Protein 3L9W (pdb70)

CATH classification: 3.40.50.720 (+1 more: 3.40.50.360)

Structure (mmCIF, N/CA/C/O backbone):
data_3L9W
#
_entry.id   3L9W
#
_cell.length_a   64.764
_cell.length_b   85.852
_cell.length_c   189.229
_cell.angle_alpha   90.00
_cell.angle_beta   90.00
_cell.angle_gamma   90.00
#
_symmetry.space_group_name_H-M   'P 21 21 21'
#
loop_
_entity.id
_entity.type
_entity.pdbx_description
1 polymer 'Glutathione-regulated potassium-efflux system protein kefC, linker, ancillary protein kefF'
2 non-polymer 'FLAVIN MONONUCLEOTIDE'
3 non-polymer 'ADENOSINE MONOPHOSPHATE'
4 non-polymer 'ZINC ION'
5 non-polymer GLUTATHIONE
6 non-polymer 'SULFATE ION'
7 water water
#
loop_
_atom_site.group_PDB
_atom_site.id
_atom_site.type_symbol
_atom_site.label_atom_id
_atom_site.label_alt_id
_atom_site.label_comp_id
_atom_site.label_asym_id
_atom_site.label_entity_id
_atom_site.label_seq_id
_atom_site.pdbx_PDB_ins_code
_atom_site.Cartn_x
_atom_site.Cartn_y
_atom_site.Cartn_z
_atom_site.occupancy
_atom_site.B_iso_or_equiv
_atom_site.auth_seq_id
_atom_site.auth_comp_id
_atom_site.auth_asym_id
_atom_site.auth_atom_id
_atom_site.pdbx_PDB_model_num
ATOM 1 N N . GLY A 1 4 ? -3.774 9.894 -10.373 1.00 46.47 399 GLY A N 1
ATOM 2 C CA . GLY A 1 4 ? -2.642 9.488 -9.525 1.00 47.92 399 GLY A CA 1
ATOM 3 C C . GLY A 1 4 ? -2.908 8.046 -9.155 1.00 47.27 399 GLY A C 1
ATOM 4 O O . GLY A 1 4 ? -3.459 7.759 -8.075 1.00 47.22 399 GLY A O 1
ATOM 5 N N . MET A 1 5 ? -2.472 7.121 -10.013 1.00 46.63 400 MET A N 1
ATOM 6 C CA . MET A 1 5 ? -1.425 7.362 -10.998 1.00 45.14 400 MET A CA 1
ATOM 7 C C . MET A 1 5 ? -1.816 8.037 -12.323 1.00 42.13 400 MET A C 1
ATOM 8 O O . MET A 1 5 ? -1.115 8.943 -12.779 1.00 42.58 400 MET A O 1
ATOM 13 N N . ARG A 1 6 ? -2.926 7.637 -12.936 1.00 37.41 401 ARG A N 1
ATOM 14 C CA . ARG A 1 6 ? -3.133 8.108 -14.284 1.00 33.82 401 ARG A CA 1
ATOM 15 C C . ARG A 1 6 ? -4.059 9.306 -14.373 1.00 29.01 401 ARG A C 1
ATOM 16 O O . ARG A 1 6 ? -3.867 10.121 -15.224 1.00 26.48 401 ARG A O 1
ATOM 24 N N . VAL A 1 7 ? -5.043 9.421 -13.473 1.00 26.08 402 VAL A N 1
ATOM 25 C CA . VAL A 1 7 ? -6.079 10.436 -13.618 1.00 23.78 402 VAL A CA 1
ATOM 26 C C . VAL A 1 7 ? -6.220 11.293 -12.373 1.00 22.04 402 VAL A C 1
ATOM 27 O O . VAL A 1 7 ? -6.110 10.775 -11.271 1.00 23.13 402 VAL A O 1
ATOM 31 N N . ILE A 1 8 ? -6.351 12.583 -12.583 1.00 20.93 403 ILE A N 1
ATOM 32 C CA . ILE A 1 8 ? -6.736 13.521 -11.488 1.00 19.81 403 ILE A CA 1
ATOM 33 C C . ILE A 1 8 ? -8.156 14.008 -11.838 1.00 19.35 403 ILE A C 1
ATOM 34 O O . ILE A 1 8 ? -8.437 14.405 -12.966 1.00 19.49 403 ILE A O 1
ATOM 39 N N . ILE A 1 9 ? -9.051 13.964 -10.860 1.00 17.51 404 ILE A N 1
ATOM 40 C CA . ILE A 1 9 ? -10.376 14.584 -11.059 1.00 19.49 404 ILE A CA 1
ATOM 41 C C . ILE A 1 9 ? -10.509 15.803 -10.149 1.00 19.71 404 ILE A C 1
ATOM 42 O O . ILE A 1 9 ? -10.378 15.660 -8.907 1.00 21.46 404 ILE A O 1
ATOM 47 N N . ALA A 1 10 ? -10.741 16.948 -10.762 1.00 18.41 405 ALA A N 1
ATOM 48 C CA . ALA A 1 10 ? -10.941 18.227 -10.071 1.00 20.29 405 ALA A CA 1
ATOM 49 C C . ALA A 1 10 ? -12.424 18.495 -9.972 1.00 20.87 405 ALA A C 1
ATOM 50 O O . ALA A 1 10 ? -13.067 18.752 -11.000 1.00 20.66 405 ALA A O 1
ATOM 52 N N . GLY A 1 11 ? -12.958 18.436 -8.741 1.00 21.71 406 GLY A N 1
ATOM 53 C CA . GLY A 1 11 ? -14.412 18.634 -8.529 1.00 21.80 406 GLY A CA 1
ATOM 54 C C . GLY A 1 11 ? -15.104 17.308 -8.429 1.00 22.21 406 GLY A C 1
ATOM 55 O O . GLY A 1 11 ? -14.956 16.465 -9.316 1.00 20.89 406 GLY A O 1
ATOM 56 N N . PHE A 1 12 ? -15.798 17.027 -7.301 1.00 20.80 407 PHE A N 1
ATOM 57 C CA . PHE A 1 12 ? -16.371 15.707 -7.174 1.00 20.53 407 PHE A CA 1
ATOM 58 C C . PHE A 1 12 ? -17.824 15.825 -6.690 1.00 20.48 407 PHE A C 1
ATOM 59 O O . PHE A 1 12 ? -18.234 15.127 -5.740 1.00 21.07 407 PHE A O 1
ATOM 67 N N . GLY A 1 13 ? -18.553 16.714 -7.365 1.00 20.58 408 GLY A N 1
ATOM 68 C CA . GLY A 1 13 ? -20.010 16.894 -7.176 1.00 19.62 408 GLY A CA 1
ATOM 69 C C . GLY A 1 13 ? -20.699 15.885 -8.086 1.00 19.24 408 GLY A C 1
ATOM 70 O O . GLY A 1 13 ? -20.176 14.822 -8.364 1.00 21.27 408 GLY A O 1
ATOM 71 N N . ARG A 1 14 ? -21.938 16.182 -8.456 1.00 19.68 409 ARG A N 1
ATOM 72 C CA . ARG A 1 14 ? -22.718 15.236 -9.191 1.00 18.97 409 ARG A CA 1
ATOM 73 C C . ARG A 1 14 ? -21.974 14.852 -10.482 1.00 18.79 409 ARG A C 1
ATOM 74 O O . ARG A 1 14 ? -21.950 13.681 -10.829 1.00 19.88 409 ARG A O 1
ATOM 82 N N . PHE A 1 15 ? -21.293 15.800 -11.087 1.00 19.26 410 PHE A N 1
ATOM 83 C CA . PHE A 1 15 ? -20.666 15.552 -12.425 1.00 18.63 410 PHE A CA 1
ATOM 84 C C . PHE A 1 15 ? -19.405 14.696 -12.278 1.00 19.42 410 PHE A C 1
ATOM 85 O O . PHE A 1 15 ? -19.303 13.596 -12.805 1.00 19.14 410 PHE A O 1
ATOM 93 N N . GLY A 1 16 ? -18.452 15.195 -11.511 1.00 18.77 411 GLY A N 1
ATOM 94 C CA . GLY A 1 16 ? -17.282 14.444 -11.181 1.00 18.02 411 GLY A CA 1
ATOM 95 C C . GLY A 1 16 ? -17.551 13.092 -10.607 1.00 18.03 411 GLY A C 1
ATOM 96 O O . GLY A 1 16 ? -16.800 12.187 -10.912 1.00 18.86 411 GLY A O 1
ATOM 97 N N . GLN A 1 17 ? -18.547 12.917 -9.721 1.00 17.28 412 GLN A N 1
ATOM 98 C CA 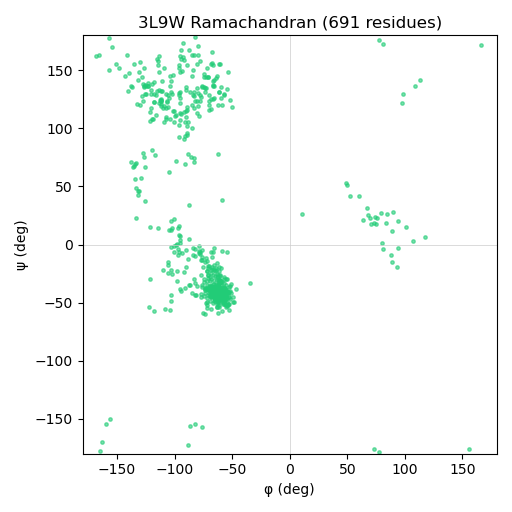. GLN A 1 17 ? -18.836 11.574 -9.201 1.00 18.16 412 GLN A CA 1
ATOM 99 C C . GLN A 1 17 ? -19.116 10.548 -10.256 1.00 19.73 412 GLN A C 1
ATOM 100 O O . GLN A 1 17 ? -18.677 9.440 -10.185 1.00 19.38 412 GLN A O 1
ATOM 106 N N . ILE A 1 18 ? -19.967 10.899 -11.209 1.00 19.34 413 ILE A N 1
ATOM 107 C CA . ILE A 1 18 ? -20.327 9.891 -12.218 1.00 19.40 413 ILE A CA 1
ATOM 108 C C . ILE A 1 18 ? -19.137 9.608 -13.143 1.00 19.40 413 ILE A C 1
ATOM 109 O O . ILE A 1 18 ? -18.848 8.431 -13.440 1.00 22.12 413 ILE A O 1
ATOM 114 N N . THR A 1 19 ? -18.425 10.655 -13.540 1.00 21.34 414 THR A N 1
ATOM 115 C CA . THR A 1 19 ? -17.196 10.423 -14.378 1.00 22.41 414 THR A CA 1
ATOM 116 C C . THR A 1 19 ? -16.234 9.489 -13.594 1.00 23.13 414 THR A C 1
ATOM 117 O O . THR A 1 19 ? -15.740 8.489 -14.099 1.00 22.40 414 THR A O 1
ATOM 121 N N . GLY A 1 20 ? -16.031 9.814 -12.318 1.00 22.60 415 GLY A N 1
ATOM 122 C CA . GLY A 1 20 ? -15.199 9.029 -11.443 1.00 22.71 415 GLY A CA 1
ATOM 123 C C . GLY A 1 20 ? -15.589 7.596 -11.274 1.00 22.82 415 GLY A C 1
ATOM 124 O O . GLY A 1 20 ? -14.752 6.718 -11.413 1.00 23.80 415 GLY A O 1
ATOM 125 N N . ARG A 1 21 ? -16.860 7.328 -10.946 1.00 22.89 416 ARG A N 1
ATOM 126 C CA . ARG A 1 21 ? -17.288 6.003 -10.728 1.00 24.00 416 ARG A CA 1
ATOM 127 C C . ARG A 1 21 ? -17.219 5.197 -12.002 1.00 23.99 416 ARG A C 1
ATOM 128 O O . ARG A 1 21 ? -16.941 4.029 -11.918 1.00 23.91 416 ARG A O 1
ATOM 136 N N . LEU A 1 22 ? -17.475 5.805 -13.159 1.00 23.24 417 LEU A N 1
ATOM 137 C CA . LEU A 1 22 ? -17.293 5.050 -14.412 1.00 23.47 417 LEU A CA 1
ATOM 138 C C . LEU A 1 22 ? -15.830 4.593 -14.536 1.00 24.10 417 LEU A C 1
ATOM 139 O O . LEU A 1 22 ? -15.575 3.443 -14.871 1.00 23.32 417 LEU A O 1
ATOM 144 N N . LEU A 1 23 ? -14.882 5.503 -14.280 1.00 23.47 418 LEU A N 1
ATOM 145 C CA . LEU A 1 23 ? -13.456 5.170 -14.399 1.00 25.06 418 LEU A CA 1
ATOM 146 C C . LEU A 1 23 ? -13.046 4.115 -13.356 1.00 26.68 418 LEU A C 1
ATOM 147 O O . LEU A 1 23 ? -12.300 3.175 -13.665 1.00 27.41 418 LEU A O 1
ATOM 152 N N . LEU A 1 24 ? -13.597 4.225 -12.147 1.00 27.40 419 LEU A N 1
ATOM 153 C CA . LEU A 1 24 ? -13.269 3.283 -11.046 1.00 29.50 419 LEU A CA 1
ATOM 154 C C . LEU A 1 24 ? -13.685 1.858 -11.408 1.00 31.19 419 LEU A C 1
ATOM 155 O O . LEU A 1 24 ? -12.923 0.895 -11.185 1.00 31.38 419 LEU A O 1
ATOM 160 N N . SER A 1 25 ? -14.841 1.743 -12.062 1.00 32.46 420 SER A N 1
ATOM 161 C CA . SER A 1 25 ? -15.368 0.467 -12.565 1.00 34.53 420 SER A CA 1
ATOM 162 C C . SER A 1 25 ? -14.403 -0.245 -13.513 1.00 34.42 420 SER A C 1
ATOM 163 O O . SER A 1 25 ? -14.441 -1.479 -13.606 1.00 35.07 420 SER A O 1
ATOM 166 N N . SER A 1 26 ? -13.563 0.533 -14.203 1.00 34.90 421 SER A N 1
ATOM 167 C CA . SER A 1 26 ? -12.580 0.049 -15.201 1.00 34.56 421 SER A CA 1
ATOM 168 C C . SER A 1 26 ? -11.194 -0.159 -14.606 1.00 35.01 421 SER A C 1
ATOM 169 O O . SER A 1 26 ? -10.234 -0.386 -15.332 1.00 35.10 421 SER A O 1
ATOM 172 N N . GLY A 1 27 ? -11.100 -0.024 -13.292 1.00 34.81 422 GLY A N 1
ATOM 173 C CA . GLY A 1 27 ? -9.817 -0.150 -12.562 1.00 34.48 422 GLY A CA 1
ATOM 174 C C . GLY A 1 27 ? -8.841 1.014 -12.676 1.00 34.50 422 GLY A C 1
ATOM 175 O O . GLY A 1 27 ? -7.646 0.876 -12.353 1.00 34.60 422 GLY A O 1
ATOM 176 N N . VAL A 1 28 ? -9.309 2.183 -13.098 1.00 32.17 423 VAL A N 1
ATOM 177 C CA . VAL A 1 28 ? -8.421 3.280 -13.295 1.00 31.60 423 VAL A CA 1
ATOM 178 C C . VAL A 1 28 ? -8.040 3.865 -11.933 1.00 31.47 423 VAL A C 1
ATOM 179 O O . VAL A 1 28 ? -8.890 4.067 -11.096 1.00 30.86 423 VAL A O 1
ATOM 183 N N . LYS A 1 29 ? -6.756 4.158 -11.742 1.00 31.86 424 LYS A N 1
ATOM 184 C CA . LYS A 1 29 ? -6.318 4.712 -10.448 1.00 32.92 424 LYS A CA 1
ATOM 185 C C . LYS A 1 29 ? -6.408 6.237 -10.516 1.00 31.46 424 LYS A C 1
ATOM 186 O O . LYS A 1 29 ? -5.968 6.840 -11.514 1.00 32.20 424 LYS A O 1
ATOM 192 N N . MET A 1 30 ? -6.998 6.889 -9.495 1.00 29.12 425 MET A N 1
ATOM 193 C CA . MET A 1 30 ? -7.180 8.319 -9.612 1.00 27.79 425 MET A CA 1
ATOM 194 C C . MET A 1 30 ? -6.942 9.027 -8.291 1.00 26.60 425 MET A C 1
ATOM 195 O O . MET A 1 30 ? -6.959 8.395 -7.254 1.00 28.27 425 MET A O 1
ATOM 200 N N . VAL A 1 31 ? -6.750 10.321 -8.369 1.00 25.14 426 VAL A N 1
ATOM 201 C CA . VAL A 1 31 ? -6.747 11.167 -7.171 1.00 25.65 426 VAL A CA 1
ATOM 202 C C . VAL A 1 31 ? -7.820 12.226 -7.403 1.00 26.02 426 VAL A C 1
ATOM 203 O O . VAL A 1 31 ? -7.923 12.805 -8.490 1.00 23.20 426 VAL A O 1
ATOM 207 N N . VAL A 1 32 ? -8.600 12.469 -6.371 1.00 24.61 427 VAL A N 1
ATOM 208 C CA . VAL A 1 32 ? -9.801 13.289 -6.497 1.00 27.54 427 VAL A CA 1
ATOM 209 C C . VAL A 1 32 ? -9.735 14.409 -5.492 1.00 29.36 427 VAL A C 1
ATOM 210 O O . VAL A 1 32 ? -9.445 14.134 -4.316 1.00 29.63 427 VAL A O 1
ATOM 214 N N . LEU A 1 33 ? -9.950 15.642 -5.967 1.00 29.25 428 LEU A N 1
ATOM 215 C CA . LEU A 1 33 ? -9.963 16.892 -5.147 1.00 30.07 428 LEU A CA 1
ATOM 216 C C . LEU A 1 33 ? -11.338 17.535 -5.135 1.00 30.17 428 LEU A C 1
ATOM 217 O O . LEU A 1 33 ? -11.928 17.706 -6.199 1.00 27.18 428 LEU A O 1
ATOM 222 N N . ASP A 1 34 ? -11.863 17.917 -3.963 1.00 26.81 429 ASP A N 1
ATOM 223 C CA . ASP A 1 34 ? -13.095 18.703 -3.924 1.00 28.00 429 ASP A CA 1
ATOM 224 C C . ASP A 1 34 ? -12.986 19.714 -2.775 1.00 27.91 429 ASP A C 1
ATOM 225 O O . ASP A 1 34 ? -12.299 19.420 -1.807 1.00 26.79 429 ASP A O 1
ATOM 230 N N . HIS A 1 35 ? -13.546 20.906 -2.925 1.00 27.35 430 HIS A N 1
ATOM 231 C CA . HIS A 1 35 ? -13.323 21.960 -1.921 1.00 29.17 430 HIS A CA 1
ATOM 232 C C . HIS A 1 35 ? -14.528 22.129 -1.026 1.00 29.77 430 HIS A C 1
ATOM 233 O O . HIS A 1 35 ? -14.601 23.121 -0.306 1.00 31.97 430 HIS A O 1
ATOM 240 N N . ASP A 1 36 ? -15.450 21.191 -1.081 1.00 28.83 431 ASP A N 1
ATOM 241 C CA . ASP A 1 36 ? -16.633 21.305 -0.245 1.00 31.04 431 ASP A CA 1
ATOM 242 C C . ASP A 1 36 ? -16.591 20.308 0.889 1.00 28.63 431 ASP A C 1
ATOM 243 O O . ASP A 1 36 ? -16.548 19.127 0.675 1.00 28.77 431 ASP A O 1
ATOM 248 N N . PRO A 1 37 ? -16.567 20.780 2.154 1.00 28.55 432 PRO A N 1
ATOM 249 C CA . PRO A 1 37 ? -16.385 19.822 3.234 1.00 30.04 432 PRO A CA 1
ATOM 250 C C . PRO A 1 37 ? -17.606 18.888 3.414 1.00 31.09 432 PRO A C 1
ATOM 251 O O . PRO A 1 37 ? -17.482 17.771 3.847 1.00 33.38 432 PRO A O 1
ATOM 255 N N . ASP A 1 38 ? -18.770 19.362 3.091 1.00 34.02 433 ASP A N 1
ATOM 256 C CA . ASP A 1 38 ? -19.955 18.530 3.265 1.00 38.33 433 ASP A CA 1
ATOM 257 C C . ASP A 1 38 ? -20.043 17.457 2.196 1.00 39.71 433 ASP A C 1
ATOM 258 O O . ASP A 1 38 ? -20.521 16.348 2.458 1.00 40.69 433 ASP A O 1
ATOM 263 N N . HIS A 1 39 ? -19.552 17.779 1.007 1.00 41.13 434 HIS A N 1
ATOM 264 C CA . HIS A 1 39 ? -19.496 16.779 -0.065 1.00 42.57 434 HIS A CA 1
ATOM 265 C C . HIS A 1 39 ? -18.509 15.660 0.274 1.00 43.00 434 HIS A C 1
ATOM 266 O O . HIS A 1 39 ? -18.821 14.491 0.050 1.00 43.74 434 HIS A O 1
ATOM 273 N N . ILE A 1 40 ? -17.359 16.004 0.857 1.00 43.46 435 ILE A N 1
ATOM 274 C CA . ILE A 1 40 ? -16.353 15.030 1.348 1.00 45.14 435 ILE A CA 1
ATOM 275 C C . ILE A 1 40 ? -16.902 13.992 2.321 1.00 46.44 435 ILE A C 1
ATOM 276 O O . ILE A 1 40 ? -16.520 12.806 2.283 1.00 46.28 435 ILE A O 1
ATOM 281 N N . GLU A 1 41 ? -17.762 14.483 3.209 1.00 47.98 436 GLU A N 1
ATOM 282 C CA . GLU A 1 41 ? -18.404 13.731 4.294 1.00 49.60 436 GLU A CA 1
ATOM 283 C C . GLU A 1 41 ? -19.273 12.610 3.711 1.00 49.52 436 GLU A C 1
ATOM 284 O O . GLU A 1 41 ? -19.085 11.418 3.982 1.00 49.67 436 GLU A O 1
ATOM 290 N N . THR A 1 42 ? -20.225 13.047 2.896 1.00 50.09 437 THR A N 1
ATOM 291 C CA . THR A 1 42 ? -21.197 12.179 2.240 1.00 50.48 437 THR A CA 1
ATOM 292 C C . THR A 1 42 ? -20.515 11.141 1.374 1.00 50.39 437 THR A C 1
ATOM 293 O O . THR A 1 42 ? -20.978 10.004 1.319 1.00 50.85 437 THR A O 1
ATOM 297 N N . LEU A 1 43 ? -19.409 11.517 0.721 1.00 49.98 438 LEU A N 1
ATOM 298 C CA . LEU A 1 43 ? -18.677 10.577 -0.128 1.00 49.93 438 LEU A CA 1
ATOM 299 C C . LEU A 1 43 ? -17.982 9.514 0.711 1.00 50.54 438 LEU A C 1
ATOM 300 O O . LEU A 1 43 ? -17.914 8.349 0.332 1.00 49.84 438 LEU A O 1
ATOM 305 N N . ARG A 1 44 ? -17.474 9.931 1.861 1.00 51.27 439 ARG A N 1
ATOM 306 C CA . ARG A 1 44 ? -16.906 8.981 2.806 1.00 52.95 439 ARG A CA 1
ATOM 307 C C . ARG A 1 44 ? -17.956 8.004 3.370 1.00 52.47 439 ARG A C 1
ATOM 308 O O . ARG A 1 44 ? -17.650 6.820 3.580 1.00 52.39 439 ARG A O 1
ATOM 316 N N . LYS A 1 45 ? -19.174 8.500 3.597 1.00 52.67 440 LYS A N 1
ATOM 317 C CA . LYS A 1 45 ? -20.314 7.644 3.965 1.00 53.41 440 LYS A CA 1
ATOM 318 C C . LYS A 1 45 ? -20.539 6.512 2.940 1.00 53.16 440 LYS A C 1
ATOM 319 O O . LYS A 1 45 ? -21.032 5.431 3.292 1.00 53.33 440 LYS A O 1
ATOM 325 N N . PHE A 1 46 ? -20.179 6.768 1.679 1.00 52.33 441 PHE A N 1
ATOM 326 C CA . PHE A 1 46 ? -20.306 5.771 0.616 1.00 51.53 441 PHE A CA 1
ATOM 327 C C . PHE A 1 46 ? -18.966 5.126 0.274 1.00 51.82 441 PHE A C 1
ATOM 328 O O . PHE A 1 46 ? -18.826 4.457 -0.758 1.00 51.38 441 PHE A O 1
ATOM 336 N N . GLY A 1 47 ? -17.984 5.328 1.159 1.00 51.74 442 GLY A N 1
ATOM 337 C CA . GLY A 1 47 ? -16.658 4.720 1.019 1.00 52.14 442 GLY A CA 1
ATOM 338 C C . GLY A 1 47 ? -15.839 5.227 -0.153 1.00 52.39 442 GLY A C 1
ATOM 339 O O . GLY A 1 47 ? -15.042 4.483 -0.720 1.00 52.68 442 GLY A O 1
ATOM 340 N N . MET A 1 48 ? -16.031 6.491 -0.527 1.00 52.54 443 MET A N 1
ATOM 341 C CA . MET A 1 48 ? -15.190 7.116 -1.551 1.00 52.43 443 MET A CA 1
ATOM 342 C C . MET A 1 48 ? -14.041 7.926 -0.933 1.00 51.45 443 MET A C 1
ATOM 343 O O . MET A 1 48 ? -14.257 8.745 -0.041 1.00 51.48 443 MET A O 1
ATOM 348 N N . LYS A 1 49 ? -12.831 7.676 -1.436 1.00 50.44 444 LYS A N 1
ATOM 349 C CA . LYS A 1 49 ? -11.630 8.461 -1.092 1.00 49.90 444 LYS A CA 1
ATOM 350 C C . LYS A 1 49 ? -11.540 9.773 -1.881 1.00 47.73 444 LYS A C 1
ATOM 351 O O . LYS A 1 49 ? -11.367 9.754 -3.101 1.00 48.27 444 LYS A O 1
ATOM 357 N N . VAL A 1 50 ? -11.664 10.892 -1.173 1.00 45.80 445 VAL A N 1
ATOM 358 C CA . VAL A 1 50 ? -11.637 12.235 -1.762 1.00 43.18 445 VAL A CA 1
ATOM 359 C C . VAL A 1 50 ? -10.851 13.199 -0.863 1.00 41.25 445 VAL A C 1
ATOM 360 O O . VAL A 1 50 ? -11.086 13.275 0.355 1.00 40.54 445 VAL A O 1
ATOM 364 N N . PHE A 1 51 ? -9.945 13.940 -1.484 1.00 37.93 446 PHE A N 1
ATOM 365 C CA . PHE A 1 51 ? -9.119 14.935 -0.824 1.00 34.99 446 PHE A CA 1
ATOM 366 C C . PHE A 1 51 ? -9.732 16.314 -0.811 1.00 33.45 446 PHE A C 1
ATOM 367 O O . PHE A 1 51 ? -10.264 16.809 -1.821 1.00 32.04 446 PHE A O 1
ATOM 375 N N . TYR A 1 52 ? -9.652 16.972 0.354 1.00 31.41 447 TYR A N 1
ATOM 376 C CA . TYR A 1 52 ? -10.139 18.319 0.475 1.00 29.29 447 TYR A CA 1
ATOM 377 C C . TYR A 1 52 ? -9.175 19.400 -0.006 1.00 29.43 447 TYR A C 1
ATOM 378 O O . TYR A 1 52 ? -8.078 19.500 0.502 1.00 28.22 447 TYR A O 1
ATOM 387 N N . GLY A 1 53 ? -9.606 20.237 -0.947 1.00 27.84 448 GLY A N 1
ATOM 388 C CA . GLY A 1 53 ? -8.875 21.461 -1.288 1.00 28.67 448 GLY A CA 1
ATOM 389 C C . GLY A 1 53 ? -9.353 22.078 -2.589 1.00 29.36 448 GLY A C 1
ATOM 390 O O . GLY A 1 53 ? -10.130 21.441 -3.326 1.00 29.72 448 GLY A O 1
ATOM 391 N N . ASP A 1 54 ? -8.849 23.280 -2.847 1.00 27.96 449 ASP A N 1
ATOM 392 C CA . ASP A 1 54 ? -9.049 24.072 -4.007 1.00 27.77 449 ASP A CA 1
ATOM 393 C C . ASP A 1 54 ? -8.135 23.511 -5.090 1.00 27.50 449 ASP A C 1
ATOM 394 O O . ASP A 1 54 ? -6.922 23.673 -5.041 1.00 26.44 449 ASP A O 1
ATOM 399 N N . ALA A 1 55 ? -8.734 22.890 -6.111 1.00 27.18 450 ALA A N 1
ATOM 400 C CA . ALA A 1 55 ? -7.905 22.335 -7.170 1.00 26.92 450 ALA A CA 1
ATOM 401 C C . ALA A 1 55 ? -7.163 23.389 -8.018 1.00 26.82 450 ALA A C 1
ATOM 402 O O . ALA A 1 55 ? -6.270 23.038 -8.826 1.00 28.81 450 ALA A O 1
ATOM 404 N N . THR A 1 56 ? -7.502 24.658 -7.865 1.00 26.70 451 THR A N 1
ATOM 405 C CA . THR A 1 56 ? -6.782 25.707 -8.587 1.00 28.15 451 THR A CA 1
ATOM 406 C C . THR A 1 56 ? -5.450 26.036 -7.932 1.00 29.03 451 THR A C 1
ATOM 407 O O . THR A 1 56 ? -4.652 26.785 -8.501 1.00 30.26 451 THR A O 1
ATOM 411 N N . ARG A 1 57 ? -5.198 25.465 -6.760 1.00 28.63 452 ARG A N 1
ATOM 412 C CA . ARG A 1 57 ? -3.876 25.648 -6.127 1.00 28.17 452 ARG A CA 1
ATOM 413 C C . ARG A 1 57 ? -2.802 24.730 -6.731 1.00 28.81 452 ARG A C 1
ATOM 414 O O . ARG A 1 57 ? -2.893 23.506 -6.652 1.00 27.13 452 ARG A O 1
ATOM 422 N N . MET A 1 58 ? -1.756 25.327 -7.300 1.00 29.14 453 MET A N 1
ATOM 423 C CA . MET A 1 58 ? -0.677 24.591 -7.908 1.00 30.16 453 MET A CA 1
ATOM 424 C C . MET A 1 58 ? -0.032 23.593 -6.959 1.00 29.31 453 MET A C 1
ATOM 425 O O . MET A 1 58 ? 0.343 22.502 -7.341 1.00 28.48 453 MET A O 1
ATOM 430 N N . ASP A 1 59 ? 0.120 23.961 -5.696 1.00 28.42 454 ASP A N 1
ATOM 431 C CA . ASP A 1 59 ? 0.720 23.017 -4.776 1.00 28.80 454 ASP A CA 1
ATOM 432 C C . ASP A 1 59 ? -0.096 21.751 -4.583 1.00 27.56 454 ASP A C 1
ATOM 433 O O . ASP A 1 59 ? 0.467 20.679 -4.483 1.00 27.14 454 ASP A O 1
ATOM 438 N N . LEU A 1 60 ? -1.426 21.857 -4.554 1.00 26.15 455 LEU A N 1
ATOM 439 C CA . LEU A 1 60 ? -2.257 20.682 -4.385 1.00 26.12 455 LEU A CA 1
ATOM 440 C C . LEU A 1 60 ? -2.221 19.829 -5.660 1.00 25.66 455 LEU A C 1
ATOM 441 O O . LEU A 1 60 ? -2.215 18.639 -5.563 1.00 26.16 455 LEU A O 1
ATOM 446 N N . LEU A 1 61 ? -2.201 20.470 -6.821 1.00 26.39 456 LEU A N 1
ATOM 447 C CA . LEU A 1 61 ? -2.124 19.720 -8.110 1.00 26.99 456 LEU A CA 1
ATOM 448 C C . LEU A 1 61 ? -0.801 18.979 -8.224 1.00 27.28 456 LEU A C 1
ATOM 449 O O . LEU A 1 61 ? -0.767 17.813 -8.620 1.00 26.76 456 LEU A O 1
ATOM 454 N N . GLU A 1 62 ? 0.289 19.628 -7.812 1.00 28.35 457 GLU A N 1
ATOM 455 C CA . GLU A 1 62 ? 1.597 18.955 -7.846 1.00 28.41 457 GLU A CA 1
ATOM 456 C C . GLU A 1 62 ? 1.587 17.807 -6.901 1.00 27.83 457 GLU A C 1
ATOM 457 O O . GLU A 1 62 ? 1.997 16.730 -7.260 1.00 28.29 457 GLU A O 1
ATOM 463 N N . SER A 1 63 ? 1.103 17.984 -5.675 1.00 27.49 458 SER A N 1
ATOM 464 C CA . SER A 1 63 ? 1.082 16.803 -4.816 1.00 29.18 458 SER A CA 1
ATOM 465 C C . SER A 1 63 ? 0.048 15.729 -5.230 1.00 28.52 458 SER A C 1
ATOM 466 O O . SER A 1 63 ? 0.155 14.575 -4.847 1.00 28.10 458 SER A O 1
ATOM 469 N N . ALA A 1 64 ? -0.954 16.085 -6.038 1.00 26.35 459 ALA A N 1
ATOM 470 C CA . ALA A 1 64 ? -1.848 15.071 -6.595 1.00 27.86 459 ALA A CA 1
ATOM 471 C C . ALA A 1 64 ? -1.200 14.333 -7.804 1.00 27.94 459 ALA A C 1
ATOM 472 O O . ALA A 1 64 ? -1.816 13.432 -8.382 1.00 28.91 459 ALA A O 1
ATOM 474 N N . GLY A 1 65 ? 0.015 14.720 -8.171 1.00 27.24 460 GLY A N 1
ATOM 475 C CA . GLY A 1 65 ? 0.769 14.063 -9.265 1.00 26.60 460 GLY A CA 1
ATOM 476 C C . GLY A 1 65 ? 0.573 14.609 -10.679 1.00 25.14 460 GLY A C 1
ATOM 477 O O . GLY A 1 65 ? 0.773 13.864 -11.656 1.00 25.63 460 GLY A O 1
ATOM 478 N N . ALA A 1 66 ? 0.256 15.898 -10.806 1.00 23.60 461 ALA A N 1
ATOM 479 C CA . ALA A 1 66 ? -0.029 16.530 -12.086 1.00 23.94 461 ALA A CA 1
ATOM 480 C C . ALA A 1 66 ? 1.139 16.385 -13.070 1.00 26.30 461 ALA A C 1
ATOM 481 O O . ALA A 1 66 ? 0.921 16.303 -14.280 1.00 25.04 461 ALA A O 1
ATOM 483 N N . ALA A 1 67 ? 2.374 16.384 -12.543 1.00 25.41 462 ALA A N 1
ATOM 484 C CA . ALA A 1 67 ? 3.528 16.326 -13.477 1.00 26.63 462 ALA A CA 1
ATOM 485 C C . ALA A 1 67 ? 3.634 15.013 -14.191 1.00 26.17 462 ALA A C 1
ATOM 486 O O . ALA A 1 67 ? 4.280 14.930 -15.265 1.00 28.92 462 ALA A O 1
ATOM 488 N N . LYS A 1 68 ? 3.045 13.978 -13.620 1.00 25.89 463 LYS A N 1
ATOM 489 C CA . LYS A 1 68 ? 3.074 12.653 -14.199 1.00 25.97 463 LYS A CA 1
ATOM 490 C C . LYS A 1 68 ? 1.732 12.151 -14.761 1.00 25.81 463 LYS A C 1
ATOM 491 O O . LYS A 1 68 ? 1.734 11.176 -15.526 1.00 26.32 463 LYS A O 1
ATOM 497 N N . ALA A 1 69 ? 0.619 12.723 -14.301 1.00 23.72 464 ALA A N 1
ATOM 498 C CA . ALA A 1 69 ? -0.724 12.222 -14.703 1.00 25.10 464 ALA A CA 1
ATOM 499 C C . ALA A 1 69 ? -0.932 12.309 -16.215 1.00 25.06 464 ALA A C 1
ATOM 500 O O . ALA A 1 69 ? -0.362 13.177 -16.894 1.00 26.29 464 ALA A O 1
ATOM 502 N N . GLU A 1 70 ? -1.831 11.450 -16.703 1.00 24.41 465 GLU A N 1
ATOM 503 C CA . GLU A 1 70 ? -2.151 11.382 -18.128 1.00 26.14 465 GLU A CA 1
ATOM 504 C C . GLU A 1 70 ? -3.386 12.223 -18.438 1.00 24.07 465 GLU A C 1
ATOM 505 O O . GLU A 1 70 ? -3.427 12.873 -19.490 1.00 22.67 465 GLU A O 1
ATOM 511 N N . VAL A 1 71 ? -4.379 12.221 -17.533 1.00 22.60 466 VAL A N 1
ATOM 512 C CA . VAL A 1 71 ? -5.646 12.911 -17.825 1.00 22.21 466 VAL A CA 1
ATOM 513 C C . VAL A 1 71 ? -6.085 13.676 -16.595 1.00 20.86 466 VAL A C 1
ATOM 514 O O . VAL A 1 71 ? -5.965 13.155 -15.497 1.00 21.24 466 VAL A O 1
ATOM 518 N N . LEU A 1 72 ? -6.516 14.902 -16.813 1.00 18.35 467 LEU A N 1
ATOM 519 C CA . LEU A 1 72 ? -7.195 15.685 -15.758 1.00 19.90 467 LEU A CA 1
ATOM 520 C C . LEU A 1 72 ? -8.648 15.902 -16.191 1.00 19.57 467 LEU A C 1
ATOM 521 O O . LEU A 1 72 ? -8.917 16.469 -17.280 1.00 20.00 467 LEU A O 1
ATOM 526 N N . ILE A 1 73 ? -9.541 15.431 -15.352 1.00 19.28 468 ILE A N 1
ATOM 527 C CA . ILE A 1 73 ? -10.962 15.692 -15.603 1.00 19.26 468 ILE A CA 1
ATOM 528 C C . ILE A 1 73 ? -11.327 16.973 -14.857 1.00 19.77 468 ILE A C 1
ATOM 529 O O . ILE A 1 73 ? -11.300 16.996 -13.607 1.00 19.57 468 ILE A O 1
ATOM 534 N N . ASN A 1 74 ? -11.664 18.025 -15.595 1.00 18.15 469 ASN A N 1
ATOM 535 C CA . ASN A 1 74 ? -12.011 19.309 -14.984 1.00 18.53 469 ASN A CA 1
ATOM 536 C C . ASN A 1 74 ? -13.539 19.335 -14.776 1.00 19.31 469 ASN A C 1
ATOM 537 O O . ASN A 1 74 ? -14.281 19.666 -15.705 1.00 18.51 469 ASN A O 1
ATOM 542 N N . ALA A 1 75 ? -13.978 18.885 -13.610 1.00 18.70 470 ALA A N 1
ATOM 543 C CA . ALA A 1 75 ? -15.422 18.772 -13.301 1.00 19.15 470 ALA A CA 1
ATOM 544 C C . ALA A 1 75 ? -15.901 19.901 -12.398 1.00 20.77 470 ALA A C 1
ATOM 545 O O . ALA A 1 75 ? -17.001 19.808 -11.840 1.00 20.34 470 ALA A O 1
ATOM 547 N N . ILE A 1 76 ? -15.139 20.988 -12.367 1.00 20.47 471 ILE A N 1
ATOM 548 C CA . ILE A 1 76 ? -15.518 22.193 -11.617 1.00 22.15 471 ILE A CA 1
ATOM 549 C C . ILE A 1 76 ? -16.714 22.937 -12.266 1.00 23.46 471 ILE A C 1
ATOM 550 O O . ILE A 1 76 ? -16.731 23.213 -13.474 1.00 22.14 471 ILE A O 1
ATOM 555 N N . ASP A 1 77 ? -17.733 23.227 -11.440 1.00 24.09 472 ASP A N 1
ATOM 556 C CA . ASP A 1 77 ? -18.953 23.853 -11.928 1.00 26.31 472 ASP A CA 1
ATOM 557 C C . ASP A 1 77 ? -18.840 25.309 -12.350 1.00 27.56 472 ASP A C 1
ATOM 558 O O . ASP A 1 77 ? -19.366 25.701 -13.391 1.00 29.33 472 ASP A O 1
ATOM 563 N N . ASP A 1 78 ? -18.140 26.114 -11.560 1.00 27.99 473 ASP A N 1
ATOM 564 C CA . ASP A 1 78 ? -18.010 27.539 -11.789 1.00 29.08 473 ASP A CA 1
ATOM 565 C C . ASP A 1 78 ? -17.146 27.869 -12.998 1.00 28.64 473 ASP A C 1
ATOM 566 O O . ASP A 1 78 ? -15.976 27.473 -13.000 1.00 26.46 473 ASP A O 1
ATOM 571 N N . PRO A 1 79 ? -17.698 28.562 -14.016 1.00 28.05 474 PRO A N 1
ATOM 572 C CA . PRO A 1 79 ? -16.881 28.845 -15.206 1.00 28.35 474 PRO A CA 1
ATOM 573 C C . PRO A 1 79 ? -15.524 29.517 -14.971 1.00 27.64 474 PRO A C 1
ATOM 574 O O . PRO A 1 79 ? -14.532 29.125 -15.594 1.00 26.48 474 PRO A O 1
ATOM 578 N N . GLN A 1 80 ? -15.484 30.543 -14.127 1.00 26.26 475 GLN A N 1
ATOM 579 C CA . GLN A 1 80 ? -14.245 31.256 -13.930 1.00 27.02 475 GLN A CA 1
ATOM 580 C C . GLN A 1 80 ? -13.183 30.355 -13.326 1.00 25.47 475 GLN A C 1
ATOM 581 O O . GLN A 1 80 ? -12.024 30.379 -13.781 1.00 24.79 475 GLN A O 1
ATOM 587 N N . THR A 1 81 ? -13.554 29.583 -12.303 1.00 24.20 476 THR A N 1
ATOM 588 C CA . THR A 1 81 ? -12.581 28.657 -11.668 1.00 25.30 476 THR A CA 1
ATOM 589 C C . THR A 1 81 ? -12.182 27.539 -12.604 1.00 24.39 476 THR A C 1
ATOM 590 O O . THR A 1 81 ? -11.005 27.124 -12.705 1.00 23.83 476 THR A O 1
ATOM 594 N N . ASN A 1 82 ? -13.186 27.033 -13.317 1.00 20.96 477 ASN A N 1
ATOM 595 C CA . ASN A 1 82 ? -12.944 25.962 -14.254 1.00 20.91 477 ASN A CA 1
ATOM 596 C C . ASN A 1 82 ? -11.939 26.415 -15.294 1.00 20.69 477 ASN A C 1
ATOM 597 O O . ASN A 1 82 ? -10.989 25.697 -15.598 1.00 23.04 477 ASN A O 1
ATOM 602 N N . LEU A 1 83 ? -12.129 27.600 -15.847 1.00 21.15 478 LEU A N 1
ATOM 603 C CA . LEU A 1 83 ? -11.200 28.165 -16.809 1.00 23.28 478 LEU A CA 1
ATOM 604 C C . LEU A 1 83 ? -9.815 28.468 -16.226 1.00 23.49 478 LEU A C 1
ATOM 605 O O . LEU A 1 83 ? -8.795 28.297 -16.907 1.00 23.91 478 LEU A O 1
ATOM 610 N N . GLN A 1 84 ? -9.808 28.936 -15.002 1.00 23.53 479 GLN A N 1
ATOM 611 C CA . GLN A 1 84 ? -8.537 29.154 -14.305 1.00 25.38 479 GLN A CA 1
ATOM 612 C C . GLN A 1 84 ? -7.699 27.882 -14.229 1.00 24.72 479 GLN A C 1
ATOM 613 O O . GLN A 1 84 ? -6.465 27.915 -14.557 1.00 25.90 479 GLN A O 1
ATOM 619 N N . LEU A 1 85 ? -8.309 26.789 -13.769 1.00 22.94 480 LEU A N 1
ATOM 620 C CA . LEU A 1 85 ? -7.652 25.505 -13.710 1.00 21.18 480 LEU A CA 1
ATOM 621 C C . LEU A 1 85 ? -7.133 25.080 -15.085 1.00 21.69 480 LEU A C 1
ATOM 622 O O . LEU A 1 85 ? -5.976 24.686 -15.255 1.00 21.23 480 LEU A O 1
ATOM 627 N N . THR A 1 86 ? -8.010 25.149 -16.082 1.00 20.16 481 THR A N 1
ATOM 628 C CA . THR A 1 86 ? -7.587 24.761 -17.419 1.00 20.53 481 THR A CA 1
ATOM 629 C C . THR A 1 86 ? -6.341 25.576 -17.883 1.00 22.73 481 THR A C 1
ATOM 630 O O . THR A 1 86 ? -5.373 24.993 -18.406 1.00 24.34 481 THR A O 1
ATOM 634 N N . GLU A 1 87 ? -6.324 26.884 -17.665 1.00 24.26 482 GLU A N 1
ATOM 635 C CA . GLU A 1 87 ? -5.197 27.697 -18.152 1.00 26.59 482 GLU A CA 1
ATOM 636 C C . GLU A 1 87 ? -3.893 27.397 -17.394 1.00 27.44 482 GLU A C 1
ATOM 637 O O . GLU A 1 87 ? -2.821 27.382 -17.994 1.00 26.65 482 GLU A O 1
ATOM 643 N N . MET A 1 88 ? -4.005 27.151 -16.089 1.00 28.13 483 MET A N 1
ATOM 644 C CA . MET A 1 88 ? -2.848 26.718 -15.264 1.00 29.72 483 MET A CA 1
ATOM 645 C C . MET A 1 88 ? -2.251 25.399 -15.733 1.00 28.62 483 MET A C 1
ATOM 646 O O . MET A 1 88 ? -1.016 25.248 -15.841 1.00 28.65 483 MET A O 1
ATOM 651 N N . VAL A 1 89 ? -3.107 24.425 -16.011 1.00 26.64 484 VAL A N 1
ATOM 652 C CA . VAL A 1 89 ? -2.654 23.117 -16.362 1.00 26.06 484 VAL A CA 1
ATOM 653 C C . VAL A 1 89 ? -1.982 23.174 -17.744 1.00 26.76 484 VAL A C 1
ATOM 654 O O . VAL A 1 89 ? -0.910 22.579 -17.955 1.00 26.13 484 VAL A O 1
ATOM 658 N N . LYS A 1 90 ? -2.616 23.883 -18.671 1.00 26.26 485 LYS A N 1
ATOM 659 C CA . LYS A 1 90 ? -2.065 24.065 -20.026 1.00 29.70 485 LYS A CA 1
ATOM 660 C C . LYS A 1 90 ? -0.659 24.646 -19.963 1.00 31.55 485 LYS A C 1
ATOM 661 O O . LYS A 1 90 ? 0.242 24.204 -20.717 1.00 32.75 485 LYS A O 1
ATOM 667 N N . GLU A 1 91 ? -0.493 25.651 -19.100 1.00 31.36 486 GLU A N 1
ATOM 668 C CA . GLU A 1 91 ? 0.800 26.303 -18.914 1.00 33.16 486 GLU A CA 1
ATOM 669 C C . GLU A 1 91 ? 1.895 25.432 -18.271 1.00 32.70 486 GLU A C 1
ATOM 670 O O . GLU A 1 91 ? 3.052 25.416 -18.768 1.00 34.01 486 GLU A O 1
ATOM 676 N N . HIS A 1 92 ? 1.553 24.684 -17.217 1.00 29.83 487 HIS A N 1
ATOM 677 C CA . HIS A 1 92 ? 2.546 24.000 -16.406 1.00 30.49 487 HIS A CA 1
ATOM 678 C C . HIS A 1 92 ? 2.709 22.529 -16.645 1.00 29.16 487 HIS A C 1
ATOM 679 O O . HIS A 1 92 ? 3.770 21.974 -16.378 1.00 28.67 487 HIS A O 1
ATOM 686 N N . PHE A 1 93 ? 1.661 21.876 -17.139 1.00 27.75 488 PHE A N 1
ATOM 687 C CA . PHE A 1 93 ? 1.651 20.437 -17.284 1.00 26.62 488 PHE A CA 1
ATOM 688 C C . PHE A 1 93 ? 1.285 20.098 -18.698 1.00 28.30 488 PHE A C 1
ATOM 689 O O . PHE A 1 93 ? 0.168 19.631 -18.956 1.00 28.16 488 PHE A O 1
ATOM 697 N N . PRO A 1 94 ? 2.237 20.279 -19.618 1.00 27.98 489 PRO A N 1
ATOM 698 C CA . PRO A 1 94 ? 1.921 20.201 -21.069 1.00 28.75 489 PRO A CA 1
ATOM 699 C C . PRO A 1 94 ? 1.476 18.844 -21.600 1.00 28.46 489 PRO A C 1
ATOM 700 O O . PRO A 1 94 ? 0.857 18.791 -22.693 1.00 30.21 489 PRO A O 1
ATOM 704 N N . HIS A 1 95 ? 1.723 17.773 -20.866 1.00 26.23 490 HIS A N 1
ATOM 705 C CA . HIS A 1 95 ? 1.338 16.427 -21.292 1.00 28.06 490 HIS A CA 1
ATOM 706 C C . HIS A 1 95 ? 0.029 15.995 -20.621 1.00 26.88 490 HIS A C 1
ATOM 707 O O . HIS A 1 95 ? -0.430 14.882 -20.825 1.00 27.76 490 HIS A O 1
ATOM 714 N N . LEU A 1 96 ? -0.543 16.855 -19.792 1.00 26.02 491 LEU A N 1
ATOM 715 C CA . LEU A 1 96 ? -1.729 16.452 -19.038 1.00 24.81 491 LEU A CA 1
ATOM 716 C C . LEU A 1 96 ? -2.968 16.802 -19.878 1.00 23.80 491 LEU A C 1
ATOM 717 O O . LEU A 1 96 ? -3.256 18.002 -20.084 1.00 25.42 491 LEU A O 1
ATOM 722 N N . GLN A 1 97 ? -3.629 15.775 -20.391 1.00 24.73 492 GLN A N 1
ATOM 723 C CA . GLN A 1 97 ? -4.781 15.980 -21.296 1.00 24.55 492 GLN A CA 1
ATOM 724 C C . GLN A 1 97 ? -5.944 16.448 -20.458 1.00 23.67 492 GLN A C 1
ATOM 725 O O . GLN A 1 97 ? -6.239 15.838 -19.445 1.00 25.14 492 GLN A O 1
ATOM 731 N N . ILE A 1 98 ? -6.609 17.521 -20.879 1.00 23.65 493 ILE A N 1
ATOM 732 C CA . ILE A 1 98 ? -7.704 18.057 -20.065 1.00 21.50 493 ILE A CA 1
ATOM 733 C C . ILE A 1 98 ? -9.016 17.694 -20.725 1.00 21.90 493 ILE A C 1
ATOM 734 O O . ILE A 1 98 ? -9.194 17.986 -21.891 1.00 22.20 493 ILE A O 1
ATOM 739 N N . ILE A 1 99 ? -9.918 17.118 -19.953 1.00 21.00 494 ILE A N 1
ATOM 740 C CA . ILE A 1 99 ? -11.253 16.801 -20.458 1.00 20.29 494 ILE A CA 1
ATOM 741 C C . ILE A 1 99 ? -12.111 17.676 -19.546 1.00 20.96 494 ILE A C 1
ATOM 742 O O . ILE A 1 99 ? -11.961 17.584 -18.291 1.00 23.20 494 ILE A O 1
ATOM 747 N N . ALA A 1 100 ? -12.934 18.578 -20.099 1.00 20.40 495 ALA A N 1
ATOM 748 C CA . ALA A 1 100 ? -13.558 19.610 -19.254 1.00 19.08 495 ALA A CA 1
ATOM 749 C C . ALA A 1 100 ? -15.085 19.663 -19.429 1.00 20.95 495 ALA A C 1
ATOM 750 O O . ALA A 1 100 ? -15.625 19.457 -20.530 1.00 20.50 495 ALA A O 1
ATOM 752 N N . ARG A 1 101 ? -15.741 19.809 -18.301 1.00 19.63 496 ARG A N 1
ATOM 753 C CA . ARG A 1 101 ? -17.123 20.255 -18.251 1.00 19.76 496 ARG A CA 1
ATOM 754 C C . ARG A 1 101 ? -17.251 21.740 -18.581 1.00 21.14 496 ARG A C 1
ATOM 755 O O . ARG A 1 101 ? -16.380 22.566 -18.231 1.00 21.36 496 ARG A O 1
ATOM 763 N N . ALA A 1 102 ? -18.353 22.110 -19.282 1.00 17.75 497 ALA A N 1
ATOM 764 C CA . ALA A 1 102 ? -18.690 23.460 -19.614 1.00 20.13 497 ALA A CA 1
ATOM 765 C C . ALA A 1 102 ? -20.094 23.730 -19.090 1.00 19.78 497 ALA A C 1
ATOM 766 O O . ALA A 1 102 ? -20.979 22.903 -19.245 1.00 19.27 497 ALA A O 1
ATOM 768 N N . ARG A 1 103 ? -20.284 24.871 -18.490 1.00 21.71 498 ARG A N 1
ATOM 769 C CA . ARG A 1 103 ? -21.601 25.195 -17.922 1.00 22.22 498 ARG A CA 1
ATOM 770 C C . ARG A 1 103 ? -22.634 25.440 -19.056 1.00 23.73 498 ARG A C 1
ATOM 771 O O . ARG A 1 103 ? -23.826 25.032 -18.937 1.00 22.59 498 ARG A O 1
ATOM 779 N N . ASP A 1 104 ? -22.164 26.084 -20.130 1.00 24.03 499 ASP A N 1
ATOM 780 C CA . ASP A 1 104 ? -23.047 26.645 -21.172 1.00 25.11 499 ASP A CA 1
ATOM 781 C C . ASP A 1 104 ? -22.230 26.957 -22.411 1.00 23.70 499 ASP A C 1
ATOM 782 O O . ASP A 1 104 ? -21.024 26.672 -22.484 1.00 22.54 499 ASP A O 1
ATOM 787 N N . VAL A 1 105 ? -22.889 27.508 -23.424 1.00 24.19 500 VAL A N 1
ATOM 788 C CA . VAL A 1 105 ? -22.163 27.704 -24.697 1.00 23.59 500 VAL A CA 1
ATOM 789 C C . VAL A 1 105 ? -20.999 28.720 -24.539 1.00 24.56 500 VAL A C 1
ATOM 790 O O . VAL A 1 105 ? -19.905 28.518 -25.106 1.00 25.46 500 VAL A O 1
ATOM 794 N N . ASP A 1 106 ? -21.198 29.777 -23.756 1.00 24.81 501 ASP A N 1
ATOM 795 C CA . ASP A 1 106 ? -20.139 30.799 -23.570 1.00 26.98 501 ASP A CA 1
ATOM 796 C C . ASP A 1 106 ? -18.887 30.168 -22.978 1.00 25.26 501 ASP A C 1
ATOM 797 O O . ASP A 1 106 ? -17.774 30.435 -23.458 1.00 24.28 501 ASP A O 1
ATOM 802 N N . HIS A 1 107 ? -19.094 29.338 -21.958 1.00 24.03 502 HIS A N 1
ATOM 803 C CA . HIS A 1 107 ? -18.011 28.575 -21.304 1.00 24.00 502 HIS A CA 1
ATOM 804 C C . HIS A 1 107 ? -17.375 27.552 -22.255 1.00 23.27 502 HIS A C 1
ATOM 805 O O . HIS A 1 107 ? -16.178 27.475 -22.329 1.00 23.58 502 HIS A O 1
ATOM 812 N N . TYR A 1 108 ? -18.181 26.816 -23.028 1.00 21.18 503 TYR A N 1
ATOM 813 C CA . TYR A 1 108 ? -17.666 25.950 -24.088 1.00 21.60 503 TYR A CA 1
ATOM 814 C C . TYR A 1 108 ? -16.728 26.691 -25.037 1.00 23.02 503 TYR A C 1
ATOM 815 O O . TYR A 1 108 ? -15.664 26.179 -25.383 1.00 22.86 503 TYR A O 1
ATOM 824 N N . ILE A 1 109 ? -17.136 27.874 -25.480 1.00 23.73 504 ILE A N 1
ATOM 825 C CA . ILE A 1 109 ? -16.317 28.610 -26.447 1.00 25.37 504 ILE A CA 1
ATOM 826 C C . ILE A 1 109 ? -14.986 28.978 -25.800 1.00 25.77 504 ILE A C 1
ATOM 827 O O . ILE A 1 109 ? -13.922 28.769 -26.380 1.00 24.11 504 ILE A O 1
ATOM 832 N N . ARG A 1 110 ? -15.054 29.476 -24.584 1.00 25.80 505 ARG A N 1
ATOM 833 C CA . ARG A 1 110 ? -13.828 29.812 -23.853 1.00 26.82 505 ARG A CA 1
ATOM 834 C C . ARG A 1 110 ? -12.869 28.638 -23.680 1.00 26.62 505 ARG A C 1
ATOM 835 O O . ARG A 1 110 ? -11.631 28.791 -23.811 1.00 26.81 505 ARG A O 1
ATOM 843 N N . LEU A 1 111 ? -13.408 27.471 -23.345 1.00 25.15 506 LEU A N 1
ATOM 844 C CA . LEU A 1 111 ? -12.605 26.270 -23.224 1.00 24.03 506 LEU A CA 1
ATOM 845 C C . LEU A 1 111 ? -11.990 25.825 -24.549 1.00 25.23 506 LEU A C 1
ATOM 846 O O . LEU A 1 111 ? -10.838 25.390 -24.586 1.00 24.78 506 LEU A O 1
ATOM 851 N N . ARG A 1 112 ? -12.766 25.908 -25.623 1.00 25.09 507 ARG A N 1
ATOM 852 C CA . ARG A 1 112 ? -12.238 25.589 -26.964 1.00 26.97 507 ARG A CA 1
ATOM 853 C C . ARG A 1 112 ? -11.047 26.488 -27.246 1.00 28.77 507 ARG A C 1
ATOM 854 O O . ARG A 1 112 ? -10.022 26.008 -27.733 1.00 29.76 507 ARG A O 1
ATOM 862 N N . GLN A 1 113 ? -11.173 27.753 -26.885 1.00 30.12 508 GLN A N 1
ATOM 863 C CA . GLN A 1 113 ? -10.131 28.760 -27.154 1.00 32.97 508 GLN A CA 1
ATOM 864 C C . GLN A 1 113 ? -8.870 28.574 -26.295 1.00 33.66 508 GLN A C 1
ATOM 865 O O . GLN A 1 113 ? -7.761 28.912 -26.738 1.00 33.46 508 GLN A O 1
ATOM 871 N N . ALA A 1 114 ? -9.048 27.967 -25.120 1.00 32.50 509 ALA A N 1
ATOM 872 C CA . ALA A 1 114 ? -7.975 27.534 -24.224 1.00 31.91 509 ALA A CA 1
ATOM 873 C C . ALA A 1 114 ? -7.306 26.229 -24.648 1.00 31.80 509 ALA A C 1
ATOM 874 O O . ALA A 1 114 ? -6.338 25.773 -24.002 1.00 33.75 509 ALA A O 1
ATOM 876 N N . GLY A 1 115 ? -7.848 25.608 -25.690 1.00 31.46 510 GLY A N 1
ATOM 877 C CA . GLY A 1 115 ? -7.334 24.388 -26.306 1.00 30.75 510 GLY A CA 1
ATOM 878 C C . GLY A 1 115 ? -7.912 23.076 -25.821 1.00 30.23 510 GLY A C 1
ATOM 879 O O . GLY A 1 115 ? -7.282 22.024 -25.990 1.00 31.51 510 GLY A O 1
ATOM 880 N N . VAL A 1 116 ? -9.104 23.091 -25.203 1.00 27.10 511 VAL A N 1
ATOM 881 C CA . VAL A 1 116 ? -9.724 21.839 -24.833 1.00 24.54 511 VAL A CA 1
ATOM 882 C C . VAL A 1 116 ? -10.521 21.370 -26.047 1.00 25.75 511 VAL A C 1
ATOM 883 O O . VAL A 1 116 ? -11.273 22.160 -26.622 1.00 24.84 511 VAL A O 1
ATOM 887 N N . GLU A 1 117 ? -10.341 20.113 -26.421 1.00 26.31 512 GLU A N 1
ATOM 888 C CA . GLU A 1 117 ? -10.841 19.643 -27.719 1.00 30.01 512 GLU A CA 1
ATOM 889 C C . GLU A 1 117 ? -12.373 19.485 -27.772 1.00 28.70 512 GLU A C 1
ATOM 890 O O . GLU A 1 117 ? -13.018 19.997 -28.701 1.00 29.08 512 GLU A O 1
ATOM 896 N N . LYS A 1 118 ? -12.942 18.791 -26.788 1.00 25.05 513 LYS A N 1
ATOM 897 C CA . LYS A 1 118 ? -14.388 18.487 -26.815 1.00 23.07 513 LYS A CA 1
ATOM 898 C C . LYS A 1 118 ? -15.057 18.786 -25.441 1.00 21.14 513 LYS A C 1
ATOM 899 O O . LYS A 1 118 ? -15.451 17.835 -24.784 1.00 23.14 513 LYS A O 1
ATOM 905 N N . PRO A 1 119 ? -15.194 20.062 -25.054 1.00 21.66 514 PRO A N 1
ATOM 906 C CA . PRO A 1 119 ? -15.820 20.354 -23.717 1.00 21.69 514 PRO A CA 1
ATOM 907 C C . PRO A 1 119 ? -17.251 19.867 -23.698 1.00 22.83 514 PRO A C 1
ATOM 908 O O . PRO A 1 119 ? -17.981 19.966 -24.729 1.00 21.58 514 PRO A O 1
ATOM 912 N N . GLU A 1 120 ? -17.688 19.380 -22.541 1.00 21.00 515 GLU A N 1
ATOM 913 C CA . GLU A 1 120 ? -18.975 18.753 -22.451 1.00 21.50 515 GLU A CA 1
ATOM 914 C C . GLU A 1 120 ? -19.938 19.667 -21.701 1.00 22.67 515 GLU A C 1
ATOM 915 O O . GLU A 1 120 ? -19.791 19.851 -20.492 1.00 19.08 515 GLU A O 1
ATOM 921 N N . ARG A 1 121 ? -20.914 20.234 -22.423 1.00 19.68 516 ARG A N 1
ATOM 922 C CA . ARG A 1 121 ? -21.900 21.185 -21.830 1.00 18.95 516 ARG A CA 1
ATOM 923 C C . ARG A 1 121 ? -22.742 20.307 -20.891 1.00 20.44 516 ARG A C 1
ATOM 924 O O . ARG A 1 121 ? -23.223 19.253 -21.257 1.00 20.51 516 ARG A O 1
ATOM 932 N N . GLU A 1 122 ? -22.808 20.715 -19.618 1.00 19.81 517 GLU A N 1
ATOM 933 C CA . GLU A 1 122 ? -23.166 19.776 -18.592 1.00 20.83 517 GLU A CA 1
ATOM 934 C C . GLU A 1 122 ? -24.604 19.241 -18.671 1.00 19.43 517 GLU A C 1
ATOM 935 O O . GLU A 1 122 ? -24.829 18.110 -18.248 1.00 22.54 517 GLU A O 1
ATOM 941 N N . THR A 1 123 ? -25.515 20.047 -19.180 1.00 19.78 518 THR A N 1
ATOM 942 C CA . THR A 1 123 ? -26.934 19.629 -19.274 1.00 19.01 518 THR A CA 1
ATOM 943 C C . THR A 1 123 ? -27.375 19.226 -20.655 1.00 19.12 518 THR A C 1
ATOM 944 O O . THR A 1 123 ? -28.495 18.772 -20.823 1.00 17.53 518 THR A O 1
ATOM 948 N N . PHE A 1 124 ? -26.465 19.340 -21.596 1.00 17.31 519 PHE A N 1
ATOM 949 C CA . PHE A 1 124 ? -26.870 19.135 -23.015 1.00 17.44 519 PHE A CA 1
ATOM 950 C C . PHE A 1 124 ? -27.384 17.734 -23.313 1.00 17.90 519 PHE A C 1
ATOM 951 O O . PHE A 1 124 ? -28.541 17.586 -23.826 1.00 18.30 519 PHE A O 1
ATOM 959 N N . GLU A 1 125 ? -26.667 16.671 -22.920 1.00 18.14 520 GLU A N 1
ATOM 960 C CA . GLU A 1 125 ? -27.112 15.326 -23.211 1.00 19.33 520 GLU A CA 1
ATOM 961 C C . GLU A 1 125 ? -28.378 14.950 -22.390 1.00 19.13 520 GLU A C 1
ATOM 962 O O . GLU A 1 125 ? -29.270 14.255 -22.894 1.00 19.53 520 GLU A O 1
ATOM 968 N N . GLY A 1 126 ? -28.476 15.433 -21.151 1.00 20.00 521 GLY A N 1
ATOM 969 C CA . GLY A 1 126 ? -29.737 15.258 -20.386 1.00 18.64 521 GLY A CA 1
ATOM 970 C C . GLY A 1 126 ? -30.949 15.944 -21.019 1.00 19.40 521 GLY A C 1
ATOM 971 O O . GLY A 1 126 ? -32.073 15.368 -21.062 1.00 18.73 521 GLY A O 1
ATOM 972 N N . ALA A 1 127 ? -30.735 17.123 -21.611 1.00 16.87 522 ALA A N 1
ATOM 973 C CA . ALA A 1 127 ? -31.852 17.842 -22.221 1.00 17.59 522 ALA A CA 1
ATOM 974 C C . ALA A 1 127 ? -32.269 17.133 -23.510 1.00 18.53 522 ALA A C 1
ATOM 975 O O . ALA A 1 127 ? -33.467 17.093 -23.833 1.00 17.38 522 ALA A O 1
ATOM 977 N N . LEU A 1 128 ? -31.302 16.615 -24.263 1.00 18.40 523 LEU A N 1
ATOM 978 C CA . LEU A 1 128 ? -31.655 15.728 -25.433 1.00 19.01 523 LEU A CA 1
ATOM 979 C C . LEU A 1 128 ? -32.454 14.470 -25.085 1.00 20.12 523 LEU A C 1
ATOM 980 O O . LEU A 1 128 ? -33.418 14.087 -25.776 1.00 19.50 523 LEU A O 1
ATOM 985 N N . LYS A 1 129 ? -32.096 13.828 -23.988 1.00 17.44 524 LYS A N 1
ATOM 986 C CA . LYS A 1 129 ? -32.792 12.667 -23.525 1.00 20.72 524 LYS A CA 1
ATOM 987 C C . LYS A 1 129 ? -34.218 13.031 -23.130 1.00 20.17 524 LYS A C 1
ATOM 988 O O . LYS A 1 129 ? -35.160 12.285 -23.428 1.00 19.65 524 LYS A O 1
ATOM 994 N N . THR A 1 130 ? -34.370 14.188 -22.472 1.00 20.80 525 THR A N 1
ATOM 995 C CA . THR A 1 130 ? -35.678 14.624 -22.027 1.00 19.64 525 THR A CA 1
ATOM 996 C C . THR A 1 130 ? -36.521 14.880 -23.290 1.00 19.42 525 THR A C 1
ATOM 997 O O . THR A 1 130 ? -37.718 14.593 -23.337 1.00 20.06 525 THR A O 1
ATOM 1001 N N . GLY A 1 131 ? -35.886 15.424 -24.310 1.00 18.54 526 GLY A N 1
ATOM 1002 C CA . GLY A 1 131 ? -36.620 15.682 -25.587 1.00 18.55 526 GLY A CA 1
ATOM 1003 C C . GLY A 1 131 ? -37.113 14.407 -26.206 1.00 19.14 526 GLY A C 1
ATOM 1004 O O . GLY A 1 131 ? -38.228 14.387 -26.750 1.00 18.48 526 GLY A O 1
ATOM 1005 N N . ARG A 1 132 ? -36.274 13.366 -26.215 1.00 17.87 527 ARG A N 1
ATOM 1006 C CA . ARG A 1 132 ? -36.621 11.993 -26.641 1.00 18.21 527 ARG A CA 1
ATOM 1007 C C . ARG A 1 132 ? -37.777 11.414 -25.844 1.00 19.96 527 ARG A C 1
ATOM 1008 O O . ARG A 1 132 ? -38.734 10.911 -26.382 1.00 19.26 527 ARG A O 1
ATOM 1016 N N . LEU A 1 133 ? -37.714 11.551 -24.515 1.00 19.30 528 LEU A N 1
ATOM 1017 C CA . LEU A 1 133 ? -38.835 11.131 -23.730 1.00 19.59 528 LEU A CA 1
ATOM 1018 C C . LEU A 1 133 ? -40.159 11.861 -24.101 1.00 19.66 528 LEU A C 1
ATOM 1019 O O . LEU A 1 133 ? -41.208 11.212 -24.087 1.00 20.67 528 LEU A O 1
ATOM 1024 N N . ALA A 1 134 ? -40.131 13.169 -24.346 1.00 19.69 529 ALA A N 1
ATOM 1025 C CA . ALA A 1 134 ? -41.306 13.934 -24.760 1.00 19.22 529 ALA A CA 1
ATOM 1026 C C . ALA A 1 134 ? -41.816 13.402 -26.125 1.00 19.83 529 ALA A C 1
ATOM 1027 O O . ALA A 1 134 ? -42.989 13.128 -26.283 1.00 20.27 529 ALA A O 1
ATOM 1029 N N . LEU A 1 135 ? -40.923 13.238 -27.082 1.00 19.38 530 LEU A N 1
ATOM 1030 C CA . LEU A 1 135 ? -41.327 12.578 -28.385 1.00 19.82 530 LEU A CA 1
ATOM 1031 C C . LEU A 1 135 ? -41.993 11.243 -28.226 1.00 19.80 530 LEU A C 1
ATOM 1032 O O . LEU A 1 135 ? -43.054 11.009 -28.861 1.00 22.06 530 LEU A O 1
ATOM 1037 N N . GLU A 1 136 ? -41.439 10.382 -27.372 1.00 19.16 531 GLU A N 1
ATOM 1038 C CA . GLU A 1 136 ? -41.978 9.055 -27.089 1.00 21.18 531 GLU A CA 1
ATOM 1039 C C . GLU A 1 136 ? -43.360 9.122 -26.463 1.00 22.46 531 GLU A C 1
ATOM 1040 O O . GLU A 1 136 ? -44.251 8.366 -26.821 1.00 22.80 531 GLU A O 1
ATOM 1046 N N . SER A 1 137 ? -43.509 10.058 -25.546 1.00 22.77 532 SER A N 1
ATOM 1047 C CA . SER A 1 137 ? -44.838 10.243 -24.916 1.00 24.06 532 SER A CA 1
ATOM 1048 C C . SER A 1 137 ? -45.892 10.748 -25.910 1.00 24.54 532 SER A C 1
ATOM 1049 O O . SER A 1 137 ? -47.102 10.505 -25.702 1.00 27.79 532 SER A O 1
ATOM 1052 N N . LEU A 1 138 ? -45.467 11.447 -26.958 1.00 23.81 533 LEU A N 1
ATOM 1053 C CA . LEU A 1 138 ? -46.350 11.948 -27.997 1.00 25.44 533 LEU A CA 1
ATOM 1054 C C . LEU A 1 138 ? -46.609 10.866 -29.032 1.00 26.71 533 LEU A C 1
ATOM 10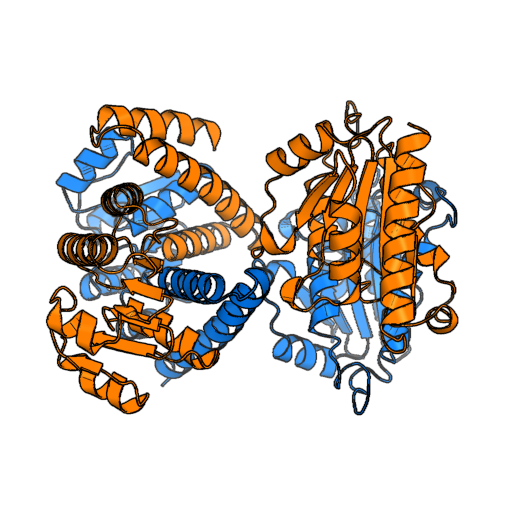55 O O . LEU A 1 138 ? -47.415 11.078 -29.975 1.00 28.40 533 LEU A O 1
ATOM 1060 N N . GLY A 1 139 ? -45.970 9.708 -28.860 1.00 25.34 534 GLY A N 1
ATOM 1061 C CA . GLY A 1 139 ? -46.232 8.543 -29.738 1.00 25.60 534 GLY A CA 1
ATOM 1062 C C . GLY A 1 139 ? -45.142 8.191 -30.743 1.00 25.45 534 GLY A C 1
ATOM 1063 O O . GLY A 1 139 ? -45.319 7.239 -31.536 1.00 25.67 534 GLY A O 1
ATOM 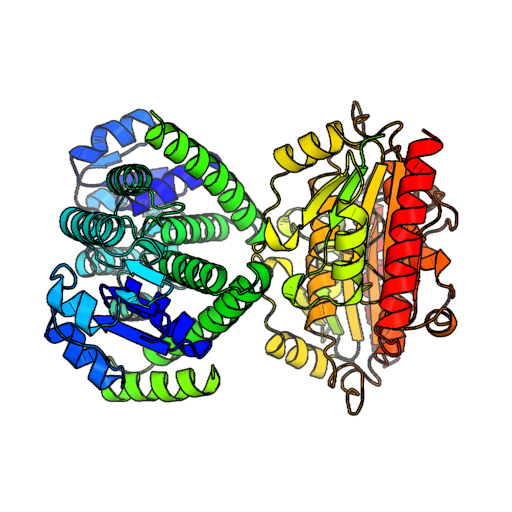1064 N N . LEU A 1 140 ? -44.025 8.913 -30.718 1.00 23.36 535 LEU A N 1
ATOM 1065 C CA . LEU A 1 140 ? -42.885 8.519 -31.627 1.00 22.68 535 LEU A CA 1
ATOM 1066 C C . LEU A 1 140 ? -42.189 7.271 -31.108 1.00 22.68 535 LEU A C 1
ATOM 1067 O O . LEU A 1 140 ? -42.081 7.070 -29.902 1.00 21.53 535 LEU A O 1
ATOM 1072 N N . GLY A 1 141 ? -41.685 6.421 -32.019 1.00 21.15 536 GLY A N 1
ATOM 1073 C CA . GLY A 1 141 ? -41.002 5.209 -31.607 1.00 20.78 536 GLY A CA 1
ATOM 1074 C C . GLY A 1 141 ? -39.655 5.674 -31.006 1.00 20.57 536 GLY A C 1
ATOM 1075 O O . GLY A 1 141 ? -39.129 6.694 -31.434 1.00 21.91 536 GLY A O 1
ATOM 1076 N N . PRO A 1 142 ? -39.184 4.997 -29.969 1.00 19.79 537 PRO A N 1
ATOM 1077 C CA . PRO A 1 142 ? -37.915 5.378 -29.292 1.00 19.80 537 PRO A CA 1
ATOM 1078 C C . PRO A 1 142 ? -36.767 5.404 -30.249 1.00 18.97 537 PRO A C 1
ATOM 1079 O O . PRO A 1 142 ? -35.924 6.256 -30.099 1.00 18.55 537 PRO A O 1
ATOM 1083 N N . TYR A 1 143 ? -36.701 4.483 -31.217 1.00 18.22 538 TYR A N 1
ATOM 1084 C CA . TYR A 1 143 ? -35.544 4.514 -32.121 1.00 18.54 538 TYR A CA 1
ATOM 1085 C C . TYR A 1 143 ? -35.605 5.751 -33.032 1.00 18.93 538 TYR A C 1
ATOM 1086 O O . TYR A 1 143 ? -34.641 6.496 -33.134 1.00 18.43 538 TYR A O 1
ATOM 1095 N N . GLU A 1 144 ? -36.755 6.010 -33.674 1.00 17.12 539 GLU A N 1
ATOM 1096 C CA . GLU A 1 144 ? -36.876 7.208 -34.466 1.00 18.25 539 GLU A CA 1
ATOM 1097 C C . GLU A 1 144 ? -36.595 8.458 -33.636 1.00 19.58 539 GLU A C 1
ATOM 1098 O O . GLU A 1 144 ? -35.897 9.372 -34.104 1.00 18.42 539 GLU A O 1
ATOM 1104 N N . ALA A 1 145 ? -37.044 8.472 -32.373 1.00 19.04 540 ALA A N 1
ATOM 1105 C CA . ALA A 1 145 ? -36.763 9.665 -31.527 1.00 19.02 540 ALA A CA 1
ATOM 1106 C C . ALA A 1 145 ? -35.245 9.834 -31.270 1.00 18.86 540 ALA A C 1
ATOM 1107 O O . ALA A 1 145 ? -34.733 10.954 -31.323 1.00 18.97 540 ALA A O 1
ATOM 1109 N N . ARG A 1 146 ? -34.562 8.714 -31.044 1.00 18.06 541 ARG A N 1
ATOM 1110 C CA . ARG A 1 146 ? -33.095 8.754 -30.818 1.00 17.92 541 ARG A CA 1
ATOM 1111 C C . ARG A 1 146 ? -32.420 9.273 -32.074 1.00 18.17 541 ARG A C 1
ATOM 1112 O O . ARG A 1 146 ? -31.510 10.111 -32.045 1.00 17.59 541 ARG A O 1
ATOM 1120 N N . GLU A 1 147 ? -32.870 8.801 -33.244 1.00 18.05 542 GLU A N 1
ATOM 1121 C CA . GLU A 1 147 ? -32.305 9.302 -34.488 1.00 18.45 542 GLU A CA 1
ATOM 1122 C C . GLU A 1 147 ? -32.483 10.835 -34.685 1.00 18.06 542 GLU A C 1
ATOM 1123 O O . GLU A 1 147 ? -31.596 11.542 -35.168 1.00 19.73 542 GLU A O 1
ATOM 1129 N N . ARG A 1 148 ? -33.660 11.364 -34.351 1.00 18.15 543 ARG A N 1
ATOM 1130 C CA . ARG A 1 148 ? -33.877 12.783 -34.410 1.00 17.95 543 ARG A CA 1
ATOM 1131 C C . ARG A 1 148 ? -32.950 13.527 -33.452 1.00 17.62 543 ARG A C 1
ATOM 1132 O O . ARG A 1 148 ? -32.483 14.611 -33.785 1.00 17.82 543 ARG A O 1
ATOM 1140 N N . ALA A 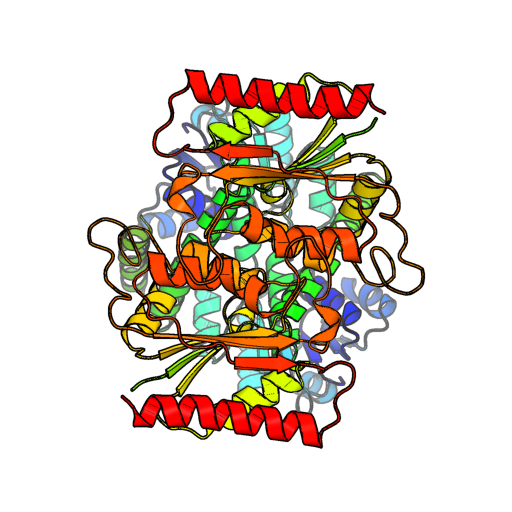1 149 ? -32.759 12.977 -32.260 1.00 17.87 544 ALA A N 1
ATOM 1141 C CA . ALA A 1 149 ? -31.845 13.623 -31.313 1.00 17.09 544 ALA A CA 1
ATOM 1142 C C . ALA A 1 149 ? -30.408 13.623 -31.899 1.00 18.97 544 ALA A C 1
ATOM 1143 O O . ALA A 1 149 ? -29.712 14.610 -31.726 1.00 18.81 544 ALA A O 1
ATOM 1145 N N . ASP A 1 150 ? -30.021 12.521 -32.558 1.00 18.38 545 ASP A N 1
ATOM 1146 C CA . ASP A 1 150 ? -28.667 12.435 -33.259 1.00 20.60 545 ASP A CA 1
ATOM 1147 C C . ASP A 1 150 ? -28.477 13.511 -34.328 1.00 19.87 545 ASP A C 1
ATOM 1148 O O . ASP A 1 150 ? -27.407 14.135 -34.417 1.00 20.17 545 ASP A O 1
ATOM 1153 N N . VAL A 1 151 ? -29.490 13.737 -35.163 1.00 20.10 546 VAL A N 1
ATOM 1154 C CA . VAL A 1 151 ? -29.444 14.808 -36.175 1.00 19.97 546 VAL A CA 1
ATOM 1155 C C . VAL A 1 151 ? -29.296 16.186 -35.554 1.00 19.51 546 VAL A C 1
ATOM 1156 O O . VAL A 1 151 ? -28.442 16.978 -35.953 1.00 19.64 546 VAL A O 1
ATOM 1160 N N . PHE A 1 152 ? -30.051 16.418 -34.481 1.00 18.29 547 PHE A N 1
ATOM 1161 C CA . PHE A 1 152 ? -30.003 17.713 -33.837 1.00 18.26 547 PHE A CA 1
ATOM 1162 C C . PHE A 1 152 ? -28.637 17.891 -33.177 1.00 18.40 547 PHE A C 1
ATOM 1163 O O . PHE A 1 152 ? -28.065 18.960 -33.262 1.00 19.41 547 PHE A O 1
ATOM 1171 N N . ARG A 1 153 ? -28.142 16.849 -32.520 1.00 17.61 548 ARG A N 1
ATOM 1172 C CA . ARG A 1 153 ? -26.816 16.995 -31.821 1.00 18.77 548 ARG A CA 1
ATOM 1173 C C . ARG A 1 153 ? -25.748 17.359 -32.843 1.00 20.32 548 ARG A C 1
ATOM 1174 O O . ARG A 1 153 ? -24.953 18.245 -32.625 1.00 20.27 548 ARG A O 1
ATOM 1182 N N . ARG A 1 154 ? -25.747 16.675 -33.984 1.00 20.70 549 ARG A N 1
ATOM 1183 C CA . ARG A 1 154 ? -24.711 16.949 -34.992 1.00 21.54 549 ARG A CA 1
ATOM 1184 C C . ARG A 1 154 ? -24.806 18.370 -35.477 1.00 20.09 549 ARG A C 1
ATOM 1185 O O . ARG A 1 154 ? -23.786 19.090 -35.583 1.00 21.05 549 ARG A O 1
ATOM 1193 N N . PHE A 1 155 ? -26.028 18.831 -35.774 1.00 20.82 550 PHE A N 1
ATOM 1194 C CA . PHE A 1 155 ? -26.282 20.218 -36.171 1.00 20.83 550 PHE A CA 1
ATOM 1195 C C . PHE A 1 155 ? -25.819 21.247 -35.119 1.00 21.24 550 PHE A C 1
ATOM 1196 O O . PHE A 1 155 ? -25.163 22.245 -35.426 1.00 19.85 550 PHE A O 1
ATOM 1204 N N . ASN A 1 156 ? -26.181 20.976 -33.879 1.00 19.12 551 ASN A N 1
ATOM 1205 C CA . ASN A 1 156 ? -25.904 21.928 -32.800 1.00 19.61 551 ASN A CA 1
ATOM 1206 C C . ASN A 1 156 ? -24.377 22.004 -32.502 1.00 19.53 551 ASN A C 1
ATOM 1207 O O . ASN A 1 156 ? -23.841 23.076 -32.293 1.00 21.60 551 ASN A O 1
ATOM 1212 N N . ILE A 1 157 ? -23.693 20.885 -32.561 1.00 20.96 552 ILE A N 1
ATOM 1213 C CA . ILE A 1 157 ? -22.219 20.891 -32.331 1.00 22.98 552 ILE A CA 1
ATOM 1214 C C . ILE A 1 157 ? -21.504 21.672 -33.461 1.00 24.28 552 ILE A C 1
ATOM 1215 O O . ILE A 1 157 ? -20.646 22.529 -33.231 1.00 24.78 552 ILE A O 1
ATOM 1220 N N . GLN A 1 158 ? -21.943 21.443 -34.697 1.00 25.38 553 GLN A N 1
ATOM 1221 C CA . GLN A 1 158 ? -21.420 22.215 -35.802 1.00 26.27 553 GLN A CA 1
ATOM 1222 C C . GLN A 1 158 ? -21.629 23.706 -35.583 1.00 24.91 553 GLN A C 1
ATOM 1223 O O . GLN A 1 158 ? -20.717 24.487 -35.810 1.00 26.05 553 GLN A O 1
ATOM 1229 N N . MET A 1 159 ? -22.829 24.126 -35.175 1.00 24.72 554 MET A N 1
ATOM 1230 C CA . MET A 1 159 ? -23.109 25.518 -34.920 1.00 25.08 554 MET A CA 1
ATOM 1231 C C . MET A 1 159 ? -22.256 26.128 -33.798 1.00 26.14 554 MET A C 1
ATOM 1232 O O . MET A 1 159 ? -21.765 27.253 -33.904 1.00 25.13 554 MET A O 1
ATOM 1237 N N . VAL A 1 160 ? -22.098 25.374 -32.714 1.00 25.50 555 VAL A N 1
ATOM 1238 C CA . VAL A 1 160 ? -21.360 25.904 -31.569 1.00 26.98 555 VAL A CA 1
ATOM 1239 C C . VAL A 1 160 ? -19.867 25.976 -31.919 1.00 26.17 555 VAL A C 1
ATOM 1240 O O . VAL A 1 160 ? -19.163 26.909 -31.523 1.00 27.58 555 VAL A O 1
ATOM 1244 N N . GLU A 1 161 ? -19.398 25.015 -32.697 1.00 27.14 556 GLU A N 1
ATOM 1245 C CA . GLU A 1 161 ? -18.022 25.001 -33.175 1.00 29.59 556 GLU A CA 1
ATOM 1246 C C . GLU A 1 161 ? -17.717 26.203 -34.073 1.00 30.66 556 GLU A C 1
ATOM 1247 O O . GLU A 1 161 ? -16.629 26.779 -33.987 1.00 30.62 556 GLU A O 1
ATOM 1253 N N . GLU A 1 162 ? -18.655 26.546 -34.950 1.00 31.21 557 GLU A N 1
ATOM 1254 C CA . GLU A 1 162 ? -18.516 27.721 -35.813 1.00 32.60 557 GLU A CA 1
ATOM 1255 C C . GLU A 1 162 ? -18.518 28.969 -34.929 1.00 33.03 557 GLU A C 1
ATOM 1256 O O . GLU A 1 162 ? -17.728 29.904 -35.151 1.00 34.01 557 GLU A O 1
ATOM 1262 N N . MET A 1 163 ? -19.330 28.962 -33.875 1.00 32.13 558 MET A N 1
ATOM 1263 C CA . MET A 1 163 ? -19.381 30.108 -32.953 1.00 33.24 558 MET A CA 1
ATOM 1264 C C . MET A 1 163 ? -18.052 30.329 -32.250 1.00 33.84 558 MET A C 1
ATOM 1265 O O . MET A 1 163 ? -17.698 31.481 -31.984 1.00 33.84 558 MET A O 1
ATOM 1270 N N . ALA A 1 164 ? -17.360 29.227 -31.925 1.00 34.54 559 ALA A N 1
ATOM 1271 C CA . ALA A 1 164 ? -16.086 29.259 -31.217 1.00 37.80 559 ALA A CA 1
ATOM 1272 C C . ALA A 1 164 ? -14.965 29.727 -32.132 1.00 40.60 559 ALA A C 1
ATOM 1273 O O . ALA A 1 164 ? -14.047 30.396 -31.672 1.00 40.86 559 ALA A O 1
ATOM 1275 N N . MET A 1 165 ? -15.016 29.323 -33.403 1.00 43.82 560 MET A N 1
ATOM 1276 C CA . MET A 1 165 ? -14.040 29.755 -34.408 1.00 47.82 560 MET A CA 1
ATOM 1277 C C . MET A 1 165 ? -14.203 31.248 -34.614 1.00 49.13 560 MET A C 1
ATOM 1278 O O . MET A 1 165 ? -13.226 31.990 -34.601 1.00 50.18 560 MET A O 1
ATOM 1283 N N . VAL A 1 166 ? -15.451 31.679 -34.802 1.00 50.53 561 VAL A N 1
ATOM 1284 C CA . VAL A 1 166 ? -15.793 33.100 -34.932 1.00 51.79 561 VAL A CA 1
ATOM 1285 C C . VAL A 1 166 ? -15.365 33.877 -33.697 1.00 51.65 561 VAL A C 1
ATOM 1286 O O . VAL A 1 166 ? -14.852 34.986 -33.830 1.00 52.52 561 VAL A O 1
ATOM 1290 N N . GLY A 1 237 ? -7.157 5.599 -59.136 1.00 44.37 1000 GLY A N 1
ATOM 1291 C CA . GLY A 1 237 ? -6.634 4.493 -58.335 1.00 44.09 1000 GLY A CA 1
ATOM 1292 C C . GLY A 1 237 ? -6.826 4.684 -56.836 1.00 43.57 1000 GLY A C 1
ATOM 1293 O O . GLY A 1 237 ? -6.049 4.140 -56.031 1.00 44.73 1000 GLY A O 1
ATOM 1294 N N . MET A 1 238 ? -7.849 5.457 -56.465 1.00 42.61 1001 MET A N 1
ATOM 1295 C CA . MET A 1 238 ? -8.112 5.806 -55.042 1.00 41.80 1001 MET A CA 1
ATOM 1296 C C . MET A 1 238 ? -8.900 4.700 -54.354 1.00 39.31 1001 MET A C 1
ATOM 1297 O O . MET A 1 238 ? -9.939 4.293 -54.872 1.00 38.87 1001 MET A O 1
ATOM 1302 N N . ILE A 1 239 ? -8.403 4.232 -53.213 1.00 36.87 1002 ILE A N 1
ATOM 1303 C CA . ILE A 1 239 ? -8.987 3.120 -52.475 1.00 34.69 1002 ILE A CA 1
ATOM 1304 C C . ILE A 1 239 ? -9.572 3.639 -51.147 1.00 34.41 1002 ILE A C 1
ATOM 1305 O O . ILE A 1 239 ? -8.845 4.239 -50.367 1.00 34.06 1002 ILE A O 1
ATOM 1310 N N . LEU A 1 240 ? -10.856 3.400 -50.906 1.00 32.45 1003 LEU A N 1
ATOM 1311 C CA . LEU A 1 240 ? -11.452 3.699 -49.575 1.00 31.77 1003 LEU A CA 1
ATOM 1312 C C . LEU A 1 240 ? -11.764 2.399 -48.834 1.00 30.61 1003 LEU A C 1
ATOM 1313 O O . LEU A 1 240 ? -12.565 1.575 -49.318 1.00 30.00 1003 LEU A O 1
ATOM 1318 N N . ILE A 1 241 ? -11.145 2.201 -47.678 1.00 28.86 1004 ILE A N 1
ATOM 1319 C CA . ILE A 1 241 ? -11.376 1.013 -46.870 1.00 27.64 1004 ILE A CA 1
ATOM 1320 C C . ILE A 1 241 ? -12.374 1.419 -45.753 1.00 28.25 1004 ILE A C 1
ATOM 1321 O O . ILE A 1 241 ? -12.031 2.176 -44.835 1.00 27.34 1004 ILE A O 1
ATOM 1326 N N . ILE A 1 242 ? -13.582 0.887 -45.848 1.00 25.33 1005 ILE A N 1
ATOM 1327 C CA . ILE A 1 242 ? -14.580 0.940 -44.750 1.00 25.33 1005 ILE A CA 1
ATOM 1328 C C . ILE A 1 242 ? -14.267 -0.228 -43.830 1.00 24.81 1005 ILE A C 1
ATOM 1329 O O . ILE A 1 242 ? -14.590 -1.396 -44.105 1.00 24.80 1005 ILE A O 1
ATOM 1334 N N . TYR A 1 243 ? -13.586 0.054 -42.706 1.00 23.53 1006 TYR A N 1
ATOM 1335 C CA . TYR A 1 243 ? -13.196 -0.958 -41.780 1.00 23.05 1006 TYR A CA 1
ATOM 1336 C C . TYR A 1 243 ? -14.232 -1.049 -40.693 1.00 23.67 1006 TYR A C 1
ATOM 1337 O O . TYR A 1 243 ? -14.587 -0.041 -40.123 1.00 24.65 1006 TYR A O 1
ATOM 1346 N N . ALA A 1 244 ? -14.678 -2.245 -40.390 1.00 23.76 1007 ALA A N 1
ATOM 1347 C CA . ALA A 1 244 ? -15.759 -2.387 -39.411 1.00 24.01 1007 ALA A CA 1
ATOM 1348 C C . ALA A 1 244 ? -15.441 -3.410 -38.358 1.00 23.89 1007 ALA A C 1
ATOM 1349 O O . ALA A 1 244 ? -16.265 -4.258 -38.019 1.00 27.26 1007 ALA A O 1
ATOM 1351 N N . HIS A 1 245 ? -14.230 -3.380 -37.803 1.00 24.51 1008 HIS A N 1
ATOM 1352 C CA . HIS A 1 245 ? -13.924 -4.319 -36.722 1.00 23.37 1008 HIS A CA 1
ATOM 1353 C C . HIS A 1 245 ? -14.475 -3.650 -35.436 1.00 23.24 1008 HIS A C 1
ATOM 1354 O O . HIS A 1 245 ? -14.153 -2.488 -35.191 1.00 23.75 1008 HIS A O 1
ATOM 1361 N N . PRO A 1 246 ? -15.282 -4.349 -34.637 1.00 23.78 1009 PRO A N 1
ATOM 1362 C CA . PRO A 1 246 ? -15.845 -3.707 -33.410 1.00 23.68 1009 PRO A CA 1
ATOM 1363 C C . PRO A 1 246 ? -14.743 -3.298 -32.393 1.00 25.16 1009 PRO A C 1
ATOM 1364 O O . PRO A 1 246 ? -14.956 -2.368 -31.571 1.00 25.45 1009 PRO A O 1
ATOM 1368 N N . TYR A 1 247 ? -13.605 -3.981 -32.450 1.00 24.66 1010 TYR A N 1
ATOM 1369 C CA . TYR A 1 247 ? -12.545 -3.756 -31.424 1.00 25.06 1010 TYR A CA 1
ATOM 1370 C C . TYR A 1 247 ? -11.186 -3.644 -32.093 1.00 26.05 1010 TYR A C 1
ATOM 1371 O O . TYR A 1 247 ? -10.381 -4.587 -31.961 1.00 27.05 1010 TYR A O 1
ATOM 1380 N N . PRO A 1 248 ? -10.966 -2.564 -32.861 1.00 25.83 1011 PRO A N 1
ATOM 1381 C CA . PRO A 1 248 ? -9.734 -2.419 -33.634 1.00 26.99 1011 PRO A CA 1
ATOM 1382 C C . PRO A 1 248 ? -8.441 -2.614 -32.816 1.00 28.72 1011 PRO A C 1
ATOM 1383 O O . PRO A 1 248 ? -7.479 -3.186 -33.345 1.00 28.81 1011 PRO A O 1
ATOM 1387 N N . HIS A 1 249 ? -8.425 -2.180 -31.547 1.00 30.62 1012 HIS A N 1
ATOM 1388 C CA . HIS A 1 249 ? -7.189 -2.278 -30.726 1.00 30.97 1012 HIS A CA 1
ATOM 1389 C C . HIS A 1 249 ? -6.896 -3.714 -30.346 1.00 32.58 1012 HIS A C 1
ATOM 1390 O O . HIS A 1 249 ? -5.744 -4.050 -30.055 1.00 35.28 1012 HIS A O 1
ATOM 1397 N N . HIS A 1 250 ? -7.907 -4.572 -30.347 1.00 31.91 1013 HIS A N 1
ATOM 1398 C CA . HIS A 1 250 ? -7.779 -5.958 -29.996 1.00 32.75 1013 HIS A CA 1
ATOM 1399 C C . HIS A 1 250 ? -7.536 -6.878 -31.223 1.00 32.59 1013 HIS A C 1
ATOM 1400 O O . HIS A 1 250 ? -7.299 -8.081 -31.058 1.00 33.23 1013 HIS A O 1
ATOM 1407 N N . SER A 1 251 ? -7.627 -6.316 -32.411 1.00 32.19 1014 SER A N 1
ATOM 1408 C CA . SER A 1 251 ? -7.455 -7.083 -33.658 1.00 32.56 1014 SER A CA 1
ATOM 1409 C C . SER A 1 251 ? -6.008 -7.593 -33.823 1.00 34.45 1014 SER A C 1
ATOM 1410 O O . SER A 1 251 ? -5.083 -6.885 -33.503 1.00 34.30 1014 SER A O 1
ATOM 1413 N N . HIS A 1 252 ? -5.844 -8.816 -34.326 1.00 35.08 1015 HIS A N 1
ATOM 1414 C CA . HIS A 1 252 ? -4.544 -9.314 -34.788 1.00 36.81 1015 HIS A CA 1
ATOM 1415 C C . HIS A 1 252 ? -4.477 -9.321 -36.311 1.00 35.79 1015 HIS A C 1
ATOM 1416 O O . HIS A 1 252 ? -3.624 -8.653 -36.885 1.00 36.82 1015 HIS A O 1
ATOM 1423 N N . ALA A 1 253 ? -5.419 -10.014 -36.958 1.00 34.99 1016 ALA A N 1
ATOM 1424 C CA . ALA A 1 253 ? -5.438 -10.180 -38.432 1.00 32.97 1016 ALA A CA 1
ATOM 1425 C C . ALA A 1 253 ? -5.719 -8.910 -39.199 1.00 32.97 1016 ALA A C 1
ATOM 1426 O O . ALA A 1 253 ? -4.926 -8.479 -40.035 1.00 32.94 1016 ALA A O 1
ATOM 1428 N N . ASN A 1 254 ? -6.839 -8.235 -38.894 1.00 31.88 1017 ASN A N 1
ATOM 1429 C CA . ASN A 1 254 ? -7.172 -6.992 -39.615 1.00 29.65 1017 ASN A CA 1
ATOM 1430 C C . ASN A 1 254 ? -6.207 -5.840 -39.365 1.00 29.76 1017 ASN A C 1
ATOM 1431 O O . ASN A 1 254 ? -5.932 -5.049 -40.260 1.00 29.06 1017 ASN A O 1
ATOM 1436 N N . LYS A 1 255 ? -5.719 -5.737 -38.128 1.00 31.20 1018 LYS A N 1
ATOM 1437 C CA . LYS A 1 255 ? -4.817 -4.650 -37.753 1.00 33.17 1018 LYS A CA 1
ATOM 1438 C C . LYS A 1 255 ? -3.576 -4.742 -38.671 1.00 33.66 1018 LYS A C 1
ATOM 1439 O O . LYS A 1 255 ? -3.144 -3.746 -39.233 1.00 34.45 1018 LYS A O 1
ATOM 1445 N N . ARG A 1 256 ? -3.088 -5.962 -38.859 1.00 35.70 1019 ARG A N 1
ATOM 1446 C CA . ARG A 1 256 ? -1.921 -6.241 -39.748 1.00 37.67 1019 ARG A CA 1
ATOM 1447 C C . ARG A 1 256 ? -2.230 -5.964 -41.212 1.00 37.61 1019 ARG A C 1
ATOM 1448 O O . ARG A 1 256 ? -1.453 -5.333 -41.910 1.00 37.79 1019 ARG A O 1
ATOM 1456 N N . MET A 1 257 ? -3.414 -6.372 -41.650 1.00 37.55 1020 MET A N 1
ATOM 1457 C CA . MET A 1 257 ? -3.889 -6.028 -42.972 1.00 37.57 1020 MET A CA 1
ATOM 1458 C C . MET A 1 257 ? -3.903 -4.538 -43.197 1.00 37.69 1020 MET A C 1
ATOM 1459 O O . MET A 1 257 ? -3.536 -4.099 -44.258 1.00 38.88 1020 MET A O 1
ATOM 1464 N N . LEU A 1 258 ? -4.398 -3.750 -42.235 1.00 38.09 1021 LEU A N 1
ATOM 1465 C CA . LEU A 1 258 ? -4.455 -2.307 -42.426 1.00 38.66 1021 LEU A CA 1
ATOM 1466 C C . LEU A 1 258 ? -3.045 -1.695 -42.416 1.00 39.97 1021 LEU A C 1
ATOM 1467 O O . LEU A 1 258 ? -2.776 -0.727 -43.143 1.00 39.94 1021 LEU A O 1
ATOM 1472 N N . GLU A 1 259 ? -2.166 -2.234 -41.580 1.00 41.98 1022 GLU A N 1
ATOM 1473 C CA . GLU A 1 259 ? -0.761 -1.750 -41.565 1.00 44.53 1022 GLU A CA 1
ATOM 1474 C C . GLU A 1 259 ? -0.155 -1.858 -42.964 1.00 45.27 1022 GLU A C 1
ATOM 1475 O O . GLU A 1 259 ? 0.436 -0.901 -43.484 1.00 46.26 1022 GLU A O 1
ATOM 1481 N N . GLN A 1 260 ? -0.338 -3.020 -43.577 1.00 45.84 1023 GLN A N 1
ATOM 1482 C CA . GLN A 1 260 ? 0.145 -3.258 -44.944 1.00 46.94 1023 GLN A CA 1
ATOM 1483 C C . GLN A 1 260 ? -0.533 -2.398 -46.007 1.00 46.88 1023 GLN A C 1
ATOM 1484 O O . GLN A 1 260 ? 0.128 -1.948 -46.944 1.00 46.37 1023 GLN A O 1
ATOM 1490 N N . ALA A 1 261 ? -1.845 -2.163 -45.862 1.00 46.83 1024 ALA A N 1
ATOM 1491 C CA . ALA A 1 261 ? -2.597 -1.319 -46.802 1.00 47.06 1024 ALA A CA 1
ATOM 1492 C C . ALA A 1 261 ? -2.210 0.161 -46.747 1.00 47.50 1024 ALA A C 1
ATOM 1493 O O . ALA A 1 261 ? -2.244 0.861 -47.766 1.00 46.98 1024 ALA A O 1
ATOM 1495 N N . ARG A 1 262 ? -1.899 0.647 -45.546 1.00 48.79 1025 ARG A N 1
ATOM 1496 C CA . ARG A 1 262 ? -1.425 2.033 -45.357 1.00 50.81 1025 ARG A CA 1
ATOM 1497 C C . ARG A 1 262 ? -0.122 2.340 -46.136 1.00 51.61 1025 ARG A C 1
ATOM 1498 O O . ARG A 1 262 ? 0.091 3.461 -46.590 1.00 52.64 1025 ARG A O 1
ATOM 1506 N N . THR A 1 263 ? 0.738 1.344 -46.308 1.00 52.10 1026 THR A N 1
ATOM 1507 C CA . THR A 1 263 ? 1.994 1.567 -47.037 1.00 52.37 1026 THR A CA 1
ATOM 1508 C C . THR A 1 263 ? 1.792 1.909 -48.530 1.00 52.57 1026 THR A C 1
ATOM 1509 O O . THR A 1 263 ? 2.764 2.183 -49.250 1.00 53.00 1026 THR A O 1
ATOM 1513 N N . LEU A 1 264 ? 0.539 1.893 -48.987 1.00 52.27 1027 LEU A N 1
ATOM 1514 C CA . LEU A 1 264 ? 0.206 2.214 -50.369 1.00 52.01 1027 LEU A CA 1
ATOM 1515 C C . LEU A 1 264 ? -0.185 3.668 -50.473 1.00 51.82 1027 LEU A C 1
ATOM 1516 O O . LEU A 1 264 ? -0.499 4.298 -49.465 1.00 51.95 1027 LEU A O 1
ATOM 1521 N N . GLU A 1 265 ? -0.163 4.196 -51.691 1.00 51.24 1028 GLU A N 1
ATOM 1522 C CA . GLU A 1 265 ? -0.601 5.556 -51.924 1.00 51.68 1028 GLU A CA 1
ATOM 1523 C C . GLU A 1 265 ? -2.054 5.541 -52.362 1.00 50.08 1028 GLU A C 1
ATOM 1524 O O . GLU A 1 265 ? -2.513 4.584 -52.992 1.00 50.17 1028 GLU A O 1
ATOM 1530 N N . GLY A 1 266 ? -2.775 6.598 -52.012 1.00 48.56 1029 GLY A N 1
ATOM 1531 C CA . GLY A 1 266 ? -4.174 6.731 -52.387 1.00 46.28 1029 GLY A CA 1
ATOM 1532 C C . GLY A 1 266 ? -5.154 5.849 -51.616 1.00 44.66 1029 GLY A C 1
ATOM 1533 O O . GLY A 1 266 ? -6.230 5.565 -52.133 1.00 44.70 1029 GLY A O 1
ATOM 1534 N N . VAL A 1 267 ? -4.787 5.418 -50.407 1.00 43.36 1030 VAL A N 1
ATOM 1535 C CA . VAL A 1 267 ? -5.649 4.606 -49.526 1.00 41.41 1030 VAL A CA 1
ATOM 1536 C C . VAL A 1 267 ? -6.166 5.514 -48.375 1.00 40.95 1030 VAL A C 1
ATOM 1537 O O . VAL A 1 267 ? -5.339 6.071 -47.640 1.00 40.59 1030 VAL A O 1
ATOM 1541 N N . GLU A 1 268 ? -7.497 5.699 -48.264 1.00 38.61 1031 GLU A N 1
ATOM 1542 C CA . GLU A 1 268 ? -8.167 6.306 -47.081 1.00 37.32 1031 GLU A CA 1
ATOM 1543 C C . GLU A 1 268 ? -8.794 5.129 -46.273 1.00 35.80 1031 GLU A C 1
ATOM 1544 O O . GLU A 1 268 ? -9.289 4.144 -46.853 1.00 34.01 1031 GLU A O 1
ATOM 1550 N N . ILE A 1 269 ? -8.738 5.186 -44.939 1.00 33.90 1032 ILE A N 1
ATOM 1551 C CA . ILE A 1 269 ? -9.396 4.161 -44.106 1.00 32.52 1032 ILE A CA 1
ATOM 1552 C C . ILE A 1 269 ? -10.425 4.890 -43.219 1.00 32.68 1032 ILE A C 1
ATOM 1553 O O . ILE A 1 269 ? -10.127 5.955 -42.661 1.00 31.27 1032 ILE A O 1
ATOM 1558 N N . ARG A 1 270 ? -11.647 4.364 -43.143 1.00 29.72 1033 ARG A N 1
ATOM 1559 C CA . ARG A 1 270 ? -12.637 4.925 -42.214 1.00 29.31 1033 ARG A CA 1
ATOM 1560 C C . ARG A 1 270 ? -13.027 3.785 -41.294 1.00 28.07 1033 ARG A C 1
ATOM 1561 O O . ARG A 1 270 ? -13.598 2.794 -41.741 1.00 26.97 1033 ARG A O 1
ATOM 1569 N N . SER A 1 271 ? -12.690 3.900 -40.011 1.00 24.78 1034 SER A N 1
ATOM 1570 C CA . SER A 1 271 ? -12.881 2.823 -39.071 1.00 23.60 1034 SER A CA 1
ATOM 1571 C C . SER A 1 271 ? -14.230 3.141 -38.421 1.00 24.27 1034 SER A C 1
ATOM 1572 O O . SER A 1 271 ? -14.314 4.051 -37.566 1.00 23.79 1034 SER A O 1
ATOM 1575 N N . LEU A 1 272 ? -15.264 2.368 -38.770 1.00 22.38 1035 LEU A N 1
ATOM 1576 C CA . LEU A 1 272 ? -16.625 2.769 -38.366 1.00 21.97 1035 LEU A CA 1
ATOM 1577 C C . LEU A 1 272 ? -16.788 2.785 -36.829 1.00 21.54 1035 LEU A C 1
ATOM 1578 O O . LEU A 1 272 ? -17.486 3.692 -36.307 1.00 20.74 1035 LEU A O 1
ATOM 1583 N N . TYR A 1 273 ? -16.185 1.810 -36.153 1.00 22.46 1036 TYR A N 1
ATOM 1584 C CA . TYR A 1 273 ? -16.355 1.704 -34.679 1.00 23.85 1036 TYR A CA 1
ATOM 1585 C C . TYR A 1 273 ? -15.554 2.729 -33.878 1.00 25.88 1036 TYR A C 1
ATOM 1586 O O . TYR A 1 273 ? -15.889 3.049 -32.715 1.00 26.14 1036 TYR A O 1
ATOM 1595 N N . GLN A 1 274 ? -14.532 3.287 -34.519 1.00 25.95 1037 GLN A N 1
ATOM 1596 C CA . GLN A 1 274 ? -13.860 4.493 -33.990 1.00 27.14 1037 GLN A CA 1
ATOM 1597 C C . GLN A 1 274 ? -14.689 5.763 -34.249 1.00 25.97 1037 GLN A C 1
ATOM 1598 O O . GLN A 1 274 ? -14.823 6.620 -33.358 1.00 24.37 1037 GLN A O 1
ATOM 1604 N N . LEU A 1 275 ? -15.272 5.907 -35.451 1.00 23.76 1038 LEU A N 1
ATOM 1605 C CA . LEU A 1 275 ? -16.027 7.087 -35.834 1.00 23.01 1038 LEU A CA 1
ATOM 1606 C C . LEU A 1 275 ? -17.413 7.207 -35.175 1.00 22.61 1038 LEU A C 1
ATOM 1607 O O . LEU A 1 275 ? -17.860 8.308 -34.888 1.00 22.19 1038 LEU A O 1
ATOM 1612 N N . TYR A 1 276 ? -18.092 6.071 -35.021 1.00 22.45 1039 TYR A N 1
ATOM 1613 C CA . TYR A 1 276 ? -19.517 6.027 -34.671 1.00 21.79 1039 TYR A CA 1
ATOM 1614 C C . TYR A 1 276 ? -19.798 5.016 -33.571 1.00 22.29 1039 TYR A C 1
ATOM 1615 O O . TYR A 1 276 ? -20.605 4.099 -33.724 1.00 22.89 1039 TYR A O 1
ATOM 1624 N N . PRO A 1 277 ? -19.125 5.156 -32.424 1.00 21.01 1040 PRO A N 1
ATOM 1625 C CA . PRO A 1 277 ? -19.336 4.212 -31.369 1.00 22.19 1040 PRO A CA 1
ATOM 1626 C C . PRO A 1 277 ? -20.800 4.187 -30.856 1.00 21.58 1040 PRO A C 1
ATOM 1627 O O . PRO A 1 277 ? -21.228 3.149 -30.350 1.00 22.04 1040 PRO A O 1
ATOM 1631 N N . ASP A 1 278 ? -21.520 5.273 -31.075 1.00 21.34 1041 ASP A N 1
ATOM 1632 C CA . ASP A 1 278 ? -22.955 5.421 -30.658 1.00 23.02 1041 ASP A CA 1
ATOM 1633 C C . ASP A 1 278 ? -23.905 5.077 -31.825 1.00 23.81 1041 ASP A C 1
ATOM 1634 O O . ASP A 1 278 ? -25.111 5.320 -31.733 1.00 23.73 1041 ASP A O 1
ATOM 1639 N N . PHE A 1 279 ? -23.351 4.561 -32.927 1.00 23.39 1042 PHE A N 1
ATOM 1640 C CA . PHE A 1 279 ? -24.218 4.087 -34.060 1.00 23.71 1042 PHE A CA 1
ATOM 1641 C C . PHE A 1 279 ? -25.089 5.188 -34.639 1.00 22.79 1042 PHE A C 1
ATOM 1642 O O . PHE A 1 279 ? -26.305 4.976 -34.944 1.00 24.04 1042 PHE A O 1
ATOM 1650 N N . ASN A 1 280 ? -24.479 6.361 -34.777 1.00 21.87 1043 ASN A N 1
ATOM 1651 C CA . ASN A 1 280 ? -25.115 7.523 -35.322 1.00 22.40 1043 ASN A CA 1
ATOM 1652 C C . ASN A 1 280 ? -24.318 7.901 -36.539 1.00 23.94 1043 ASN A C 1
ATOM 1653 O O . ASN A 1 280 ? -23.518 8.806 -36.475 1.00 25.83 1043 ASN A O 1
ATOM 1658 N N . ILE A 1 281 ? -24.571 7.229 -37.662 1.00 23.61 1044 ILE A N 1
ATOM 1659 C CA . ILE A 1 281 ? -23.781 7.534 -38.896 1.00 24.64 1044 ILE A CA 1
ATOM 1660 C C . ILE A 1 281 ? -24.005 8.912 -39.479 1.00 25.35 1044 ILE A C 1
ATOM 1661 O O . ILE A 1 281 ? -25.144 9.361 -39.565 1.00 24.58 1044 ILE A O 1
ATOM 1666 N N . ASP A 1 282 ? -22.927 9.600 -39.893 1.00 26.38 1045 ASP A N 1
ATOM 1667 C CA . ASP A 1 282 ? -23.042 10.867 -40.617 1.00 26.42 1045 ASP A CA 1
ATOM 1668 C C . ASP A 1 282 ? -23.129 10.565 -42.112 1.00 27.76 1045 ASP A C 1
ATOM 1669 O O . ASP A 1 282 ? -22.092 10.409 -42.763 1.00 28.71 1045 ASP A O 1
ATOM 1674 N N . ILE A 1 283 ? -24.340 10.472 -42.643 1.00 27.65 1046 ILE A N 1
ATOM 1675 C CA . ILE A 1 283 ? -24.523 9.973 -44.038 1.00 29.61 1046 ILE A CA 1
ATOM 1676 C C . ILE A 1 283 ? -23.804 10.882 -45.036 1.00 29.94 1046 ILE A C 1
ATOM 1677 O O . ILE A 1 283 ? -23.075 10.406 -45.913 1.00 30.49 1046 ILE A O 1
ATOM 1682 N N . ALA A 1 284 ? -23.969 12.195 -44.866 1.00 30.49 1047 ALA A N 1
ATOM 1683 C CA . ALA A 1 284 ? -23.316 13.171 -45.771 1.00 30.72 1047 ALA A CA 1
ATOM 1684 C C . ALA A 1 284 ? -21.791 13.033 -45.814 1.00 29.88 1047 ALA A C 1
ATOM 1685 O O . ALA A 1 284 ? -21.204 13.043 -46.902 1.00 30.56 1047 ALA A O 1
ATOM 1687 N N . ALA A 1 285 ? -21.162 12.837 -44.660 1.00 29.15 1048 ALA A N 1
ATOM 1688 C CA . ALA A 1 285 ? -19.721 12.590 -44.561 1.00 29.35 1048 ALA A CA 1
ATOM 1689 C C . ALA A 1 285 ? -19.312 11.294 -45.300 1.00 29.32 1048 ALA A C 1
ATOM 1690 O O . ALA A 1 285 ? -18.317 11.254 -46.044 1.00 29.33 1048 ALA A O 1
ATOM 1692 N N . GLU A 1 286 ? -20.091 10.230 -45.097 1.00 27.69 1049 GLU A N 1
ATOM 1693 C CA . GLU A 1 286 ? -19.707 8.941 -45.691 1.00 27.01 1049 GLU A CA 1
ATOM 1694 C C . GLU A 1 286 ? -19.853 8.999 -47.233 1.00 27.24 1049 GLU A C 1
ATOM 1695 O O . GLU A 1 286 ? -19.001 8.455 -47.957 1.00 29.54 1049 GLU A O 1
ATOM 1701 N N . GLN A 1 287 ? -20.912 9.639 -47.697 1.00 27.96 1050 GLN A N 1
ATOM 1702 C CA . GLN A 1 287 ? -21.220 9.744 -49.142 1.00 30.09 1050 GLN A CA 1
ATOM 1703 C C . GLN A 1 287 ? -20.163 10.610 -49.837 1.00 31.72 1050 GLN A C 1
ATOM 1704 O O . GLN A 1 287 ? -19.714 10.307 -50.952 1.00 30.45 1050 GLN A O 1
ATOM 1710 N N . GLU A 1 288 ? -19.713 11.655 -49.149 1.00 32.27 1051 GLU A N 1
ATOM 1711 C CA . GLU A 1 288 ? -18.589 12.420 -49.676 1.00 34.32 1051 GLU A CA 1
ATOM 1712 C C . GLU A 1 288 ? -17.316 11.554 -49.830 1.00 33.98 1051 GLU A C 1
ATOM 1713 O O . GLU A 1 288 ? -16.675 11.610 -50.884 1.00 35.18 1051 GLU A O 1
ATOM 1719 N N . ALA A 1 289 ? -16.967 10.722 -48.843 1.00 32.28 1052 ALA A N 1
ATOM 1720 C CA . ALA A 1 289 ? -15.781 9.877 -48.917 1.00 31.95 1052 ALA A CA 1
ATOM 1721 C C . ALA A 1 289 ? -15.923 8.828 -50.041 1.00 32.35 1052 ALA A C 1
ATOM 1722 O O . ALA A 1 289 ? -14.954 8.553 -50.753 1.00 33.83 1052 ALA A O 1
ATOM 1724 N N . LEU A 1 290 ? -17.134 8.271 -50.204 1.00 31.40 1053 LEU A N 1
ATOM 1725 C CA . LEU A 1 290 ? -17.417 7.320 -51.284 1.00 32.91 1053 LEU A CA 1
ATOM 1726 C C . LEU A 1 290 ? -17.251 7.993 -52.666 1.00 34.38 1053 LEU A C 1
ATOM 1727 O O . LEU A 1 290 ? -16.727 7.364 -53.603 1.00 35.35 1053 LEU A O 1
ATOM 1732 N N . SER A 1 291 ? -17.685 9.244 -52.773 1.00 35.41 1054 SER A N 1
ATOM 1733 C CA . SER A 1 291 ? -17.466 10.059 -53.995 1.00 38.52 1054 SER A CA 1
ATOM 1734 C C . SER A 1 291 ? -16.021 10.112 -54.486 1.00 38.85 1054 SER A C 1
ATOM 1735 O O . SER A 1 291 ? -15.773 10.142 -55.686 1.00 40.73 1054 SER A O 1
ATOM 1738 N N . ARG A 1 292 ? -15.071 10.095 -53.572 1.00 39.56 1055 ARG A N 1
ATOM 1739 C CA . ARG A 1 292 ? -13.659 10.269 -53.899 1.00 40.00 1055 ARG A CA 1
ATOM 1740 C C . ARG A 1 292 ? -12.938 8.932 -54.193 1.00 39.75 1055 ARG A C 1
ATOM 1741 O O . ARG A 1 292 ? -11.762 8.905 -54.596 1.00 40.77 1055 ARG A O 1
ATOM 1749 N N . ALA A 1 293 ? -13.656 7.826 -54.014 1.00 38.07 1056 ALA A N 1
ATOM 1750 C CA . ALA A 1 293 ? -13.068 6.513 -54.065 1.00 37.77 1056 ALA A CA 1
ATOM 1751 C C . ALA A 1 293 ? -13.350 5.833 -55.399 1.00 36.91 1056 ALA A C 1
ATOM 1752 O O . ALA A 1 293 ? -14.425 6.010 -55.957 1.00 36.73 1056 ALA A O 1
ATOM 1754 N N . ASP A 1 294 ? -12.388 5.038 -55.875 1.00 36.86 1057 ASP A N 1
ATOM 1755 C CA . ASP A 1 294 ? -12.618 4.198 -57.032 1.00 36.70 1057 ASP A CA 1
ATOM 1756 C C . ASP A 1 294 ? -12.829 2.749 -56.651 1.00 34.70 1057 ASP A C 1
ATOM 1757 O O . ASP A 1 294 ? -13.693 2.115 -57.246 1.00 35.35 1057 ASP A O 1
ATOM 1762 N N . LEU A 1 295 ? -12.017 2.224 -55.725 1.00 32.49 1058 LEU A N 1
ATOM 1763 C CA . LEU A 1 295 ? -12.223 0.922 -55.139 1.00 30.48 1058 LEU A CA 1
ATOM 1764 C C . LEU A 1 295 ? -12.756 1.200 -53.731 1.00 31.19 1058 LEU A C 1
ATOM 1765 O O . LEU A 1 295 ? -12.157 1.995 -52.994 1.00 30.14 1058 LEU A O 1
ATOM 1770 N N . ILE A 1 296 ? -13.904 0.598 -53.409 1.00 30.08 1059 ILE A N 1
ATOM 1771 C CA . ILE A 1 296 ? -14.413 0.610 -52.005 1.00 27.99 1059 ILE A CA 1
ATOM 1772 C C . ILE A 1 296 ? -14.137 -0.766 -51.433 1.00 27.71 1059 ILE A C 1
ATOM 1773 O O . ILE A 1 296 ? -14.359 -1.787 -52.114 1.00 28.40 1059 ILE A O 1
ATOM 1778 N N . VAL A 1 297 ? -13.641 -0.840 -50.197 1.00 24.70 1060 VAL A N 1
ATOM 1779 C CA . VAL A 1 297 ? -13.371 -2.116 -49.575 1.00 22.61 1060 VAL A CA 1
ATOM 1780 C C . VAL A 1 297 ? -14.226 -2.181 -48.289 1.00 24.46 1060 VAL A C 1
ATOM 1781 O O . VAL A 1 297 ? -14.208 -1.222 -47.505 1.00 25.04 1060 VAL A O 1
ATOM 1785 N N . TRP A 1 298 ? -14.951 -3.273 -48.133 1.00 24.38 1061 TRP A N 1
ATOM 1786 C CA . TRP A 1 298 ? -15.571 -3.653 -46.850 1.00 25.55 1061 TRP A CA 1
ATOM 1787 C C . TRP A 1 298 ? -14.659 -4.628 -46.139 1.00 25.92 1061 TRP A C 1
ATOM 1788 O O . TRP A 1 298 ? -14.590 -5.821 -46.474 1.00 26.89 1061 TRP A O 1
ATOM 1799 N N . GLN A 1 299 ? -13.942 -4.129 -45.129 1.00 25.51 1062 GLN A N 1
ATOM 1800 C CA . GLN A 1 299 ? -13.005 -4.981 -44.422 1.00 25.76 1062 GLN A CA 1
ATOM 1801 C C . GLN A 1 299 ? -13.447 -5.266 -43.001 1.00 25.56 1062 GLN A C 1
ATOM 1802 O O . GLN A 1 299 ? -13.614 -4.336 -42.244 1.00 27.33 1062 GLN A O 1
ATOM 1808 N N . HIS A 1 300 ? -13.579 -6.515 -42.612 1.00 25.28 1063 HIS A N 1
ATOM 1809 C CA . HIS A 1 300 ? -14.038 -6.794 -41.242 1.00 25.66 1063 HIS A CA 1
ATOM 1810 C C . HIS A 1 300 ? -13.785 -8.220 -40.907 1.00 25.57 1063 HIS A C 1
ATOM 1811 O O . HIS A 1 300 ? -13.587 -9.028 -41.829 1.00 27.43 1063 HIS A O 1
ATOM 1818 N N . PRO A 1 301 ? -13.811 -8.570 -39.608 1.00 25.70 1064 PRO A N 1
ATOM 1819 C CA . PRO A 1 301 ? -13.887 -9.937 -39.220 1.00 27.30 1064 PRO A CA 1
ATOM 1820 C C . PRO A 1 301 ? -15.286 -10.524 -39.434 1.00 27.50 1064 PRO A C 1
ATOM 1821 O O . PRO A 1 301 ? -16.304 -9.871 -39.094 1.00 26.56 1064 PRO A O 1
ATOM 1825 N N . MET A 1 302 ? -15.356 -11.745 -39.993 1.00 27.29 1065 MET A N 1
ATOM 1826 C CA . MET A 1 302 ? -16.657 -12.421 -40.116 1.00 28.34 1065 MET A CA 1
ATOM 1827 C C . MET A 1 302 ? -17.282 -12.660 -38.747 1.00 28.46 1065 MET A C 1
ATOM 1828 O O . MET A 1 302 ? -16.607 -13.130 -37.821 1.00 28.19 1065 MET A O 1
ATOM 1833 N N . GLN A 1 303 ? -18.560 -12.303 -38.593 1.00 27.31 1066 GLN A N 1
ATOM 1834 C CA . GLN A 1 303 ? -19.290 -12.623 -37.385 1.00 28.09 1066 GLN A CA 1
ATOM 1835 C C . GLN A 1 303 ? -20.610 -13.274 -37.758 1.00 26.69 1066 GLN A C 1
ATOM 1836 O O . GLN A 1 303 ? -21.392 -12.664 -38.458 1.00 25.99 1066 GLN A O 1
ATOM 1842 N N . TRP A 1 304 ? -20.806 -14.508 -37.293 1.00 25.72 1067 TRP A N 1
ATOM 1843 C CA . TRP A 1 304 ? -22.000 -15.318 -37.516 1.00 25.27 1067 TRP A CA 1
ATOM 1844 C C . TRP A 1 304 ? -22.342 -15.332 -39.010 1.00 25.33 1067 TRP A C 1
ATOM 1845 O O . TRP A 1 304 ? -23.477 -15.011 -39.441 1.00 23.92 1067 TRP A O 1
ATOM 1856 N N . TYR A 1 305 ? -21.317 -15.664 -39.789 1.00 24.58 1068 TYR A N 1
ATOM 1857 C CA . TYR A 1 305 ? -21.518 -16.008 -41.244 1.00 26.03 1068 TYR A CA 1
ATOM 1858 C C . TYR A 1 305 ? -21.886 -14.764 -42.031 1.00 25.46 1068 TYR A C 1
ATOM 1859 O O . TYR A 1 305 ? -22.387 -14.838 -43.161 1.00 25.33 1068 TYR A O 1
ATOM 1868 N N . SER A 1 306 ? -21.600 -13.608 -41.423 1.00 24.75 1069 SER A N 1
ATOM 1869 C CA . SER A 1 306 ? -22.009 -12.329 -41.979 1.00 23.93 1069 SER A CA 1
ATOM 1870 C C . SER A 1 306 ? -21.115 -11.171 -41.487 1.00 24.39 1069 SER A C 1
ATOM 1871 O O . SER A 1 306 ? -19.904 -11.351 -41.178 1.00 24.30 1069 SER A O 1
ATOM 1874 N N . ILE A 1 307 ? -21.706 -9.977 -41.408 1.00 23.51 1070 ILE A N 1
ATOM 1875 C CA . ILE A 1 307 ? -20.962 -8.754 -41.240 1.00 22.06 1070 ILE A CA 1
ATOM 1876 C C . ILE A 1 307 ? -21.296 -8.123 -39.887 1.00 22.40 1070 ILE A C 1
ATOM 1877 O O . ILE A 1 307 ? -22.288 -8.482 -39.271 1.00 22.27 1070 ILE A O 1
ATOM 1882 N N . PRO A 1 308 ? -20.423 -7.241 -39.391 1.00 21.78 1071 PRO A N 1
ATOM 1883 C CA . PRO A 1 308 ? -20.767 -6.634 -38.072 1.00 21.69 1071 PRO A CA 1
ATOM 1884 C C . PRO A 1 308 ? -21.995 -5.690 -38.146 1.00 20.62 1071 PRO A C 1
ATOM 1885 O O . PRO A 1 308 ? -22.273 -5.056 -39.178 1.00 19.69 1071 PRO A O 1
ATOM 1889 N N . PRO A 1 309 ? -22.695 -5.507 -37.018 1.00 20.92 1072 PRO A N 1
ATOM 1890 C CA . PRO A 1 309 ? -23.869 -4.612 -36.967 1.00 19.21 1072 PRO A CA 1
ATOM 1891 C C . PRO A 1 309 ? -23.646 -3.224 -37.508 1.00 19.32 1072 PRO A C 1
ATOM 1892 O O . PRO A 1 309 ? -24.533 -2.705 -38.199 1.00 19.28 1072 PRO A O 1
ATOM 1896 N N . LEU A 1 310 ? -22.500 -2.574 -37.209 1.00 17.91 1073 LEU A N 1
ATOM 1897 C CA . LEU A 1 310 ? -22.297 -1.218 -37.686 1.00 17.58 1073 LEU A CA 1
ATOM 1898 C C . LEU A 1 310 ? -22.102 -1.096 -39.186 1.00 18.26 1073 LEU A C 1
ATOM 1899 O O . LEU A 1 310 ? -22.448 -0.077 -39.792 1.00 18.49 1073 LEU A O 1
ATOM 1904 N N . LEU A 1 311 ? -21.510 -2.127 -39.779 1.00 20.16 1074 LEU A N 1
ATOM 1905 C CA . LEU A 1 311 ? -21.404 -2.135 -41.253 1.00 19.05 1074 LEU A CA 1
ATOM 1906 C C . LEU A 1 311 ? -22.804 -2.280 -41.882 1.00 19.68 1074 LEU A C 1
ATOM 1907 O O . LEU A 1 311 ? -23.120 -1.598 -42.877 1.00 18.85 1074 LEU A O 1
ATOM 1912 N N . LYS A 1 312 ? -23.638 -3.127 -41.310 1.00 19.86 1075 LYS A N 1
ATOM 1913 C CA . LYS A 1 312 ? -25.030 -3.241 -41.833 1.00 19.73 1075 LYS A CA 1
ATOM 1914 C C . LYS A 1 312 ? -25.780 -1.920 -41.682 1.00 19.38 1075 LYS A C 1
ATOM 1915 O O . LYS A 1 312 ? -26.518 -1.495 -42.576 1.00 17.80 1075 LYS A O 1
ATOM 1921 N N . LEU A 1 313 ? -25.571 -1.238 -40.540 1.00 19.06 1076 LEU A N 1
ATOM 1922 C CA . LEU A 1 313 ? -26.163 0.049 -40.386 1.00 18.24 1076 LEU A CA 1
ATOM 1923 C C . LEU A 1 313 ? -25.656 1.064 -41.431 1.00 19.66 1076 LEU A C 1
ATOM 1924 O O . LEU A 1 313 ? -26.431 1.849 -41.937 1.00 18.11 1076 LEU A O 1
ATOM 1929 N N . TRP A 1 314 ? -24.330 1.067 -41.697 1.00 18.28 1077 TRP A N 1
ATOM 1930 C CA . TRP A 1 314 ? -23.697 1.940 -42.652 1.00 19.05 1077 TRP A CA 1
ATOM 1931 C C . TRP A 1 314 ? -24.302 1.641 -44.026 1.00 20.22 1077 TRP A C 1
ATOM 1932 O O . TRP A 1 314 ? -24.657 2.571 -44.741 1.00 20.39 1077 TRP A O 1
ATOM 1943 N N . ILE A 1 315 ? -24.545 0.382 -44.346 1.00 19.36 1078 ILE A N 1
ATOM 1944 C CA . ILE A 1 315 ? -25.171 0.136 -45.693 1.00 20.76 1078 ILE A CA 1
ATOM 1945 C C . ILE A 1 315 ? -26.600 0.706 -45.727 1.00 20.28 1078 ILE A C 1
ATOM 1946 O O . ILE A 1 315 ? -26.974 1.439 -46.655 1.00 21.48 1078 ILE A O 1
ATOM 1951 N N . ASP A 1 316 ? -27.390 0.341 -44.713 1.00 20.64 1079 ASP A N 1
ATOM 1952 C CA . ASP A 1 316 ? -28.802 0.803 -44.639 1.00 21.78 1079 ASP A CA 1
ATOM 1953 C C . ASP A 1 316 ? -28.949 2.343 -44.746 1.00 21.91 1079 ASP A C 1
ATOM 1954 O O . ASP A 1 316 ? -29.867 2.870 -45.403 1.00 22.63 1079 ASP A O 1
ATOM 1959 N N . LYS A 1 317 ? -28.049 3.080 -44.093 1.00 20.95 1080 LYS A N 1
ATOM 1960 C CA . LYS A 1 317 ? -28.105 4.550 -44.088 1.00 21.52 1080 LYS A CA 1
ATOM 1961 C C . LYS A 1 317 ? -27.447 5.246 -45.274 1.00 21.85 1080 LYS A C 1
ATOM 1962 O O . LYS A 1 317 ? -27.971 6.238 -45.752 1.00 24.24 1080 LYS A O 1
ATOM 1968 N N . VAL A 1 318 ? -26.288 4.764 -45.682 1.00 21.68 1081 VAL A N 1
ATOM 1969 C CA . VAL A 1 318 ? -25.434 5.500 -46.605 1.00 23.28 1081 VAL A CA 1
ATOM 1970 C C . VAL A 1 318 ? -25.881 5.136 -48.051 1.00 24.45 1081 VAL A C 1
ATOM 1971 O O . VAL A 1 318 ? -25.849 5.975 -48.956 1.00 26.22 1081 VAL A O 1
ATOM 1975 N N . PHE A 1 319 ? -26.301 3.900 -48.277 1.00 24.51 1082 PHE A N 1
ATOM 1976 C CA . PHE A 1 319 ? -26.747 3.534 -49.643 1.00 25.81 1082 PHE A CA 1
ATOM 1977 C C . PHE A 1 319 ? -28.205 3.978 -49.772 1.00 25.77 1082 PHE A C 1
ATOM 1978 O O . PHE A 1 319 ? -29.140 3.188 -49.721 1.00 27.49 1082 PHE A O 1
ATOM 1986 N N . SER A 1 320 ? -28.391 5.284 -49.912 1.00 28.02 1083 SER A N 1
ATOM 1987 C CA . SER A 1 320 ? -29.714 5.876 -49.714 1.00 28.23 1083 SER A CA 1
ATOM 1988 C C . SER A 1 320 ? -30.488 6.063 -51.019 1.00 29.90 1083 SER A C 1
ATOM 1989 O O . SER A 1 320 ? -29.900 6.174 -52.119 1.00 29.45 1083 SER A O 1
ATOM 1992 N N . HIS A 1 321 ? -31.805 6.079 -50.885 1.00 31.57 1084 HIS A N 1
ATOM 1993 C CA . HIS A 1 321 ? -32.679 6.342 -52.016 1.00 33.89 1084 HIS A CA 1
ATOM 1994 C C . HIS A 1 321 ? -32.378 7.678 -52.667 1.00 34.09 1084 HIS A C 1
ATOM 1995 O O . HIS A 1 321 ? -32.277 8.710 -51.970 1.00 34.72 1084 HIS A O 1
ATOM 2002 N N . GLY A 1 322 ? -32.208 7.658 -53.993 1.00 33.87 1085 GLY A N 1
ATOM 2003 C CA . GLY A 1 322 ? -31.892 8.870 -54.734 1.00 34.34 1085 GLY A CA 1
ATOM 2004 C C . GLY A 1 322 ? -30.414 9.155 -54.828 1.00 34.31 1085 GLY A C 1
ATOM 2005 O O . GLY A 1 322 ? -29.997 10.055 -55.572 1.00 36.75 1085 GLY A O 1
ATOM 2006 N N . TRP A 1 323 ? -29.599 8.400 -54.084 1.00 33.17 1086 TRP A N 1
ATOM 2007 C CA . TRP A 1 323 ? -28.131 8.542 -54.136 1.00 32.19 1086 TRP A CA 1
ATOM 2008 C C . TRP A 1 323 ? -27.470 7.246 -54.627 1.00 32.46 1086 TRP A C 1
ATOM 2009 O O . TRP A 1 323 ? -26.737 7.261 -55.635 1.00 33.85 1086 TRP A O 1
ATOM 2020 N N . ALA A 1 324 ? -27.714 6.122 -53.937 1.00 31.17 1087 ALA A N 1
ATOM 2021 C CA . ALA A 1 324 ? -27.102 4.842 -54.336 1.00 31.32 1087 ALA A CA 1
ATOM 2022 C C . ALA A 1 324 ? -27.995 4.055 -55.300 1.00 30.60 1087 ALA A C 1
ATOM 2023 O O . ALA A 1 324 ? -27.499 3.214 -56.055 1.00 29.73 1087 ALA A O 1
ATOM 2025 N N . TYR A 1 325 ? -29.289 4.325 -55.256 1.00 31.37 1088 TYR A N 1
ATOM 2026 C CA . TYR A 1 325 ? -30.261 3.594 -56.059 1.00 32.33 1088 TYR A CA 1
ATOM 2027 C C . TYR A 1 325 ? -31.492 4.454 -56.316 1.00 34.07 1088 TYR A C 1
ATOM 2028 O O . TYR A 1 325 ? -31.675 5.532 -55.734 1.00 34.53 1088 TYR A O 1
ATOM 2037 N N . GLY A 1 326 ? -32.354 3.966 -57.201 1.00 35.61 1089 GLY A N 1
ATOM 2038 C CA . GLY A 1 326 ? -33.572 4.675 -57.531 1.00 38.07 1089 GLY A CA 1
ATOM 2039 C C . GLY A 1 326 ? -33.287 5.826 -58.481 1.00 39.13 1089 GLY A C 1
ATOM 2040 O O . GLY A 1 326 ? -32.166 6.053 -58.894 1.00 38.25 1089 GLY A O 1
ATOM 2041 N N . HIS A 1 327 ? -34.342 6.554 -58.821 1.00 42.31 1090 HIS A N 1
ATOM 2042 C CA . HIS A 1 327 ? -34.259 7.727 -59.698 1.00 43.64 1090 HIS A CA 1
ATOM 2043 C C . HIS A 1 327 ? -33.174 8.717 -59.275 1.00 43.08 1090 HIS A C 1
ATOM 2044 O O . HIS A 1 327 ? -33.192 9.237 -58.150 1.00 43.23 1090 HIS A O 1
ATOM 2051 N N . GLY A 1 328 ? -32.201 8.919 -60.158 1.00 42.14 1091 GLY A N 1
ATOM 2052 C CA . GLY A 1 328 ? -31.099 9.851 -59.915 1.00 41.39 1091 GLY A CA 1
ATOM 2053 C C . GLY A 1 328 ? -29.966 9.306 -59.054 1.00 40.76 1091 GLY A C 1
ATOM 2054 O O . GLY A 1 328 ? -28.954 9.976 -58.846 1.00 41.00 1091 GLY A O 1
ATOM 2055 N N . GLY A 1 329 ? -30.123 8.086 -58.557 1.00 40.31 1092 GLY A N 1
ATOM 2056 C CA . GLY A 1 329 ? -29.136 7.493 -57.657 1.00 38.73 1092 GLY A CA 1
ATOM 2057 C C . GLY A 1 329 ? -28.011 6.733 -58.328 1.00 37.99 1092 GLY A C 1
ATOM 2058 O O . GLY A 1 329 ? -27.971 5.510 -58.274 1.00 38.01 1092 GLY A O 1
ATOM 2059 N N . THR A 1 330 ? -27.044 7.464 -58.866 1.00 37.23 1093 THR A N 1
ATOM 2060 C CA . THR A 1 330 ? -26.028 6.889 -59.713 1.00 37.17 1093 THR A CA 1
ATOM 2061 C C . THR A 1 330 ? -24.644 7.147 -59.125 1.00 36.13 1093 THR A C 1
ATOM 2062 O O . THR A 1 330 ? -23.626 6.925 -59.781 1.00 35.88 1093 THR A O 1
ATOM 2066 N N . ALA A 1 331 ? -24.597 7.549 -57.848 1.00 35.28 1094 ALA A N 1
ATOM 2067 C CA . ALA A 1 331 ? -23.326 7.933 -57.219 1.00 33.98 1094 ALA A CA 1
ATOM 2068 C C . ALA A 1 331 ? -22.251 6.868 -57.235 1.00 33.17 1094 ALA A C 1
ATOM 2069 O O . ALA A 1 331 ? -21.056 7.166 -57.243 1.00 32.98 1094 ALA A O 1
ATOM 2071 N N . LEU A 1 332 ? -22.663 5.609 -57.222 1.00 32.16 1095 LEU A N 1
ATOM 2072 C CA . LEU A 1 332 ? -21.718 4.541 -57.097 1.00 32.54 1095 LEU A CA 1
ATOM 2073 C C . LEU A 1 332 ? -21.404 3.875 -58.444 1.00 33.44 1095 LEU A C 1
ATOM 2074 O O . LEU A 1 332 ? -20.534 3.028 -58.515 1.00 33.06 1095 LEU A O 1
ATOM 2079 N N . HIS A 1 333 ? -22.118 4.263 -59.486 1.00 34.64 1096 HIS A N 1
ATOM 2080 C CA . HIS A 1 333 ? -21.926 3.638 -60.801 1.00 36.06 1096 HIS A CA 1
ATOM 2081 C C . HIS A 1 333 ? -20.477 3.700 -61.227 1.00 36.87 1096 HIS A C 1
ATOM 2082 O O . HIS A 1 333 ? -19.812 4.723 -61.069 1.00 37.84 1096 HIS A O 1
ATOM 2089 N N . GLY A 1 334 ? -19.968 2.572 -61.705 1.00 37.15 1097 GLY A N 1
ATOM 2090 C CA . GLY A 1 334 ? -18.606 2.506 -62.181 1.00 36.45 1097 GLY A CA 1
ATOM 2091 C C . GLY A 1 334 ? -17.564 2.168 -61.157 1.00 36.59 1097 GLY A C 1
ATOM 2092 O O . GLY A 1 334 ? -16.439 1.821 -61.532 1.00 36.81 1097 GLY A O 1
ATOM 2093 N N . LYS A 1 335 ? -17.904 2.258 -59.854 1.00 34.77 1098 LYS A N 1
ATOM 2094 C CA . LYS A 1 335 ? -16.917 2.001 -58.817 1.00 33.96 1098 LYS A CA 1
ATOM 2095 C C . LYS A 1 335 ? -16.865 0.509 -58.567 1.00 33.15 1098 LYS A C 1
ATOM 2096 O O . LYS A 1 335 ? -17.758 -0.227 -58.983 1.00 34.21 1098 LYS A O 1
ATOM 2102 N N . HIS A 1 336 ? -15.810 0.062 -57.921 1.00 32.56 1099 HIS A N 1
ATOM 2103 C CA . HIS A 1 336 ? -15.605 -1.333 -57.660 1.00 32.93 1099 HIS A CA 1
ATOM 2104 C C . HIS A 1 336 ? -15.694 -1.596 -56.172 1.00 32.19 1099 HIS A C 1
ATOM 2105 O O . HIS A 1 336 ? -15.332 -0.713 -55.379 1.00 32.74 1099 HIS A O 1
ATOM 2112 N N . LEU A 1 337 ? -16.163 -2.788 -55.800 1.00 31.17 1100 LEU A N 1
ATOM 2113 C CA . LEU A 1 337 ? -16.249 -3.203 -54.381 1.00 30.46 1100 LEU A CA 1
ATOM 2114 C C . LEU A 1 337 ? -15.552 -4.514 -54.085 1.00 29.51 1100 LEU A C 1
ATOM 2115 O O . LEU A 1 337 ? -15.760 -5.514 -54.786 1.00 30.62 1100 LEU A O 1
ATOM 2120 N N . LEU A 1 338 ? -14.707 -4.514 -53.058 1.00 29.34 1101 LEU A N 1
ATOM 2121 C CA . LEU A 1 338 ? -14.027 -5.698 -52.631 1.00 28.33 1101 LEU A CA 1
ATOM 2122 C C . LEU A 1 338 ? -14.457 -6.015 -51.210 1.00 28.85 1101 LEU A C 1
ATOM 2123 O O . LEU A 1 338 ? -14.353 -5.165 -50.301 1.00 29.74 1101 LEU A O 1
ATOM 2128 N N . TRP A 1 339 ? -14.860 -7.252 -51.019 1.00 28.55 1102 TRP A N 1
ATOM 2129 C CA . TRP A 1 339 ? -15.107 -7.784 -49.689 1.00 28.77 1102 TRP A CA 1
ATOM 2130 C C . TRP A 1 339 ? -13.815 -8.384 -49.160 1.00 29.22 1102 TRP A C 1
ATOM 2131 O O . TRP A 1 339 ? -13.212 -9.292 -49.783 1.00 29.30 1102 TRP A O 1
ATOM 2142 N N . ALA A 1 340 ? -13.325 -7.830 -48.050 1.00 28.12 1103 ALA A N 1
ATOM 2143 C CA . ALA A 1 340 ? -12.125 -8.362 -47.446 1.00 28.60 1103 ALA A CA 1
ATOM 2144 C C . ALA A 1 340 ? -12.430 -8.846 -46.038 1.00 29.39 1103 ALA A C 1
ATOM 2145 O O . ALA A 1 340 ? -12.649 -8.064 -45.117 1.00 30.00 1103 ALA A O 1
ATOM 2147 N N . VAL A 1 341 ? -12.444 -10.139 -45.839 1.00 28.58 1104 VAL A N 1
ATOM 2148 C CA . VAL A 1 341 ? -12.978 -10.650 -44.609 1.00 30.26 1104 VAL A CA 1
ATOM 2149 C C . VAL A 1 341 ? -12.018 -11.655 -44.014 1.00 31.14 1104 VAL A C 1
ATOM 2150 O O . VAL A 1 341 ? -11.412 -12.482 -44.750 1.00 31.49 1104 VAL A O 1
ATOM 2154 N N . THR A 1 342 ? -11.899 -11.617 -42.695 1.00 30.20 1105 THR A N 1
ATOM 2155 C CA . THR A 1 342 ? -11.144 -12.610 -41.964 1.00 31.92 1105 THR A CA 1
ATOM 2156 C C . THR A 1 342 ? -12.072 -13.609 -41.266 1.00 33.34 1105 THR A C 1
ATOM 2157 O O . THR A 1 342 ? -13.174 -13.274 -40.820 1.00 31.84 1105 THR A O 1
ATOM 2161 N N . THR A 1 343 ? -11.654 -14.867 -41.191 1.00 36.21 1106 THR A N 1
ATOM 2162 C CA . THR A 1 343 ? -12.495 -15.896 -40.581 1.00 39.03 1106 THR A CA 1
ATOM 2163 C C . THR A 1 343 ? -11.684 -16.688 -39.556 1.00 41.70 1106 THR A C 1
ATOM 2164 O O . THR A 1 343 ? -10.465 -16.681 -39.598 1.00 41.88 1106 THR A O 1
ATOM 2168 N N . GLY A 1 344 ? -12.370 -17.318 -38.609 1.00 45.40 1107 GLY A N 1
ATOM 2169 C CA . GLY A 1 344 ? -11.731 -18.105 -37.560 1.00 49.45 1107 GLY A CA 1
ATOM 2170 C C . GLY A 1 344 ? -11.578 -19.553 -37.994 1.00 52.82 1107 GLY A C 1
ATOM 2171 O O . GLY A 1 344 ? -10.774 -20.292 -37.429 1.00 53.71 1107 GLY A O 1
ATOM 2172 N N . GLY A 1 345 ? -12.352 -19.962 -38.997 1.00 55.45 1108 GLY A N 1
ATOM 2173 C CA . GLY A 1 345 ? -12.207 -21.292 -39.598 1.00 58.59 1108 GLY A CA 1
ATOM 2174 C C . GLY A 1 345 ? -11.747 -21.260 -41.050 1.00 60.70 1108 GLY A C 1
ATOM 2175 O O . GLY A 1 345 ? -11.899 -20.246 -41.753 1.00 61.06 1108 GLY A O 1
ATOM 2176 N N . GLY A 1 346 ? -11.172 -22.373 -41.501 1.00 62.25 1109 GLY A N 1
ATOM 2177 C CA . GLY A 1 346 ? -10.864 -22.548 -42.917 1.00 64.33 1109 GLY A CA 1
ATOM 2178 C C . GLY A 1 346 ? -12.102 -22.960 -43.702 1.00 65.68 1109 GLY A C 1
ATOM 2179 O O . GLY A 1 346 ? -13.151 -23.283 -43.110 1.00 65.87 1109 GLY A O 1
ATOM 2180 N N . GLU A 1 347 ? -11.962 -22.952 -45.032 1.00 66.53 1110 GLU A N 1
ATOM 2181 C CA . GLU A 1 347 ? -13.018 -23.325 -45.994 1.00 67.35 1110 GLU A CA 1
ATOM 2182 C C . GLU A 1 347 ? -13.956 -24.451 -45.518 1.00 67.06 1110 GLU A C 1
ATOM 2183 O O . GLU A 1 347 ? -15.152 -24.465 -45.853 1.00 67.10 1110 GLU A O 1
ATOM 2189 N N . SER A 1 348 ? -13.394 -25.376 -44.734 1.00 66.49 1111 SER A N 1
ATOM 2190 C CA . SER A 1 348 ? -14.104 -26.533 -44.154 1.00 65.78 1111 SER A CA 1
ATOM 2191 C C . SER A 1 348 ? -15.279 -26.189 -43.223 1.00 64.86 1111 SER A C 1
ATOM 2192 O O . SER A 1 348 ? -16.226 -26.973 -43.086 1.00 64.94 1111 SER A O 1
ATOM 2195 N N . HIS A 1 349 ? -15.208 -25.016 -42.594 1.00 63.45 1112 HIS A N 1
ATOM 2196 C CA . HIS A 1 349 ? -16.180 -24.583 -41.587 1.00 61.86 1112 HIS A CA 1
ATOM 2197 C C . HIS A 1 349 ? -17.533 -24.116 -42.181 1.00 59.95 1112 HIS A C 1
ATOM 2198 O O . HIS A 1 349 ? -18.534 -23.907 -41.465 1.00 59.23 1112 HIS A O 1
ATOM 2205 N N . PHE A 1 350 ? -17.551 -23.968 -43.499 1.00 57.27 1113 PHE A N 1
ATOM 2206 C CA . PHE A 1 350 ? -18.687 -23.399 -44.184 1.00 54.67 1113 PHE A CA 1
ATOM 2207 C C . PHE A 1 350 ? -19.513 -24.441 -44.909 1.00 53.44 1113 PHE A C 1
ATOM 2208 O O . PHE A 1 350 ? -20.391 -24.106 -45.703 1.00 52.62 1113 PHE A O 1
ATOM 2216 N N . GLU A 1 351 ? -19.247 -25.707 -44.599 1.00 52.21 1114 GLU A N 1
ATOM 2217 C CA . GLU A 1 351 ? -19.934 -26.819 -45.251 1.00 51.20 1114 GLU A CA 1
ATOM 2218 C C . GLU A 1 351 ? -21.068 -27.307 -44.328 1.00 50.00 1114 GLU A C 1
ATOM 2219 O O . GLU A 1 351 ? -21.005 -28.378 -43.725 1.00 50.67 1114 GLU A O 1
ATOM 2225 N N . ILE A 1 352 ? -22.106 -26.479 -44.233 1.00 47.62 1115 ILE A N 1
ATOM 2226 C CA . ILE A 1 352 ? -23.165 -26.583 -43.232 1.00 45.59 1115 ILE A CA 1
ATOM 2227 C C . ILE A 1 352 ? -24.421 -26.052 -43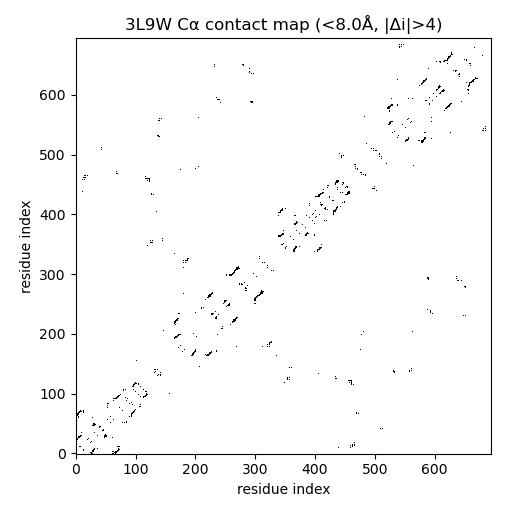.956 1.00 43.90 1115 ILE A C 1
ATOM 2228 O O . ILE A 1 352 ? -24.281 -25.255 -44.885 1.00 42.92 1115 ILE A O 1
ATOM 2233 N N . GLY A 1 353 ? -25.618 -26.516 -43.583 1.00 42.19 1116 GLY A N 1
ATOM 2234 C CA . GLY A 1 353 ? -26.867 -25.948 -44.104 1.00 40.25 1116 GLY A CA 1
ATOM 2235 C C . GLY A 1 353 ? -27.241 -26.255 -45.551 1.00 39.65 1116 GLY A C 1
ATOM 2236 O O . GLY A 1 353 ? -26.549 -27.003 -46.248 1.00 40.36 1116 GLY A O 1
ATOM 2237 N N . ALA A 1 354 ? -28.336 -25.658 -46.010 1.00 38.17 1117 ALA A N 1
ATOM 2238 C CA . ALA A 1 354 ? -28.875 -25.948 -47.350 1.00 37.55 1117 ALA A CA 1
ATOM 2239 C C . ALA A 1 354 ? -28.019 -25.471 -48.533 1.00 37.20 1117 ALA A C 1
ATOM 2240 O O . ALA A 1 354 ? -28.107 -26.047 -49.629 1.00 37.37 1117 ALA A O 1
ATOM 2242 N N . HIS A 1 355 ? -27.185 -24.456 -48.324 1.00 35.29 1118 HIS A N 1
ATOM 2243 C CA . HIS A 1 355 ? -26.370 -23.858 -49.396 1.00 35.66 1118 HIS A CA 1
ATOM 2244 C C . HIS A 1 355 ? -24.945 -23.669 -48.924 1.00 35.98 1118 HIS A C 1
ATOM 2245 O O . HIS A 1 355 ? -24.488 -22.521 -48.716 1.00 35.55 1118 HIS A O 1
ATOM 2252 N N . PRO A 1 356 ? -24.224 -24.792 -48.728 1.00 36.68 1119 PRO A N 1
ATOM 2253 C CA . PRO A 1 356 ? -22.915 -24.749 -48.076 1.00 36.82 1119 PRO A CA 1
ATOM 2254 C C . PRO A 1 356 ? -21.845 -24.026 -48.909 1.00 36.68 1119 PRO A C 1
ATOM 2255 O O . PRO A 1 356 ? -22.051 -23.758 -50.094 1.00 36.46 1119 PRO A O 1
ATOM 2259 N N . GLY A 1 357 ? -20.731 -23.683 -48.278 1.00 35.72 1120 GLY A N 1
ATOM 2260 C CA . GLY A 1 357 ? -19.607 -23.135 -49.016 1.00 36.34 1120 GLY A CA 1
ATOM 2261 C C . GLY A 1 357 ? -19.425 -21.660 -48.741 1.00 36.53 1120 GLY A C 1
ATOM 2262 O O . GLY A 1 357 ? -20.408 -20.892 -48.720 1.00 36.63 1120 GLY A O 1
ATOM 2263 N N . PHE A 1 358 ? -18.180 -21.256 -48.542 1.00 35.60 1121 PHE A N 1
ATOM 2264 C CA . PHE A 1 358 ? -17.869 -19.835 -48.339 1.00 36.10 1121 PHE A CA 1
ATOM 2265 C C . PHE A 1 358 ? -18.490 -18.882 -49.378 1.00 35.59 1121 PHE A C 1
ATOM 2266 O O . PHE A 1 358 ? -19.049 -17.836 -48.997 1.00 34.21 1121 PHE A O 1
ATOM 2274 N N . ASP A 1 359 ? -18.427 -19.204 -50.676 1.00 34.63 1122 ASP A N 1
ATOM 2275 C CA . ASP A 1 359 ? -18.837 -18.173 -51.653 1.00 34.77 1122 ASP A CA 1
ATOM 2276 C C . ASP A 1 359 ? -20.317 -17.810 -51.565 1.00 32.23 1122 ASP A C 1
ATOM 2277 O O . ASP A 1 359 ? -20.699 -16.704 -51.893 1.00 31.96 1122 ASP A O 1
ATOM 2282 N N . VAL A 1 360 ? -21.145 -18.736 -51.100 1.00 30.81 1123 VAL A N 1
ATOM 2283 C CA . VAL A 1 360 ? -22.578 -18.430 -50.933 1.00 29.58 1123 VAL A CA 1
ATOM 2284 C C . VAL A 1 360 ? -22.797 -17.285 -49.930 1.00 28.13 1123 VAL A C 1
ATOM 2285 O O . VAL A 1 360 ? -23.764 -16.558 -50.034 1.00 25.86 1123 VAL A O 1
ATOM 2289 N N . LEU A 1 361 ? -21.904 -17.166 -48.947 1.00 26.66 1124 LEU A N 1
ATOM 2290 C CA . LEU A 1 361 ? -22.076 -16.131 -47.913 1.00 26.62 1124 LEU A CA 1
ATOM 2291 C C . LEU A 1 361 ? -21.914 -14.717 -48.464 1.00 25.75 1124 LEU A C 1
ATOM 2292 O O . LEU A 1 361 ? -22.371 -13.751 -47.841 1.00 26.25 1124 LEU A O 1
ATOM 2297 N N . SER A 1 362 ? -21.269 -14.575 -49.636 1.00 25.55 1125 SER A N 1
ATOM 2298 C CA . SER A 1 362 ? -21.108 -13.268 -50.246 1.00 24.74 1125 SER A CA 1
ATOM 2299 C C . SER A 1 362 ? -2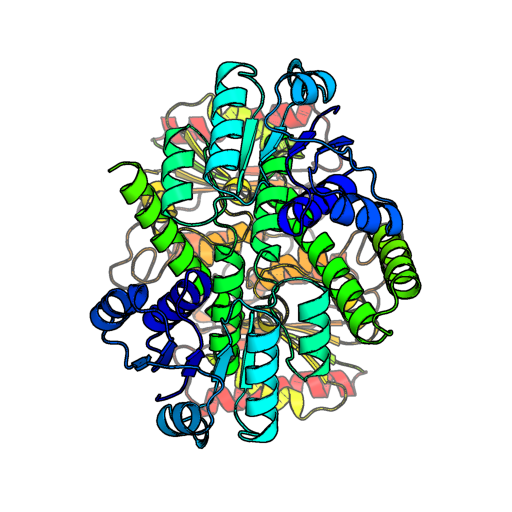2.392 -12.748 -50.854 1.00 23.44 1125 SER A C 1
ATOM 2300 O O . SER A 1 362 ? -22.442 -11.594 -51.193 1.00 23.24 1125 SER A O 1
ATOM 2303 N N . GLN A 1 363 ? -23.380 -13.614 -51.045 1.00 24.17 1126 GLN A N 1
ATOM 2304 C CA . GLN A 1 363 ? -24.557 -13.261 -51.874 1.00 23.16 1126 GLN A CA 1
ATOM 2305 C C . GLN A 1 363 ? -25.233 -11.948 -51.415 1.00 22.61 1126 GLN A C 1
ATOM 2306 O O . GLN A 1 363 ? -25.474 -11.018 -52.206 1.00 21.41 1126 GLN A O 1
ATOM 2312 N N . PRO A 1 364 ? -25.565 -11.843 -50.114 1.00 23.50 1127 PRO A N 1
ATOM 2313 C CA . PRO A 1 364 ? -26.266 -10.615 -49.774 1.00 23.50 1127 PRO A CA 1
ATOM 2314 C C . PRO A 1 364 ? -25.447 -9.359 -50.060 1.00 22.55 1127 PRO A C 1
ATOM 2315 O O . PRO A 1 364 ? -26.010 -8.366 -50.434 1.00 23.19 1127 PRO A O 1
ATOM 2319 N N . LEU A 1 365 ? -24.112 -9.443 -49.924 1.00 23.05 1128 LEU A N 1
ATOM 2320 C CA . LEU A 1 365 ? -23.224 -8.309 -50.195 1.00 22.57 1128 LEU A CA 1
ATOM 2321 C C . LEU A 1 365 ? -23.094 -8.052 -51.679 1.00 22.66 1128 LEU A C 1
ATOM 2322 O O . LEU A 1 365 ? -23.150 -6.917 -52.106 1.00 21.70 1128 LEU A O 1
ATOM 2327 N N . GLN A 1 366 ? -22.966 -9.115 -52.478 1.00 23.61 1129 GLN A N 1
ATOM 2328 C CA . GLN A 1 366 ? -22.938 -8.951 -53.918 1.00 24.44 1129 GLN A CA 1
ATOM 2329 C C . GLN A 1 366 ? -24.236 -8.367 -54.443 1.00 22.56 1129 GLN A C 1
ATOM 2330 O O . GLN A 1 366 ? -24.236 -7.499 -55.300 1.00 24.42 1129 GLN A O 1
ATOM 2336 N N . ALA A 1 367 ? -25.356 -8.869 -53.967 1.00 22.95 1130 ALA A N 1
ATOM 2337 C CA . ALA A 1 367 ? -26.643 -8.359 -54.395 1.00 22.24 1130 ALA A CA 1
ATOM 2338 C C . ALA A 1 367 ? -26.781 -6.868 -54.052 1.00 22.78 1130 ALA A C 1
ATOM 2339 O O . ALA A 1 367 ? -27.214 -6.078 -54.869 1.00 22.65 1130 ALA A O 1
ATOM 2341 N N . THR A 1 368 ? -26.388 -6.493 -52.820 1.00 22.91 1131 THR A N 1
ATOM 2342 C CA . THR A 1 368 ? -26.384 -5.078 -52.431 1.00 22.44 1131 THR A CA 1
ATOM 2343 C C . THR A 1 368 ? -25.556 -4.261 -53.415 1.00 22.50 1131 THR A C 1
ATOM 2344 O O . THR A 1 368 ? -26.006 -3.256 -53.930 1.00 24.79 1131 THR A O 1
ATOM 2348 N N . ALA A 1 369 ? -24.304 -4.681 -53.620 1.00 24.00 1132 ALA A N 1
ATOM 2349 C CA . ALA A 1 369 ? -23.346 -4.004 -54.511 1.00 25.02 1132 ALA A CA 1
ATOM 2350 C C . ALA A 1 369 ? -23.923 -3.843 -55.909 1.00 25.33 1132 ALA A C 1
ATOM 2351 O O . ALA A 1 369 ? -23.954 -2.745 -56.458 1.00 25.55 1132 ALA A O 1
ATOM 2353 N N . ILE A 1 370 ? -24.395 -4.949 -56.496 1.00 26.35 1133 ILE A N 1
ATOM 2354 C CA . ILE A 1 370 ? -24.913 -4.919 -57.868 1.00 26.00 1133 ILE A CA 1
ATOM 2355 C C . ILE A 1 370 ? -26.172 -4.041 -57.983 1.00 26.15 1133 ILE A C 1
ATOM 2356 O O . ILE A 1 370 ? -26.325 -3.272 -58.931 1.00 26.73 1133 ILE A O 1
ATOM 2361 N N . TYR A 1 371 ? -27.075 -4.130 -57.004 1.00 25.42 1134 TYR A N 1
ATOM 2362 C CA . TYR A 1 371 ? -28.248 -3.320 -57.023 1.00 26.42 1134 TYR A CA 1
ATOM 2363 C C . TYR A 1 371 ? -27.897 -1.843 -57.113 1.00 26.58 1134 TYR A C 1
ATOM 2364 O O . TYR A 1 371 ? -28.556 -1.106 -57.833 1.00 27.24 1134 TYR A O 1
ATOM 2373 N N . CYS A 1 372 ? -26.854 -1.418 -56.400 1.00 27.43 1135 CYS A N 1
ATOM 2374 C CA . CYS A 1 372 ? -26.427 -0.032 -56.341 1.00 27.50 1135 CYS A CA 1
ATOM 2375 C C . CYS A 1 372 ? -25.467 0.345 -57.458 1.00 29.10 1135 CYS A C 1
ATOM 2376 O O . CYS A 1 372 ? -24.988 1.465 -57.512 1.00 29.78 1135 CYS A O 1
ATOM 2379 N N . GLY A 1 373 ? -25.222 -0.581 -58.390 1.00 29.64 1136 GLY A N 1
ATOM 2380 C CA . GLY A 1 373 ? -24.469 -0.227 -59.590 1.00 29.33 1136 GLY A CA 1
ATOM 2381 C C . GLY A 1 373 ? -22.995 -0.385 -59.440 1.00 30.04 1136 GLY A C 1
ATOM 2382 O O . GLY A 1 373 ? -22.254 0.041 -60.330 1.00 31.21 1136 GLY A O 1
ATOM 2383 N N . LEU A 1 374 ? -22.556 -1.039 -58.351 1.00 29.98 1137 LEU A N 1
ATOM 2384 C CA . LEU A 1 374 ? -21.149 -1.359 -58.142 1.00 29.21 1137 LEU A CA 1
ATOM 2385 C C . LEU A 1 374 ? -20.694 -2.607 -58.925 1.00 30.35 1137 LEU A C 1
ATOM 2386 O O . LEU A 1 374 ? -21.500 -3.485 -59.211 1.00 29.54 1137 LEU A O 1
ATOM 2391 N N . ASN A 1 375 ? -19.395 -2.678 -59.214 1.00 31.55 1138 ASN A N 1
ATOM 2392 C CA . ASN A 1 375 ? -18.736 -3.895 -59.734 1.00 33.46 1138 ASN A CA 1
ATOM 2393 C C . ASN A 1 375 ? -18.107 -4.715 -58.606 1.00 32.88 1138 ASN A C 1
ATOM 2394 O O . ASN A 1 375 ? -17.131 -4.294 -57.978 1.00 33.02 1138 ASN A O 1
ATOM 2399 N N . TRP A 1 376 ? -18.643 -5.901 -58.371 1.00 32.43 1139 TRP A N 1
ATOM 2400 C CA . TRP A 1 376 ? -18.183 -6.786 -57.305 1.00 32.25 1139 TRP A CA 1
ATOM 2401 C C . TRP A 1 376 ? -16.894 -7.499 -57.723 1.00 33.16 1139 TRP A C 1
ATOM 2402 O O . TRP A 1 376 ? -16.873 -8.168 -58.766 1.00 33.92 1139 TRP A O 1
ATOM 2413 N N . LEU A 1 377 ? -15.819 -7.365 -56.944 1.00 32.18 1140 LEU A N 1
ATOM 2414 C CA . LEU A 1 377 ? -14.569 -8.074 -57.235 1.00 32.28 1140 LEU A CA 1
ATOM 2415 C C . LEU A 1 377 ? -14.544 -9.406 -56.508 1.00 33.43 1140 LEU A C 1
ATOM 2416 O O . LEU A 1 377 ? -15.268 -9.573 -55.530 1.00 33.38 1140 LEU A O 1
ATOM 2421 N N . PRO A 1 378 ? -13.721 -10.379 -56.961 1.00 33.45 1141 PRO A N 1
ATOM 2422 C CA . PRO A 1 378 ? -13.656 -11.609 -56.163 1.00 33.31 1141 PRO A CA 1
ATOM 2423 C C . PRO A 1 378 ? -13.169 -11.236 -54.764 1.00 33.61 1141 PRO A C 1
ATOM 2424 O O . PRO A 1 378 ? -12.258 -10.407 -54.655 1.00 33.00 1141 PRO A O 1
ATOM 2428 N N . PRO A 1 379 ? -13.817 -11.780 -53.707 1.00 33.13 1142 PRO A N 1
ATOM 2429 C CA . PRO A 1 379 ? -13.450 -11.415 -52.339 1.00 33.66 1142 PRO A CA 1
ATOM 2430 C C . PRO A 1 379 ? -12.013 -11.761 -51.977 1.00 34.78 1142 PRO A C 1
ATOM 2431 O O . PRO A 1 379 ? -11.404 -12.693 -52.546 1.00 33.43 1142 PRO A O 1
ATOM 2435 N N . PHE A 1 380 ? -11.490 -11.028 -51.014 1.00 34.39 1143 PHE A N 1
ATOM 2436 C CA . PHE A 1 380 ? -10.267 -11.420 -50.373 1.00 36.26 1143 PHE A CA 1
ATOM 2437 C C . PHE A 1 380 ? -10.648 -12.067 -49.065 1.00 38.10 1143 PHE A C 1
ATOM 2438 O O . PHE A 1 380 ? -11.210 -11.411 -48.181 1.00 37.37 1143 PHE A O 1
ATOM 2446 N N . ALA A 1 381 ? -10.385 -13.353 -48.913 1.00 40.80 1144 ALA A N 1
ATOM 2447 C CA . ALA A 1 381 ? -10.784 -14.029 -47.678 1.00 44.53 1144 ALA A CA 1
ATOM 2448 C C . ALA A 1 381 ? -9.590 -14.640 -46.944 1.00 48.12 1144 ALA A C 1
ATOM 2449 O O . ALA A 1 381 ? -8.910 -15.525 -47.471 1.00 48.51 1144 ALA A O 1
ATOM 2451 N N . MET A 1 382 ? -9.348 -14.136 -45.733 1.00 51.25 1145 MET A N 1
ATOM 2452 C CA . MET A 1 382 ? -8.246 -14.558 -44.885 1.00 54.94 1145 MET A CA 1
ATOM 2453 C C . MET A 1 382 ? -8.726 -15.602 -43.881 1.00 57.41 1145 MET A C 1
ATOM 2454 O O . MET A 1 382 ? -9.196 -15.252 -42.782 1.00 57.26 1145 MET A O 1
ATOM 2459 N N . HIS A 1 383 ? -8.594 -16.881 -44.254 1.00 60.12 1146 HIS A N 1
ATOM 2460 C CA . HIS A 1 383 ? -9.125 -17.997 -43.450 1.00 63.04 1146 HIS A CA 1
ATOM 2461 C C . HIS A 1 383 ? -8.289 -18.388 -42.210 1.00 64.92 1146 HIS A C 1
ATOM 2462 O O . HIS A 1 383 ? -7.099 -18.053 -42.106 1.00 65.87 1146 HIS A O 1
ATOM 2469 N N . CYS A 1 384 ? -8.958 -19.049 -41.260 1.00 66.89 1147 CYS A N 1
ATOM 2470 C CA . CYS A 1 384 ? -8.339 -19.857 -40.180 1.00 69.46 1147 CYS A CA 1
ATOM 2471 C C . CYS A 1 384 ? -7.758 -19.152 -38.955 1.00 70.05 1147 CYS A C 1
ATOM 2472 O O . CYS A 1 384 ? -6.860 -19.705 -38.307 1.00 70.14 1147 CYS A O 1
ATOM 2475 N N . THR A 1 385 ? -8.277 -17.973 -38.610 1.00 71.43 1148 THR A N 1
ATOM 2476 C CA . THR A 1 385 ? -7.677 -17.159 -37.528 1.00 73.13 1148 THR A CA 1
ATOM 2477 C C . THR A 1 385 ? -7.680 -17.782 -36.117 1.00 74.19 1148 THR A C 1
ATOM 2478 O O . THR A 1 385 ? -6.766 -17.506 -35.320 1.00 74.25 1148 THR A O 1
ATOM 2482 N N . PHE A 1 386 ? -8.682 -18.615 -35.810 1.00 75.76 1149 PHE A N 1
ATOM 2483 C CA . PHE A 1 386 ? -8.676 -19.371 -34.547 1.00 77.55 1149 PHE A CA 1
ATOM 2484 C C . PHE A 1 386 ? -7.341 -20.112 -34.439 1.00 78.46 1149 PHE A C 1
ATOM 2485 O O . PHE A 1 386 ? -6.583 -19.911 -33.479 1.00 78.70 1149 PHE A O 1
ATOM 2493 N N . ILE A 1 387 ? -7.054 -20.931 -35.458 1.00 79.73 1150 ILE A N 1
ATOM 2494 C CA . ILE A 1 387 ? -5.832 -21.755 -35.530 1.00 80.85 1150 ILE A CA 1
ATOM 2495 C C . ILE A 1 387 ? -4.789 -21.203 -36.531 1.00 81.37 1150 ILE A C 1
ATOM 2496 O O . ILE A 1 387 ? -4.444 -21.849 -37.531 1.00 81.48 1150 ILE A O 1
ATOM 2501 N N . CYS A 1 388 ? -4.295 -19.997 -36.250 1.00 82.07 1151 CYS A N 1
ATOM 2502 C CA . CYS A 1 388 ? -3.262 -19.379 -37.078 1.00 82.95 1151 CYS A CA 1
ATOM 2503 C C . CYS A 1 388 ? -2.196 -18.658 -36.247 1.00 82.89 1151 CYS A C 1
ATOM 2504 O O . CYS A 1 388 ? -2.487 -18.106 -35.180 1.00 82.79 1151 CYS A O 1
ATOM 2507 N N . ASP A 1 389 ? -0.969 -18.669 -36.769 1.00 83.04 1152 ASP A N 1
ATOM 2508 C CA . ASP A 1 389 ? 0.197 -18.056 -36.133 1.00 83.13 1152 ASP A CA 1
ATOM 2509 C C . ASP A 1 389 ? 0.379 -16.619 -36.629 1.00 82.67 1152 ASP A C 1
ATOM 2510 O O . ASP A 1 389 ? -0.324 -16.172 -37.536 1.00 82.57 1152 ASP A O 1
ATOM 2515 N N . ASP A 1 390 ? 1.326 -15.911 -36.021 1.00 82.22 1153 ASP A N 1
ATOM 2516 C CA . ASP A 1 390 ? 1.695 -14.561 -36.425 1.00 81.69 1153 ASP A CA 1
ATOM 2517 C C . ASP A 1 390 ? 2.446 -14.535 -37.764 1.00 81.03 1153 ASP A C 1
ATOM 2518 O O . ASP A 1 390 ? 2.412 -13.524 -38.469 1.00 81.06 1153 ASP A O 1
ATOM 2523 N N . GLU A 1 391 ? 3.120 -15.630 -38.115 1.00 79.97 1154 GLU A N 1
ATOM 2524 C CA . GLU A 1 391 ? 3.774 -15.724 -39.430 1.00 79.24 1154 GLU A CA 1
ATOM 2525 C C . GLU A 1 391 ? 2.768 -15.665 -40.571 1.00 78.23 1154 GLU A C 1
ATOM 2526 O O . GLU A 1 391 ? 2.902 -14.849 -41.489 1.00 78.28 1154 GLU A O 1
ATOM 2532 N N . THR A 1 392 ? 1.778 -16.553 -40.510 1.00 76.67 1155 THR A N 1
ATOM 2533 C CA . THR A 1 392 ? 0.771 -16.669 -41.559 1.00 75.32 1155 THR A CA 1
ATOM 2534 C C . THR A 1 392 ? -0.188 -15.462 -41.565 1.00 73.76 1155 THR A C 1
ATOM 2535 O O . THR A 1 392 ? -0.703 -15.074 -42.614 1.00 73.42 1155 THR A O 1
ATOM 2539 N N . LEU A 1 393 ? -0.382 -14.860 -40.389 1.00 72.17 1156 LEU A N 1
ATOM 2540 C CA . LEU A 1 393 ? -1.117 -13.603 -40.244 1.00 70.37 1156 LEU A CA 1
ATOM 2541 C C . LEU A 1 393 ? -0.409 -12.504 -41.013 1.00 69.25 1156 LEU A C 1
ATOM 2542 O O . LEU A 1 393 ? -1.044 -11.604 -41.555 1.00 68.94 1156 LEU A O 1
ATOM 2547 N N . GLU A 1 394 ? 0.916 -12.595 -41.080 1.00 67.84 1157 GLU A N 1
ATOM 2548 C CA . GLU A 1 394 ? 1.712 -11.638 -41.853 1.00 66.56 1157 GLU A CA 1
ATOM 2549 C C . GLU A 1 394 ? 1.731 -11.944 -43.364 1.00 64.71 1157 GLU A C 1
ATOM 2550 O O . GLU A 1 394 ? 1.715 -11.037 -44.187 1.00 64.15 1157 GLU A O 1
ATOM 2556 N N . GLY A 1 395 ? 1.741 -13.223 -43.723 1.00 63.26 1158 GLY A N 1
ATOM 2557 C CA . GLY A 1 395 ? 1.722 -13.621 -45.131 1.00 61.06 1158 GLY A CA 1
ATOM 2558 C C . GLY A 1 395 ? 0.428 -13.198 -45.792 1.00 59.97 1158 GLY A C 1
ATOM 2559 O O . GLY A 1 395 ? 0.425 -12.688 -46.915 1.00 59.78 1158 GLY A O 1
ATOM 2560 N N . GLN A 1 396 ? -0.676 -13.385 -45.075 1.00 58.70 1159 GLN A N 1
ATOM 2561 C CA . GLN A 1 396 ? -1.973 -12.935 -45.568 1.00 57.44 1159 GLN A CA 1
ATOM 2562 C C . GLN A 1 396 ? -2.132 -11.410 -45.632 1.00 55.78 1159 GLN A C 1
ATOM 2563 O O . GLN A 1 396 ? -2.736 -10.897 -46.576 1.00 55.44 1159 GLN A O 1
ATOM 2569 N N . ALA A 1 397 ? -1.548 -10.685 -44.674 1.00 54.05 1160 ALA A N 1
ATOM 2570 C CA . ALA A 1 397 ? -1.488 -9.225 -44.760 1.00 52.58 1160 ALA A CA 1
ATOM 2571 C C . ALA A 1 397 ? -0.775 -8.763 -46.035 1.00 52.28 1160 ALA A C 1
ATOM 2572 O O . ALA A 1 397 ? -1.181 -7.779 -46.662 1.00 51.37 1160 ALA A O 1
ATOM 2574 N N . ARG A 1 398 ? 0.291 -9.483 -46.410 1.00 51.88 1161 ARG A N 1
ATOM 2575 C CA . ARG A 1 398 ? 1.003 -9.240 -47.671 1.00 51.65 1161 ARG A CA 1
ATOM 2576 C C . ARG A 1 398 ? 0.139 -9.534 -48.892 1.00 50.24 1161 ARG A C 1
ATOM 2577 O O . ARG A 1 398 ? 0.091 -8.730 -49.811 1.00 50.20 1161 ARG A O 1
ATOM 2585 N N . HIS A 1 399 ? -0.546 -10.678 -48.904 1.00 49.82 1162 HIS A N 1
ATOM 2586 C CA . HIS A 1 399 ? -1.451 -10.998 -50.026 1.00 49.67 1162 HIS A CA 1
ATOM 2587 C C . HIS A 1 399 ? -2.496 -9.881 -50.205 1.00 48.28 1162 HIS A C 1
ATOM 2588 O O . HIS A 1 399 ? -2.791 -9.472 -51.332 1.00 48.34 1162 HIS A O 1
ATOM 2595 N N . TYR A 1 400 ? -2.990 -9.346 -49.079 1.00 47.02 1163 TYR A N 1
ATOM 2596 C CA . TYR A 1 400 ? -3.941 -8.228 -49.075 1.00 45.28 1163 TYR A CA 1
ATOM 2597 C C . TYR A 1 400 ? -3.379 -7.008 -49.758 1.00 44.83 1163 TYR A C 1
ATOM 2598 O O . TYR A 1 400 ? -3.969 -6.516 -50.717 1.00 44.24 1163 TYR A O 1
ATOM 2607 N N . LYS A 1 401 ? -2.232 -6.517 -49.274 1.00 45.05 1164 LYS A N 1
ATOM 2608 C CA . LYS A 1 401 ? -1.571 -5.399 -49.954 1.00 46.02 1164 LYS A CA 1
ATOM 2609 C C . LYS A 1 401 ? -1.351 -5.755 -51.429 1.00 46.17 1164 LYS A C 1
ATOM 2610 O O . LYS A 1 401 ? -1.583 -4.939 -52.315 1.00 46.11 1164 LYS A O 1
ATOM 2616 N N . GLN A 1 402 ? -0.934 -6.995 -51.683 1.00 47.43 1165 GLN A N 1
ATOM 2617 C CA . GLN A 1 402 ? -0.734 -7.435 -53.072 1.00 48.24 1165 GLN A CA 1
ATOM 2618 C C . GLN A 1 402 ? -2.027 -7.324 -53.911 1.00 47.30 1165 GLN A C 1
ATOM 2619 O O . GLN A 1 402 ? -1.981 -6.727 -54.987 1.00 47.88 1165 GLN A O 1
ATOM 2625 N N . ARG A 1 403 ? -3.162 -7.847 -53.399 1.00 46.25 1166 ARG A N 1
ATOM 2626 C CA . ARG A 1 403 ? -4.487 -7.682 -54.041 1.00 44.47 1166 ARG A CA 1
ATOM 2627 C C . ARG A 1 403 ? -4.777 -6.233 -54.396 1.00 43.71 1166 ARG A C 1
ATOM 2628 O O . ARG A 1 403 ? -5.224 -5.948 -55.497 1.00 43.34 1166 ARG A O 1
ATOM 2636 N N . LEU A 1 404 ? -4.577 -5.325 -53.436 1.00 42.91 1167 LEU A N 1
ATOM 2637 C CA . LEU A 1 404 ? -4.882 -3.916 -53.641 1.00 42.31 1167 LEU A CA 1
ATOM 2638 C C . LEU A 1 404 ? -3.977 -3.266 -54.685 1.00 43.33 1167 LEU A C 1
ATOM 2639 O O . LEU A 1 404 ? -4.464 -2.503 -55.542 1.00 42.56 1167 LEU A O 1
ATOM 2644 N N . LEU A 1 405 ? -2.670 -3.554 -54.596 1.00 44.44 1168 LEU A N 1
ATOM 2645 C CA . LEU A 1 405 ? -1.692 -3.041 -55.578 1.00 45.99 1168 LEU A CA 1
ATOM 2646 C C . LEU A 1 405 ? -2.042 -3.505 -56.982 1.00 46.33 1168 LEU A C 1
ATOM 2647 O O . LEU A 1 405 ? -2.068 -2.700 -57.912 1.00 46.40 1168 LEU A O 1
ATOM 2652 N N . GLU A 1 406 ? -2.352 -4.793 -57.102 1.00 47.61 1169 GLU A N 1
ATOM 2653 C CA . GLU A 1 406 ? -2.797 -5.387 -58.362 1.00 48.94 1169 GLU A CA 1
ATOM 2654 C C . GLU A 1 406 ? -3.990 -4.631 -58.908 1.00 49.19 1169 GLU A C 1
ATOM 2655 O O . GLU A 1 406 ? -4.003 -4.268 -60.083 1.00 48.83 1169 GLU A O 1
ATOM 2661 N N . TRP A 1 407 ? -4.976 -4.337 -58.050 1.00 48.90 1170 TRP A N 1
ATOM 2662 C CA . TRP A 1 407 ? -6.096 -3.516 -58.497 1.00 48.57 1170 TRP A CA 1
ATOM 2663 C C . TRP A 1 407 ? -5.662 -2.151 -59.043 1.00 49.50 1170 TRP A C 1
ATOM 2664 O O . TRP A 1 407 ? -6.130 -1.729 -60.100 1.00 50.07 1170 TRP A O 1
ATOM 2675 N N . GLN A 1 408 ? -4.795 -1.456 -58.310 1.00 50.72 1171 GLN A N 1
ATOM 2676 C CA . GLN A 1 408 ? -4.363 -0.099 -58.675 1.00 52.57 1171 GLN A CA 1
ATOM 2677 C C . GLN A 1 408 ? -3.612 -0.033 -60.012 1.00 54.10 1171 GLN A C 1
ATOM 2678 O O . GLN A 1 408 ? -3.868 0.852 -60.839 1.00 53.83 1171 GLN A O 1
ATOM 2684 N N . GLU A 1 409 ? -2.670 -0.956 -60.192 1.00 55.59 1172 GLU A N 1
ATOM 2685 C CA . GLU A 1 409 ? -1.868 -1.017 -61.422 1.00 57.41 1172 GLU A CA 1
ATOM 2686 C C . GLU A 1 409 ? -2.771 -1.329 -62.620 1.00 58.50 1172 GLU A C 1
ATOM 2687 O O . GLU A 1 409 ? -2.710 -0.643 -63.645 1.00 58.90 1172 GLU A O 1
ATOM 2693 N N . ALA A 1 410 ? -3.643 -2.329 -62.465 1.00 59.67 1173 ALA A N 1
ATOM 2694 C CA . ALA A 1 410 ? -4.677 -2.632 -63.464 1.00 60.89 1173 ALA A CA 1
ATOM 2695 C C . ALA A 1 410 ? -5.632 -1.457 -63.735 1.00 61.92 1173 ALA A C 1
ATOM 2696 O O . ALA A 1 410 ? -6.475 -1.536 -64.632 1.00 62.49 1173 ALA A O 1
ATOM 2698 N N . HIS A 1 411 ? -5.486 -0.373 -62.972 1.00 62.87 1174 HIS A N 1
ATOM 2699 C CA . HIS A 1 411 ? -6.336 0.807 -63.111 1.00 63.58 1174 HIS A CA 1
ATOM 2700 C C . HIS A 1 411 ? -5.515 2.078 -63.207 1.00 64.05 1174 HIS A C 1
ATOM 2701 O O . HIS A 1 411 ? -5.855 2.982 -63.968 1.00 64.64 1174 HIS A O 1
ATOM 2708 N N . GLY B 1 4 ? -49.321 23.472 -26.165 1.00 41.14 399 GLY B N 1
ATOM 2709 C CA . GLY B 1 4 ? -50.406 24.259 -26.833 1.00 44.64 399 GLY B CA 1
ATOM 2710 C C . GLY B 1 4 ? -50.010 24.474 -28.278 1.00 44.23 399 GLY B C 1
ATOM 2711 O O . GLY B 1 4 ? -49.475 25.521 -28.647 1.00 45.06 399 GLY B O 1
ATOM 2712 N N . MET B 1 5 ? -50.308 23.494 -29.116 1.00 44.57 400 MET B N 1
ATOM 2713 C CA . MET B 1 5 ? -51.347 22.513 -28.876 1.00 43.96 400 MET B CA 1
ATOM 2714 C C . MET B 1 5 ? -51.111 21.277 -28.025 1.00 41.21 400 MET B C 1
ATOM 2715 O O . MET B 1 5 ? -52.073 20.785 -27.478 1.00 43.16 400 MET B O 1
ATOM 2720 N N . ARG B 1 6 ? -49.889 20.716 -27.944 1.00 37.58 401 ARG B N 1
ATOM 2721 C CA . ARG B 1 6 ? -49.769 19.369 -27.357 1.00 31.55 401 ARG B CA 1
ATOM 2722 C C . ARG B 1 6 ? -48.835 19.390 -26.138 1.00 27.15 401 ARG B C 1
ATOM 2723 O O . ARG B 1 6 ? -49.024 18.596 -25.276 1.00 25.03 401 ARG B O 1
ATOM 2731 N N . VAL B 1 7 ? -47.861 20.290 -26.128 1.00 24.24 402 VAL B N 1
ATOM 2732 C CA . VAL B 1 7 ? -46.739 20.245 -25.108 1.00 21.40 402 VAL B CA 1
ATOM 2733 C C . VAL B 1 7 ? -46.597 21.573 -24.380 1.00 20.94 402 VAL B C 1
ATOM 2734 O O . VAL B 1 7 ? -46.621 22.651 -24.994 1.00 20.13 402 VAL B O 1
ATOM 2738 N N . ILE B 1 8 ? -46.433 21.519 -23.034 1.00 19.35 403 ILE B N 1
ATOM 2739 C CA . ILE B 1 8 ? -46.120 22.734 -22.299 1.00 19.12 403 ILE B CA 1
ATOM 2740 C C . ILE B 1 8 ? -44.693 22.508 -21.761 1.00 17.83 403 ILE B C 1
ATOM 2741 O O . ILE B 1 8 ? -44.389 21.430 -21.274 1.00 21.23 403 ILE B O 1
ATOM 2746 N N . ILE B 1 9 ? -43.827 23.486 -21.922 1.00 18.09 404 ILE B N 1
ATOM 2747 C CA . ILE B 1 9 ? -42.484 23.399 -21.318 1.00 18.46 404 ILE B CA 1
ATOM 2748 C C . ILE B 1 9 ? -42.428 24.462 -20.234 1.00 17.18 404 ILE B C 1
ATOM 2749 O O . ILE B 1 9 ? -42.650 25.660 -20.483 1.00 19.56 404 ILE B O 1
ATOM 2754 N N . ALA B 1 10 ? -42.128 24.032 -19.024 1.00 19.07 405 ALA B N 1
ATOM 2755 C CA . ALA B 1 10 ? -41.946 24.938 -17.934 1.00 18.33 405 ALA B CA 1
ATOM 2756 C C . ALA B 1 10 ? -40.426 25.109 -17.711 1.00 19.02 405 ALA B C 1
ATOM 2757 O O . ALA B 1 10 ? -39.774 24.147 -17.298 1.00 18.80 405 ALA B O 1
ATOM 2759 N N . GLY B 1 11 ? -39.959 26.320 -17.947 1.00 20.79 406 GLY B N 1
ATOM 2760 C CA . GLY B 1 11 ? -38.555 26.760 -17.784 1.00 21.92 406 GLY B CA 1
ATOM 2761 C C . GLY B 1 11 ? -37.829 26.742 -19.109 1.00 22.66 406 GLY B C 1
ATOM 2762 O O . GLY B 1 11 ? -37.905 25.737 -19.832 1.00 23.89 406 GLY B O 1
ATOM 2763 N N . PHE B 1 12 ? -37.163 27.835 -19.465 1.00 21.86 407 PHE B N 1
ATOM 2764 C CA . PHE B 1 12 ? -36.584 27.926 -20.793 1.00 23.82 407 PHE B CA 1
ATOM 2765 C C . PHE B 1 12 ? -35.162 28.404 -20.650 1.00 23.61 407 PHE B C 1
ATOM 2766 O O . PHE B 1 12 ? -34.718 29.303 -21.361 1.00 24.61 407 PHE B O 1
ATOM 2774 N N . GLY B 1 13 ? -34.491 27.828 -19.652 1.00 23.45 408 GLY B N 1
ATOM 2775 C CA . GLY B 1 13 ? -33.049 28.072 -19.451 1.00 22.92 408 GLY B CA 1
ATOM 2776 C C . GLY B 1 13 ? -32.241 27.175 -20.382 1.00 22.56 408 GLY B C 1
ATOM 2777 O O . GLY B 1 13 ? -32.733 26.729 -21.420 1.00 22.61 408 GLY B O 1
ATOM 2778 N N . ARG B 1 14 ? -30.992 26.869 -20.000 1.00 21.76 409 ARG B N 1
ATOM 2779 C CA . ARG B 1 14 ? -30.141 25.981 -20.845 1.00 21.25 409 ARG B CA 1
ATOM 2780 C C . ARG B 1 14 ? -30.806 24.649 -21.177 1.00 21.92 409 ARG B C 1
ATOM 2781 O O . ARG B 1 14 ? -30.708 24.150 -22.317 1.00 22.66 409 ARG B O 1
ATOM 2789 N N . PHE B 1 15 ? -31.477 24.055 -20.190 1.00 20.74 410 PHE B N 1
ATOM 2790 C CA . PHE B 1 15 ? -32.067 22.788 -20.334 1.00 19.18 410 PHE B CA 1
ATOM 2791 C C . PHE B 1 15 ? -33.330 22.872 -21.210 1.00 20.41 410 PHE B C 1
ATOM 2792 O O . PHE B 1 15 ? -33.414 22.194 -22.257 1.00 21.68 410 PHE B O 1
ATOM 2800 N N . GLY B 1 16 ? -34.306 23.667 -20.765 1.00 18.14 411 GLY B N 1
ATOM 2801 C CA . GLY B 1 16 ? -35.600 23.755 -21.518 1.00 19.19 411 GLY B CA 1
ATOM 2802 C C . GLY B 1 16 ? -35.380 24.264 -22.944 1.00 21.39 411 GLY B C 1
ATOM 2803 O O . GLY B 1 16 ? -36.105 23.856 -23.878 1.00 19.65 411 GLY B O 1
ATOM 2804 N N . GLN B 1 17 ? -34.379 25.107 -23.139 1.00 20.91 412 GLN B N 1
ATOM 2805 C CA . GLN B 1 17 ? -34.065 25.597 -24.502 1.00 23.81 412 GLN B CA 1
ATOM 2806 C C . GLN B 1 17 ? -33.652 24.484 -25.466 1.00 22.49 412 GLN B C 1
ATOM 2807 O O . GLN B 1 17 ? -34.128 24.470 -26.613 1.00 23.64 412 GLN B O 1
ATOM 2813 N N . ILE B 1 18 ? -32.766 23.573 -25.024 1.00 21.78 413 ILE B N 1
ATOM 2814 C CA . ILE B 1 18 ? -32.360 22.395 -25.856 1.00 21.55 413 ILE B CA 1
ATOM 2815 C C . ILE B 1 18 ? -33.529 21.479 -26.076 1.00 22.62 413 ILE B C 1
ATOM 2816 O O . ILE B 1 18 ? -33.783 21.044 -27.225 1.00 20.90 413 ILE B O 1
ATOM 2821 N N . THR B 1 19 ? -34.258 21.136 -25.005 1.00 20.19 414 THR B N 1
ATOM 2822 C CA . THR B 1 19 ? -35.371 20.250 -25.191 1.00 22.14 414 THR B CA 1
ATOM 2823 C C . THR B 1 19 ? -36.367 20.900 -26.179 1.00 21.47 414 THR B C 1
ATOM 2824 O O . THR B 1 19 ? -36.845 20.202 -27.129 1.00 23.67 414 THR B O 1
ATOM 2828 N N . GLY B 1 20 ? -36.704 22.182 -25.988 1.00 20.09 415 GLY B N 1
ATOM 2829 C CA . GLY B 1 20 ? -37.663 22.875 -26.889 1.00 21.55 415 GLY B CA 1
ATOM 2830 C C . GLY B 1 20 ? -37.148 22.962 -28.334 1.00 21.39 415 GLY B C 1
ATOM 2831 O O . GLY B 1 20 ? -37.897 22.784 -29.301 1.00 20.17 415 GLY B O 1
ATOM 2832 N N . ARG B 1 21 ? -35.849 23.195 -28.472 1.00 20.61 416 ARG B N 1
ATOM 2833 C CA . ARG B 1 21 ? -35.297 23.308 -29.820 1.00 22.39 416 ARG B CA 1
ATOM 2834 C C . ARG B 1 21 ? -35.364 21.962 -30.560 1.00 21.66 416 ARG B C 1
ATOM 2835 O O . ARG B 1 21 ? -35.623 21.929 -31.787 1.00 22.15 416 ARG B O 1
ATOM 2843 N N . LEU B 1 22 ? -35.130 20.834 -29.858 1.00 21.44 417 LEU B N 1
ATOM 2844 C CA . LEU B 1 22 ? -35.268 19.507 -30.448 1.00 22.66 417 LEU B CA 1
ATOM 2845 C C . LEU B 1 22 ? -36.708 19.268 -30.934 1.00 24.06 417 LEU B C 1
ATOM 2846 O O . LEU B 1 22 ? -36.928 18.764 -32.036 1.00 23.00 417 LEU B O 1
ATOM 2851 N N . LEU B 1 23 ? -37.687 19.615 -30.090 1.00 21.36 418 LEU B N 1
ATOM 2852 C CA . LEU B 1 23 ? -39.083 19.504 -30.483 1.00 22.34 418 LEU B CA 1
ATOM 2853 C C . LEU B 1 23 ? -39.468 20.426 -31.644 1.00 22.73 418 LEU B C 1
ATOM 2854 O O . LEU B 1 23 ? -40.279 20.032 -32.508 1.00 22.80 418 LEU B O 1
ATOM 2859 N N . LEU B 1 24 ? -38.891 21.607 -31.739 1.00 23.35 419 LEU B N 1
ATOM 2860 C CA . LEU B 1 24 ? -39.210 22.461 -32.921 1.00 24.03 419 LEU B CA 1
ATOM 2861 C C . LEU B 1 24 ? -38.823 21.759 -34.210 1.00 24.95 419 LEU B C 1
ATOM 2862 O O . LEU B 1 24 ? -39.569 21.866 -35.191 1.00 25.05 419 LEU B O 1
ATOM 2867 N N . SER B 1 25 ? -37.658 21.109 -34.221 1.00 25.46 420 SER B N 1
ATOM 2868 C CA . SER B 1 25 ? -37.261 20.305 -35.392 1.00 25.86 420 SER B CA 1
ATOM 2869 C C . SER B 1 25 ? -38.218 19.155 -35.736 1.00 25.56 420 SER B C 1
ATOM 2870 O O . SER B 1 25 ? -38.187 18.633 -36.876 1.00 25.67 420 SER B O 1
ATOM 2873 N N . SER B 1 26 ? -39.039 18.716 -34.767 1.00 23.58 421 SER B N 1
ATOM 2874 C CA . SER B 1 26 ? -40.086 17.710 -34.989 1.00 23.18 421 SER B CA 1
ATOM 2875 C C . SER B 1 26 ? -41.479 18.306 -35.261 1.00 24.63 421 SER B C 1
ATOM 2876 O O . SER B 1 26 ? -42.473 17.571 -35.345 1.00 25.33 421 SER B O 1
ATOM 2879 N N . GLY B 1 27 ? -41.566 19.624 -35.347 1.00 24.23 422 GLY B N 1
ATOM 2880 C CA . GLY B 1 27 ? -42.836 20.324 -35.635 1.00 26.39 422 GLY B CA 1
ATOM 2881 C C . GLY B 1 27 ? -43.835 20.215 -34.502 1.00 27.46 422 GLY B C 1
ATOM 2882 O O . GLY B 1 27 ? -45.031 20.260 -34.721 1.00 28.81 422 GLY B O 1
ATOM 2883 N N . VAL B 1 28 ? -43.346 20.013 -33.289 1.00 26.39 423 VAL B N 1
ATOM 2884 C CA . VAL B 1 28 ? -44.246 19.904 -32.133 1.00 25.50 423 VAL B CA 1
ATOM 2885 C C . VAL B 1 28 ? -44.810 21.271 -31.742 1.00 26.70 423 VAL B C 1
ATOM 2886 O O . VAL B 1 28 ? -44.084 22.246 -31.645 1.00 26.26 423 VAL B O 1
ATOM 2890 N N . LYS B 1 29 ? -46.125 21.322 -31.487 1.00 26.64 424 LYS B N 1
ATOM 2891 C CA . LYS B 1 29 ? -46.764 22.543 -31.037 1.00 28.38 424 LYS B CA 1
ATOM 2892 C C . LYS B 1 29 ? -46.505 22.678 -29.542 1.00 26.45 424 LYS B C 1
ATOM 2893 O O . LYS B 1 29 ? -46.903 21.804 -28.783 1.00 27.41 424 LYS B O 1
ATOM 2899 N N . MET B 1 30 ? -45.909 23.787 -29.150 1.00 26.09 425 MET B N 1
ATOM 2900 C CA . MET B 1 30 ? -45.597 23.985 -27.708 1.00 26.54 425 MET B CA 1
ATOM 2901 C C . MET B 1 30 ? -45.930 25.352 -27.191 1.00 25.10 425 MET B C 1
ATOM 2902 O O . MET B 1 30 ? -46.031 26.275 -27.968 1.00 25.85 425 MET B O 1
ATOM 2907 N N . VAL B 1 31 ? -46.173 25.489 -25.877 1.00 22.38 426 VAL B N 1
ATOM 2908 C CA . VAL B 1 31 ? -46.234 26.784 -25.240 1.00 21.17 426 VAL B CA 1
ATOM 2909 C C . VAL B 1 31 ? -45.254 26.713 -24.067 1.00 20.21 426 VAL B C 1
ATOM 2910 O O . VAL B 1 31 ? -45.013 25.644 -23.570 1.00 20.53 426 VAL B O 1
ATOM 2914 N N . VAL B 1 32 ? -44.718 27.844 -23.705 1.00 20.79 427 VAL B N 1
ATOM 2915 C CA . VAL B 1 32 ? -43.665 27.914 -22.675 1.00 21.74 427 VAL B CA 1
ATOM 2916 C C . VAL B 1 32 ? -44.143 28.738 -21.461 1.00 23.39 427 VAL B C 1
ATOM 2917 O O . VAL B 1 32 ? -44.762 29.767 -21.609 1.00 25.74 427 VAL B O 1
ATOM 2921 N N . LEU B 1 33 ? -43.807 28.276 -20.253 1.00 24.83 428 LEU B N 1
ATOM 2922 C CA . LEU B 1 33 ? -44.019 29.031 -19.024 1.00 26.21 428 LEU B CA 1
ATOM 2923 C C . LEU B 1 33 ? -42.607 29.372 -18.559 1.00 27.75 428 LEU B C 1
ATOM 2924 O O . LEU B 1 33 ? -41.815 28.472 -18.367 1.00 26.83 428 LEU B O 1
ATOM 2929 N N . ASP B 1 34 ? -42.277 30.645 -18.446 1.00 29.20 429 ASP B N 1
ATOM 2930 C CA . ASP B 1 34 ? -40.936 31.013 -18.019 1.00 32.75 429 ASP B CA 1
ATOM 2931 C C . ASP B 1 34 ? -41.097 32.352 -17.324 1.00 34.62 429 ASP B C 1
ATOM 2932 O O . ASP B 1 34 ? -42.041 33.081 -17.581 1.00 35.76 429 ASP B O 1
ATOM 2937 N N . HIS B 1 35 ? -40.170 32.646 -16.435 1.00 37.67 430 HIS B N 1
ATOM 2938 C CA . HIS B 1 35 ? -40.266 33.834 -15.604 1.00 40.38 430 HIS B CA 1
ATOM 2939 C C . HIS B 1 35 ? -38.940 34.567 -15.598 1.00 40.24 430 HIS B C 1
ATOM 2940 O O . HIS B 1 35 ? -38.651 35.329 -14.680 1.00 41.39 430 HIS B O 1
ATOM 2947 N N . ASP B 1 36 ? -38.130 34.352 -16.625 1.00 39.43 431 ASP B N 1
ATOM 2948 C CA . ASP B 1 36 ? -36.844 35.010 -16.705 1.00 38.95 431 ASP B CA 1
ATOM 2949 C C . ASP B 1 36 ? -36.843 36.058 -17.838 1.00 39.38 431 ASP B C 1
ATOM 2950 O O . ASP B 1 36 ? -36.982 35.701 -19.024 1.00 39.63 431 ASP B O 1
ATOM 2955 N N . PRO B 1 37 ? -36.660 37.345 -17.491 1.00 38.94 432 PRO B N 1
ATOM 2956 C CA . PRO B 1 37 ? -36.639 38.415 -18.495 1.00 38.22 432 PRO B CA 1
ATOM 2957 C C . PRO B 1 37 ? -35.616 38.216 -19.617 1.00 37.80 432 PRO B C 1
ATOM 2958 O O . PRO B 1 37 ? -35.850 38.664 -20.749 1.00 36.49 432 PRO B O 1
ATOM 2962 N N . ASP B 1 38 ? -34.509 37.541 -19.311 1.00 36.85 433 ASP B N 1
ATOM 2963 C CA . ASP B 1 38 ? -33.445 37.347 -20.281 1.00 37.06 433 ASP B CA 1
ATOM 2964 C C . ASP B 1 38 ? -33.782 36.345 -21.377 1.00 35.74 433 ASP B C 1
ATOM 2965 O O . ASP B 1 38 ? -33.066 36.283 -22.358 1.00 37.27 433 ASP B O 1
ATOM 2970 N N . HIS B 1 39 ? -34.865 35.586 -21.221 1.00 33.53 434 HIS B N 1
ATOM 2971 C CA . HIS B 1 39 ? -35.288 34.579 -22.211 1.00 31.82 434 HIS B CA 1
ATOM 2972 C C . HIS B 1 39 ? -36.348 35.096 -23.161 1.00 31.59 434 HIS B C 1
ATOM 2973 O O . HIS B 1 39 ? -36.685 34.420 -24.121 1.00 30.78 434 HIS B O 1
ATOM 2980 N N . ILE B 1 40 ? -36.877 36.285 -22.881 1.00 31.39 435 ILE B N 1
ATOM 2981 C CA . ILE B 1 40 ? -38.005 36.844 -23.658 1.00 32.72 435 ILE B CA 1
ATOM 2982 C C . ILE B 1 40 ? -37.650 36.934 -25.143 1.00 32.09 435 ILE B C 1
ATOM 2983 O O . ILE B 1 40 ? -38.447 36.545 -26.015 1.00 32.01 435 ILE B O 1
ATOM 2988 N N . GLU B 1 41 ? -36.446 37.398 -25.420 1.00 33.29 436 GLU B N 1
ATOM 2989 C CA . GLU B 1 41 ? -36.071 37.632 -26.817 1.00 34.58 436 GLU B CA 1
ATOM 2990 C C . GLU B 1 41 ? -35.865 36.341 -27.584 1.00 32.77 436 GLU B C 1
ATOM 2991 O O . GLU B 1 41 ? -36.270 36.245 -28.731 1.00 31.69 436 GLU B O 1
ATOM 2997 N N . THR B 1 42 ? -35.269 35.351 -26.915 1.00 31.56 437 THR B N 1
ATOM 2998 C CA . THR B 1 42 ? -35.071 33.989 -27.458 1.00 30.83 437 THR B CA 1
ATOM 2999 C C . THR B 1 42 ? -36.418 33.378 -27.834 1.00 28.35 437 THR B C 1
ATOM 3000 O O . THR B 1 42 ? -36.587 32.832 -28.930 1.00 26.76 437 THR B O 1
ATOM 3004 N N . LEU B 1 43 ? -37.402 33.530 -26.946 1.00 26.08 438 LEU B N 1
ATOM 3005 C CA . LEU B 1 43 ? -38.690 32.950 -27.178 1.00 25.21 438 LEU B CA 1
ATOM 3006 C C . LEU B 1 43 ? -39.403 33.686 -28.305 1.00 25.49 438 LEU B C 1
ATOM 3007 O O . LEU B 1 43 ? -40.054 33.064 -29.143 1.00 25.97 438 LEU B O 1
ATOM 3012 N N . ARG B 1 44 ? -39.233 34.997 -28.344 1.00 25.27 439 ARG B N 1
ATOM 3013 C CA . ARG B 1 44 ? -39.876 35.802 -29.408 1.00 27.06 439 ARG B CA 1
ATOM 3014 C C . ARG B 1 44 ? -39.290 35.337 -30.739 1.00 26.45 439 ARG B C 1
ATOM 3015 O O . ARG B 1 44 ? -40.007 35.129 -31.707 1.00 27.15 439 ARG B O 1
ATOM 3023 N N . LYS B 1 45 ? -37.985 35.155 -30.764 1.00 27.14 440 LYS B N 1
ATOM 3024 C CA . LYS B 1 45 ? -37.303 34.754 -32.023 1.00 29.21 440 LYS B CA 1
ATOM 3025 C C . LYS B 1 45 ? -37.776 33.429 -32.606 1.00 29.34 440 LYS B C 1
ATOM 3026 O O . LYS B 1 45 ? -37.844 33.268 -33.831 1.00 28.67 440 LYS B O 1
ATOM 3032 N N . PHE B 1 46 ? -38.135 32.466 -31.732 1.00 27.84 441 PHE B N 1
ATOM 3033 C CA . PHE B 1 46 ? -38.716 31.211 -32.197 1.00 28.96 441 PHE B CA 1
ATOM 3034 C C . PHE B 1 46 ? -40.205 31.292 -32.472 1.00 28.33 441 PHE B C 1
ATOM 3035 O O . PHE B 1 46 ? -40.789 30.353 -32.941 1.00 29.69 441 PHE B O 1
ATOM 3043 N N . GLY B 1 47 ? -40.817 32.426 -32.193 1.00 30.60 442 GLY B N 1
ATOM 3044 C CA . GLY B 1 47 ? -42.242 32.564 -32.362 1.00 30.10 442 GLY B CA 1
ATOM 3045 C C . GLY B 1 47 ? -43.046 31.832 -31.325 1.00 31.94 442 GLY B C 1
ATOM 3046 O O . GLY B 1 47 ? -44.218 31.569 -31.540 1.00 31.88 442 GLY B O 1
ATOM 3047 N N . MET B 1 48 ? -42.393 31.494 -30.210 1.00 32.38 443 MET B N 1
ATOM 3048 C CA . MET B 1 48 ? -42.968 30.652 -29.164 1.00 34.30 443 MET B CA 1
ATOM 3049 C C . MET B 1 48 ? -43.954 31.422 -28.282 1.00 34.09 443 MET B C 1
ATOM 3050 O O . MET B 1 48 ? -43.613 32.461 -27.754 1.00 35.65 443 MET B O 1
ATOM 3055 N N . LYS B 1 49 ? -45.166 30.903 -28.131 1.00 33.27 444 LYS B N 1
ATOM 3056 C CA . LYS B 1 49 ? -46.127 31.469 -27.202 1.00 33.06 444 LYS B CA 1
ATOM 3057 C C . LYS B 1 49 ? -45.617 31.284 -25.776 1.00 32.02 444 LYS B C 1
ATOM 3058 O O . LYS B 1 49 ? -45.306 30.143 -25.392 1.00 30.67 444 LYS B O 1
ATOM 3064 N N . VAL B 1 50 ? -45.532 32.382 -25.017 1.00 30.84 445 VAL B N 1
ATOM 3065 C CA . VAL B 1 50 ? -44.993 32.347 -23.658 1.00 32.33 445 VAL B CA 1
ATOM 3066 C C . VAL B 1 50 ? -45.999 32.890 -22.674 1.00 32.57 445 VAL B C 1
ATOM 3067 O O . VAL B 1 50 ? -46.647 33.893 -22.947 1.00 32.74 445 VAL B O 1
ATOM 3071 N N . PHE B 1 51 ? -46.140 32.200 -21.543 1.00 32.72 446 PHE B N 1
ATOM 3072 C CA . PHE B 1 51 ? -46.926 32.697 -20.420 1.00 33.51 446 PHE B CA 1
ATOM 3073 C C . PHE B 1 51 ? -45.941 33.054 -19.350 1.00 34.42 446 PHE B C 1
ATOM 3074 O O . PHE B 1 51 ? -45.339 32.192 -18.728 1.00 34.00 446 PHE B O 1
ATOM 3082 N N . TYR B 1 52 ? -45.736 34.353 -19.191 1.00 36.56 447 TYR B N 1
ATOM 3083 C CA . TYR B 1 52 ? -44.663 34.886 -18.388 1.00 38.17 447 TYR B CA 1
ATOM 3084 C C . TYR B 1 52 ? -45.102 34.893 -16.924 1.00 38.53 447 TYR B C 1
ATOM 3085 O O . TYR B 1 52 ? -46.074 35.526 -16.562 1.00 39.15 447 TYR B O 1
ATOM 3094 N N . GLY B 1 53 ? -44.412 34.143 -16.091 1.00 38.95 448 GLY B N 1
ATOM 3095 C CA . GLY B 1 53 ? -44.766 34.061 -14.688 1.00 38.17 448 GLY B CA 1
ATOM 3096 C C . GLY B 1 53 ? -44.270 32.771 -14.076 1.00 37.98 448 GLY B C 1
ATOM 3097 O O . GLY B 1 53 ? -43.548 32.000 -14.719 1.00 37.74 448 GLY B O 1
ATOM 3098 N N . ASP B 1 54 ? -44.631 32.582 -12.810 1.00 37.01 449 ASP B N 1
ATOM 3099 C CA . ASP B 1 54 ? -44.366 31.378 -12.038 1.00 36.11 449 ASP B CA 1
ATOM 3100 C C . ASP B 1 54 ? -45.218 30.214 -12.543 1.00 34.01 449 ASP B C 1
ATOM 3101 O O . ASP B 1 54 ? -46.451 30.253 -12.437 1.00 33.73 449 ASP B O 1
ATOM 3106 N N . ALA B 1 55 ? -44.556 29.162 -13.071 1.00 32.19 450 ALA B N 1
ATOM 3107 C CA . ALA B 1 55 ? -45.245 28.015 -13.634 1.00 29.24 450 ALA B CA 1
ATOM 3108 C C . ALA B 1 55 ? -46.067 27.264 -12.617 1.00 28.94 450 ALA B C 1
ATOM 3109 O O . ALA B 1 55 ? -46.856 26.426 -12.990 1.00 29.28 450 ALA B O 1
ATOM 3111 N N . THR B 1 56 ? -45.821 27.498 -11.324 1.00 29.07 451 THR B N 1
ATOM 3112 C CA . THR B 1 56 ? -46.525 26.705 -10.323 1.00 30.30 451 THR B CA 1
ATOM 3113 C C . THR B 1 56 ? -47.925 27.283 -10.081 1.00 31.75 451 THR B C 1
ATOM 3114 O O . THR B 1 56 ? -48.716 26.627 -9.387 1.00 32.93 451 THR B O 1
ATOM 3118 N N . ARG B 1 57 ? -48.216 28.480 -10.626 1.00 31.70 452 ARG B N 1
ATOM 3119 C CA . ARG B 1 57 ? -49.542 29.125 -10.508 1.00 32.82 452 ARG B CA 1
ATOM 3120 C C . ARG B 1 57 ? -50.631 28.440 -11.287 1.00 33.53 452 ARG B C 1
ATOM 3121 O O . ARG B 1 57 ? -50.525 28.277 -12.511 1.00 32.17 452 ARG B O 1
ATOM 3129 N N . MET B 1 58 ? -51.694 28.043 -10.596 1.00 33.23 453 MET B N 1
ATOM 3130 C CA . MET B 1 58 ? -52.787 27.351 -11.251 1.00 35.26 453 MET B CA 1
ATOM 3131 C C . MET B 1 58 ? -53.361 28.157 -12.418 1.00 34.67 453 MET B C 1
ATOM 3132 O O . MET B 1 58 ? -53.657 27.607 -13.484 1.00 35.46 453 MET B O 1
ATOM 3137 N N . ASP B 1 59 ? -53.487 29.467 -12.247 1.00 35.48 454 ASP B N 1
ATOM 3138 C CA . ASP B 1 59 ? -54.092 30.285 -13.308 1.00 35.43 454 ASP B CA 1
ATOM 3139 C C . ASP B 1 59 ? -53.234 30.308 -14.588 1.00 34.76 454 ASP B C 1
ATOM 3140 O O . ASP B 1 59 ? -53.778 30.236 -15.701 1.00 33.66 454 ASP B O 1
ATOM 3145 N N . LEU B 1 60 ? -51.906 30.399 -14.414 1.00 33.09 455 LEU B N 1
ATOM 3146 C CA . LEU B 1 60 ? -50.976 30.291 -15.536 1.00 31.77 455 LEU B CA 1
ATOM 3147 C C . LEU B 1 60 ? -51.049 28.933 -16.214 1.00 30.18 455 LEU B C 1
ATOM 3148 O O . LEU B 1 60 ? -51.079 28.864 -17.460 1.00 29.21 455 LEU B O 1
ATOM 3153 N N . LEU B 1 61 ? -51.042 27.847 -15.424 1.00 27.77 456 LEU B N 1
ATOM 3154 C CA . LEU B 1 61 ? -51.160 26.500 -15.998 1.00 26.18 456 LEU B CA 1
ATOM 3155 C C . LEU B 1 61 ? -52.435 26.344 -16.798 1.00 26.43 456 LEU B C 1
ATOM 3156 O O . LEU B 1 61 ? -52.416 25.830 -17.893 1.00 25.09 456 LEU B O 1
ATOM 3161 N N . GLU B 1 62 ? -53.565 26.756 -16.217 1.00 26.03 457 GLU B N 1
ATOM 3162 C CA . GLU B 1 62 ? -54.807 26.698 -16.983 1.00 27.29 457 GLU B CA 1
ATOM 3163 C C . GLU B 1 62 ? -54.767 27.528 -18.258 1.00 27.12 457 GLU B C 1
ATOM 3164 O O . GLU B 1 62 ? -55.204 27.022 -19.317 1.00 27.92 457 GLU B O 1
ATOM 3170 N N . SER B 1 63 ? -54.264 28.763 -18.181 1.00 27.33 458 SER B N 1
ATOM 3171 C CA . SER B 1 63 ? -54.107 29.634 -19.370 1.00 29.02 458 SER B CA 1
ATOM 3172 C C . SER B 1 63 ? -53.221 28.996 -20.444 1.00 29.06 458 SER B C 1
ATOM 3173 O O . SER B 1 63 ? -53.508 29.107 -21.667 1.00 29.28 458 SER B O 1
ATOM 3176 N N . ALA B 1 64 ? -52.172 28.308 -19.988 1.00 27.19 459 ALA B N 1
ATOM 3177 C CA . ALA B 1 64 ? -51.277 27.493 -20.865 1.00 27.19 459 ALA B CA 1
ATOM 3178 C C . ALA B 1 64 ? -51.925 26.275 -21.504 1.00 26.04 459 ALA B C 1
ATOM 3179 O O . ALA B 1 64 ? -51.279 25.580 -22.299 1.00 27.02 459 ALA B O 1
ATOM 3181 N N . GLY B 1 65 ? -53.179 25.955 -21.144 1.00 25.90 460 GLY B N 1
ATOM 3182 C CA . GLY B 1 65 ? -53.818 24.795 -21.696 1.00 24.97 460 GLY B CA 1
ATOM 3183 C C . GLY B 1 65 ? -53.541 23.476 -21.041 1.00 24.00 460 GLY B C 1
ATOM 3184 O O . GLY B 1 65 ? -53.669 22.439 -21.660 1.00 23.85 460 GLY B O 1
ATOM 3185 N N . ALA B 1 66 ? -53.204 23.478 -19.745 1.00 23.58 461 ALA B N 1
ATOM 3186 C CA . ALA B 1 66 ? -52.825 22.225 -19.096 1.00 22.73 461 ALA B CA 1
ATOM 3187 C C . ALA B 1 66 ? -53.911 21.157 -19.050 1.00 23.62 461 ALA B C 1
ATOM 3188 O O . ALA B 1 66 ? -53.632 19.957 -19.002 1.00 24.03 461 ALA B O 1
ATOM 3190 N N . ALA B 1 67 ? -55.174 21.590 -19.050 1.00 24.78 462 ALA B N 1
ATOM 3191 C CA . ALA B 1 67 ? -56.307 20.663 -18.972 1.00 25.70 462 ALA B CA 1
ATOM 3192 C C . ALA B 1 67 ? -56.478 19.885 -20.277 1.00 26.17 462 ALA B C 1
ATOM 3193 O O . ALA B 1 67 ? -57.014 18.775 -20.258 1.00 26.94 462 ALA B O 1
ATOM 3195 N N . LYS B 1 68 ? -55.949 20.446 -21.369 1.00 26.12 463 LYS B N 1
ATOM 3196 C CA . LYS B 1 68 ? -55.918 19.797 -22.690 1.00 27.50 463 LYS B CA 1
ATOM 3197 C C . LYS B 1 68 ? -54.568 19.218 -23.215 1.00 27.34 463 LYS B C 1
ATOM 3198 O O . LYS B 1 68 ? -54.587 18.409 -24.160 1.00 28.64 463 LYS B O 1
ATOM 3204 N N . ALA B 1 69 ? -53.433 19.629 -22.634 1.00 26.51 464 ALA B N 1
ATOM 3205 C CA . ALA B 1 69 ? -52.089 19.187 -23.110 1.00 25.65 464 ALA B CA 1
ATOM 3206 C C . ALA B 1 69 ? -51.817 17.694 -22.909 1.00 24.21 464 ALA B C 1
ATOM 3207 O O . ALA B 1 69 ? -52.360 17.075 -22.002 1.00 23.62 464 ALA B O 1
ATOM 3209 N N . GLU B 1 70 ? -50.932 17.102 -23.735 1.00 22.58 465 GLU B N 1
ATOM 3210 C CA . GLU B 1 70 ? -50.612 15.708 -23.624 1.00 22.60 465 GLU B CA 1
ATOM 3211 C C . GLU B 1 70 ? -49.404 15.533 -22.688 1.00 21.10 465 GLU B C 1
ATOM 3212 O O . GLU B 1 70 ? -49.314 14.534 -21.986 1.00 21.10 465 GLU B O 1
ATOM 3218 N N . VAL B 1 71 ? -48.477 16.471 -22.795 1.00 21.14 466 VAL B N 1
ATOM 3219 C CA . VAL B 1 71 ? -47.145 16.384 -22.106 1.00 21.32 466 VAL B CA 1
ATOM 3220 C C . VAL B 1 71 ? -46.745 17.703 -21.506 1.00 20.41 466 VAL B C 1
ATOM 3221 O O . VAL B 1 71 ? -46.779 18.761 -22.155 1.00 20.66 466 VAL B O 1
ATOM 3225 N N . LEU B 1 72 ? -46.221 17.657 -20.269 1.00 20.12 467 LEU B N 1
ATOM 3226 C CA . LEU B 1 72 ? -45.613 18.833 -19.681 1.00 18.93 467 LEU B CA 1
ATOM 3227 C C . LEU B 1 72 ? -44.152 18.472 -19.432 1.00 18.24 467 LEU B C 1
ATOM 3228 O O . LEU B 1 72 ? -43.845 17.398 -18.807 1.00 19.59 467 LEU B O 1
ATOM 3233 N N . ILE B 1 73 ? -43.252 19.253 -20.012 1.00 17.19 468 ILE B N 1
ATOM 3234 C CA . ILE B 1 73 ? -41.803 19.045 -19.739 1.00 17.69 468 ILE B CA 1
ATOM 3235 C C . ILE B 1 73 ? -41.446 20.020 -18.586 1.00 15.61 468 ILE B C 1
ATOM 3236 O O . ILE B 1 73 ? -41.465 21.227 -18.732 1.00 17.62 468 ILE B O 1
ATOM 3241 N N . ASN B 1 74 ? -41.150 19.429 -17.447 1.00 17.76 469 ASN B N 1
ATOM 3242 C CA . ASN B 1 74 ? -40.777 20.243 -16.257 1.00 17.47 469 ASN B CA 1
ATOM 3243 C C . ASN B 1 74 ? -39.247 20.394 -16.296 1.00 16.67 469 ASN B C 1
ATOM 3244 O O . ASN B 1 74 ? -38.517 19.505 -15.849 1.00 18.30 469 ASN B O 1
ATOM 3249 N N . ALA B 1 75 ? -38.798 21.477 -16.893 1.00 16.98 470 ALA B N 1
ATOM 3250 C CA . ALA B 1 75 ? -37.365 21.795 -17.033 1.00 18.72 470 ALA B CA 1
ATOM 3251 C C . ALA B 1 75 ? -36.922 22.829 -15.983 1.00 19.18 470 ALA B C 1
ATOM 3252 O O . ALA B 1 75 ? -35.921 23.580 -16.180 1.00 18.90 470 ALA B O 1
ATOM 3254 N N . ILE B 1 76 ? -37.689 22.929 -14.880 1.00 19.71 471 ILE B N 1
ATOM 3255 C CA . ILE B 1 76 ? -37.308 23.879 -13.800 1.00 21.63 471 ILE B CA 1
ATOM 3256 C C . ILE B 1 76 ? -36.100 23.348 -13.038 1.00 20.31 471 ILE B C 1
ATOM 3257 O O . ILE B 1 76 ? -36.033 22.182 -12.729 1.00 20.76 471 ILE B O 1
ATOM 3262 N N . ASP B 1 77 ? -35.150 24.239 -12.796 1.00 23.48 472 ASP B N 1
ATOM 3263 C CA . ASP B 1 77 ? -33.823 23.916 -12.197 1.00 25.04 472 ASP B CA 1
ATOM 3264 C C . ASP B 1 77 ? -33.924 23.693 -10.685 1.00 25.53 472 ASP B C 1
ATOM 3265 O O . ASP B 1 77 ? -33.350 22.736 -10.158 1.00 26.68 472 ASP B O 1
ATOM 3270 N N . ASP B 1 78 ? -34.650 24.583 -10.019 1.00 25.16 473 ASP B N 1
ATOM 3271 C CA . ASP B 1 78 ? -34.749 24.543 -8.529 1.00 26.45 473 ASP B CA 1
ATOM 3272 C C . ASP B 1 78 ? -35.532 23.315 -8.082 1.00 25.24 473 ASP B C 1
ATOM 3273 O O . ASP B 1 78 ? -36.709 23.167 -8.504 1.00 24.82 473 ASP B O 1
ATOM 3278 N N . PRO B 1 79 ? -34.907 22.376 -7.343 1.00 24.60 474 PRO B N 1
ATOM 3279 C CA . PRO B 1 79 ? -35.594 21.125 -7.053 1.00 24.66 474 PRO B CA 1
ATOM 3280 C C . PRO B 1 79 ? -36.935 21.295 -6.294 1.00 23.50 474 PRO B C 1
ATOM 3281 O O . PRO B 1 79 ? -37.919 20.647 -6.639 1.00 19.76 474 PRO B O 1
ATOM 3285 N N . GLN B 1 80 ? -36.991 22.195 -5.314 1.00 23.03 475 GLN B N 1
ATOM 3286 C CA . GLN B 1 80 ? -38.311 22.361 -4.639 1.00 23.06 475 GLN B CA 1
ATOM 3287 C C . GLN B 1 80 ? -39.430 22.889 -5.534 1.00 22.59 475 GLN B C 1
ATOM 3288 O O . GLN B 1 80 ? -40.573 22.400 -5.461 1.00 22.96 475 GLN B O 1
ATOM 3294 N N . THR B 1 81 ? -39.122 23.884 -6.338 1.00 22.17 476 THR B N 1
ATOM 3295 C CA . THR B 1 81 ? -40.089 24.463 -7.284 1.00 23.39 476 THR B CA 1
ATOM 3296 C C . THR B 1 81 ? -40.489 23.429 -8.330 1.00 22.32 476 THR B C 1
ATOM 3297 O O . THR B 1 81 ? -41.670 23.362 -8.724 1.00 18.96 476 THR B O 1
ATOM 3301 N N . ASN B 1 82 ? -39.497 22.668 -8.812 1.00 22.17 477 ASN B N 1
ATOM 3302 C CA . ASN B 1 82 ? -39.775 21.592 -9.772 1.00 21.53 477 ASN B CA 1
ATOM 3303 C C . ASN B 1 82 ? -40.702 20.539 -9.172 1.00 21.98 477 ASN B C 1
ATOM 3304 O O . ASN B 1 82 ? -41.681 20.148 -9.782 1.00 21.98 477 ASN B O 1
ATOM 3309 N N . LEU B 1 83 ? -40.476 20.165 -7.912 1.00 19.37 478 LEU B N 1
ATOM 3310 C CA . LEU B 1 83 ? -41.362 19.203 -7.219 1.00 19.88 478 LEU B CA 1
ATOM 3311 C C . LEU B 1 83 ? -42.760 19.808 -7.004 1.00 18.72 478 LEU B C 1
ATOM 3312 O O . LEU B 1 83 ? -43.757 19.087 -7.168 1.00 21.16 478 LEU B O 1
ATOM 3317 N N . GLN B 1 84 ? -42.787 21.099 -6.715 1.00 20.24 479 GLN B N 1
ATOM 3318 C CA . GLN B 1 84 ? -44.088 21.833 -6.451 1.00 21.30 479 GLN B CA 1
ATOM 3319 C C . GLN B 1 84 ? -44.948 21.790 -7.693 1.00 21.13 479 GLN B C 1
ATOM 3320 O O . GLN B 1 84 ? -46.128 21.420 -7.652 1.00 21.80 479 GLN B O 1
ATOM 3326 N N . LEU B 1 85 ? -44.352 22.151 -8.818 1.00 20.78 480 LEU B N 1
ATOM 3327 C CA . LEU B 1 85 ? -45.068 22.004 -10.110 1.00 20.90 480 LEU B CA 1
ATOM 3328 C C . LEU B 1 85 ? -45.512 20.576 -10.411 1.00 21.22 480 LEU B C 1
ATOM 3329 O O . LEU B 1 85 ? -46.666 20.351 -10.853 1.00 21.81 480 LEU B O 1
ATOM 3334 N N . THR B 1 86 ? -44.652 19.574 -10.162 1.00 19.09 481 THR B N 1
ATOM 3335 C CA . THR B 1 86 ? -44.984 18.157 -10.386 1.00 20.71 481 THR B CA 1
ATOM 3336 C C . THR B 1 86 ? -46.222 17.769 -9.583 1.00 21.68 481 THR B C 1
ATOM 3337 O O . THR B 1 86 ? -47.173 17.193 -10.101 1.00 21.53 481 THR B O 1
ATOM 3341 N N . GLU B 1 87 ? -46.181 18.115 -8.308 1.00 21.74 482 GLU B N 1
ATOM 3342 C CA . GLU B 1 87 ? -47.304 17.774 -7.447 1.00 23.18 482 GLU B CA 1
ATOM 3343 C C . GLU B 1 87 ? -48.601 18.504 -7.854 1.00 23.33 482 GLU B C 1
ATOM 3344 O O . GLU B 1 87 ? -49.697 17.899 -7.784 1.00 24.04 482 GLU B O 1
ATOM 3350 N N . MET B 1 88 ? -48.492 19.767 -8.250 1.00 22.47 483 MET B N 1
ATOM 3351 C CA . MET B 1 88 ? -49.683 20.526 -8.650 1.00 25.61 483 MET B CA 1
ATOM 3352 C C . MET B 1 88 ? -50.275 19.892 -9.881 1.00 25.64 483 MET B C 1
ATOM 3353 O O . MET B 1 88 ? -51.514 19.745 -10.010 1.00 23.77 483 MET B O 1
ATOM 3358 N N . VAL B 1 89 ? -49.408 19.553 -10.836 1.00 23.77 484 VAL B N 1
ATOM 3359 C CA . VAL B 1 89 ? -49.926 18.911 -12.049 1.00 23.83 484 VAL B CA 1
ATOM 3360 C C . VAL B 1 89 ? -50.563 17.550 -11.809 1.00 25.62 484 VAL B C 1
ATOM 3361 O O . VAL B 1 89 ? -51.630 17.252 -12.358 1.00 27.56 484 VAL B O 1
ATOM 3365 N N . LYS B 1 90 ? -49.926 16.694 -11.001 1.00 26.22 485 LYS B N 1
ATOM 3366 C CA . LYS B 1 90 ? -50.457 15.371 -10.704 1.00 27.53 485 LYS B CA 1
ATOM 3367 C C . LYS B 1 90 ? -51.832 15.498 -10.026 1.00 27.45 485 LYS B C 1
ATOM 3368 O O . LYS B 1 90 ? -52.725 14.675 -10.235 1.00 28.65 485 LYS B O 1
ATOM 3374 N N . GLU B 1 91 ? -51.956 16.498 -9.182 1.00 27.94 486 GLU B N 1
ATOM 3375 C CA . GLU B 1 91 ? -53.220 16.752 -8.501 1.00 29.19 486 GLU B CA 1
ATOM 3376 C C . GLU B 1 91 ? -54.344 17.242 -9.413 1.00 28.83 486 GLU B C 1
ATOM 3377 O O . GLU B 1 91 ? -55.490 16.843 -9.226 1.00 31.43 486 GLU B O 1
ATOM 3383 N N . HIS B 1 92 ? -54.060 18.184 -10.298 1.00 26.73 487 HIS B N 1
ATOM 3384 C CA . HIS B 1 92 ? -55.101 18.872 -11.043 1.00 25.64 487 HIS B CA 1
ATOM 3385 C C . HIS B 1 92 ? -55.314 18.460 -12.487 1.00 27.71 487 HIS B C 1
ATOM 3386 O O . HIS B 1 92 ? -56.395 18.726 -13.070 1.00 26.22 487 HIS B O 1
ATOM 3393 N N . PHE B 1 93 ? -54.291 17.858 -13.086 1.00 25.62 488 PHE B N 1
ATOM 3394 C CA . PHE B 1 93 ? -54.374 17.534 -14.528 1.00 25.17 488 PHE B CA 1
ATOM 3395 C C . PHE B 1 93 ? -54.044 16.060 -14.743 1.00 26.16 488 PHE B C 1
ATOM 3396 O O . PHE B 1 93 ? -52.888 15.702 -15.120 1.00 25.20 488 PHE B O 1
ATOM 3404 N N . PRO B 1 94 ? -55.023 15.151 -14.477 1.00 26.90 489 PRO B N 1
ATOM 3405 C CA . PRO B 1 94 ? -54.749 13.737 -14.397 1.00 28.09 489 PRO B CA 1
ATOM 3406 C C . PRO B 1 94 ? -54.266 13.065 -15.690 1.00 27.94 489 PRO B C 1
ATOM 3407 O O . PRO B 1 94 ? -53.629 12.024 -15.602 1.00 30.04 489 PRO B O 1
ATOM 3411 N N . HIS B 1 95 ? -54.509 13.675 -16.838 1.00 27.13 490 HIS B N 1
ATOM 3412 C CA . HIS B 1 95 ? -54.103 13.119 -18.122 1.00 27.27 490 HIS B CA 1
ATOM 3413 C C . HIS B 1 95 ? -52.804 13.708 -18.660 1.00 27.22 490 HIS B C 1
ATOM 3414 O O . HIS B 1 95 ? -52.353 13.313 -19.742 1.00 28.81 490 HIS B O 1
ATOM 3421 N N . LEU B 1 96 ? -52.202 14.630 -17.922 1.00 24.93 491 LEU B N 1
ATOM 3422 C CA . LEU B 1 96 ? -51.052 15.355 -18.414 1.00 23.75 491 LEU B CA 1
ATOM 3423 C C . LEU B 1 96 ? -49.749 14.586 -18.033 1.00 24.16 491 LEU B C 1
ATOM 3424 O O . LEU B 1 96 ? -49.434 14.433 -16.837 1.00 24.02 491 LEU B O 1
ATOM 3429 N N . GLN B 1 97 ? -49.008 14.083 -19.039 1.00 22.95 492 GLN B N 1
ATOM 3430 C CA . GLN B 1 97 ? -47.859 13.228 -18.728 1.00 24.08 492 GLN B CA 1
ATOM 3431 C C . GLN B 1 97 ? -46.727 14.160 -18.366 1.00 23.73 492 GLN B C 1
ATOM 3432 O O . GLN B 1 97 ? -46.501 15.162 -19.058 1.00 24.70 492 GLN B O 1
ATOM 3438 N N . ILE B 1 98 ? -46.011 13.854 -17.288 1.00 23.02 493 ILE B N 1
ATOM 3439 C CA . ILE B 1 98 ? -44.955 14.739 -16.856 1.00 21.58 493 ILE B CA 1
ATOM 3440 C C . ILE B 1 98 ? -43.610 14.095 -17.201 1.00 20.38 493 ILE B C 1
ATOM 3441 O O . ILE B 1 98 ? -43.347 12.930 -16.822 1.00 20.90 493 ILE B O 1
ATOM 3446 N N . ILE B 1 99 ? -42.813 14.828 -17.973 1.00 20.38 494 ILE B N 1
ATOM 3447 C CA . ILE B 1 99 ? -41.417 14.468 -18.221 1.00 21.27 494 ILE B CA 1
ATOM 3448 C C . ILE B 1 99 ? -40.595 15.470 -17.411 1.00 20.03 494 ILE B C 1
ATOM 3449 O O . ILE B 1 99 ? -40.800 16.702 -17.542 1.00 22.90 494 ILE B O 1
ATOM 3454 N N . ALA B 1 100 ? -39.727 14.998 -16.506 1.00 20.51 495 ALA B N 1
ATOM 3455 C CA . ALA B 1 100 ? -39.095 15.959 -15.611 1.00 18.28 495 ALA B CA 1
ATOM 3456 C C . ALA B 1 100 ? -37.547 15.921 -15.598 1.00 17.63 495 ALA B C 1
ATOM 3457 O O . ALA B 1 100 ? -36.990 14.869 -15.459 1.00 19.25 495 ALA B O 1
ATOM 3459 N N . ARG B 1 101 ? -36.942 17.094 -15.610 1.00 17.88 496 ARG B N 1
ATOM 3460 C CA . ARG B 1 101 ? -35.527 17.244 -15.216 1.00 17.84 496 ARG B CA 1
ATOM 3461 C C . ARG B 1 101 ? -35.345 16.916 -13.706 1.00 19.41 496 ARG B C 1
ATOM 3462 O O . ARG B 1 101 ? -36.170 17.356 -12.889 1.00 21.78 496 ARG B O 1
ATOM 3470 N N . ALA B 1 102 ? -34.259 16.260 -13.323 1.00 18.33 497 ALA B N 1
ATOM 3471 C CA . ALA B 1 102 ? -33.943 16.039 -11.908 1.00 17.31 497 ALA B CA 1
ATOM 3472 C C . ALA B 1 102 ? -32.555 16.625 -11.642 1.00 20.25 497 ALA B C 1
ATOM 3473 O O . ALA B 1 102 ? -31.659 16.546 -12.486 1.00 18.71 497 ALA B O 1
ATOM 3475 N N . ARG B 1 103 ? -32.376 17.285 -10.512 1.00 19.32 498 ARG B N 1
ATOM 3476 C CA . ARG B 1 103 ? -31.062 17.856 -10.207 1.00 20.26 498 ARG B CA 1
ATOM 3477 C C . ARG B 1 103 ? -30.015 16.750 -9.908 1.00 21.38 498 ARG B C 1
ATOM 3478 O O . ARG B 1 103 ? -28.834 16.822 -10.357 1.00 20.68 498 ARG B O 1
ATOM 3486 N N . ASP B 1 104 ? -30.396 15.728 -9.129 1.00 21.08 499 ASP B N 1
ATOM 3487 C CA . ASP B 1 104 ? -29.466 14.750 -8.566 1.00 22.12 499 ASP B CA 1
ATOM 3488 C C . ASP B 1 104 ? -30.259 13.553 -8.121 1.00 22.61 499 ASP B C 1
ATOM 3489 O O . ASP B 1 104 ? -31.501 13.459 -8.388 1.00 22.63 499 ASP B O 1
ATOM 3494 N N . VAL B 1 105 ? -29.614 12.654 -7.408 1.00 21.55 500 VAL B N 1
ATOM 3495 C CA . VAL B 1 105 ? -30.277 11.410 -7.021 1.00 22.27 500 VAL B CA 1
ATOM 3496 C C . VAL B 1 105 ? -31.409 11.638 -6.022 1.00 22.07 500 VAL B C 1
ATOM 3497 O O . VAL B 1 105 ? -32.452 11.037 -6.166 1.00 22.96 500 VAL B O 1
ATOM 3501 N N . ASP B 1 106 ? -31.213 12.515 -5.038 1.00 22.33 501 ASP B N 1
ATOM 3502 C CA . ASP B 1 106 ? -32.309 12.782 -4.051 1.00 24.52 501 ASP B CA 1
ATOM 3503 C C . ASP B 1 106 ? -33.574 13.310 -4.761 1.00 23.43 501 ASP B C 1
ATOM 3504 O O . ASP B 1 106 ? -34.688 12.835 -4.523 1.00 24.20 501 ASP B O 1
ATOM 3509 N N . HIS B 1 107 ? -33.391 14.254 -5.679 1.00 21.70 502 HIS B N 1
ATOM 3510 C CA . HIS B 1 107 ? -34.489 14.795 -6.452 1.00 20.96 502 HIS B CA 1
ATOM 3511 C C . HIS B 1 107 ? -35.118 13.736 -7.370 1.00 20.16 502 HIS B C 1
ATOM 3512 O O . HIS B 1 107 ? -36.360 13.666 -7.497 1.00 20.60 502 HIS B O 1
ATOM 3519 N N . TYR B 1 108 ? -34.301 12.972 -8.086 1.00 20.44 503 TYR B N 1
ATOM 3520 C CA . TYR B 1 108 ? -34.808 11.825 -8.865 1.00 20.37 503 TYR B CA 1
ATOM 3521 C C . TYR B 1 108 ? -35.757 10.916 -8.029 1.00 22.49 503 TYR B C 1
ATOM 3522 O O . TYR B 1 108 ? -36.874 10.598 -8.448 1.00 21.06 503 TYR B O 1
ATOM 3531 N N . ILE B 1 109 ? -35.293 10.550 -6.840 1.00 21.50 504 ILE B N 1
ATOM 3532 C CA . ILE B 1 109 ? -36.064 9.689 -5.971 1.00 21.64 504 ILE B CA 1
ATOM 3533 C C . ILE B 1 109 ? -37.395 10.344 -5.615 1.00 22.00 504 ILE B C 1
ATOM 3534 O O . ILE B 1 109 ? -38.447 9.663 -5.712 1.00 23.55 504 ILE B O 1
ATOM 3539 N N . ARG B 1 110 ? -37.393 11.627 -5.247 1.00 20.90 505 ARG B N 1
ATOM 3540 C CA . ARG B 1 110 ? -38.626 12.372 -4.922 1.00 22.53 505 ARG B CA 1
ATOM 3541 C C . ARG B 1 110 ? -39.594 12.504 -6.089 1.00 22.84 505 ARG B C 1
ATOM 3542 O O . ARG B 1 110 ? -40.829 12.401 -5.919 1.00 22.71 505 ARG B O 1
ATOM 3550 N N . LEU B 1 111 ? -39.038 12.682 -7.289 1.00 20.96 506 LEU B N 1
ATOM 3551 C CA . LEU B 1 111 ? -39.901 12.632 -8.484 1.00 20.88 506 LEU B CA 1
ATOM 3552 C C . LEU B 1 111 ? -40.478 11.251 -8.759 1.00 20.39 506 LEU B C 1
ATOM 3553 O O . LEU B 1 111 ? -41.675 11.184 -9.150 1.00 24.06 506 LEU B O 1
ATOM 3558 N N . ARG B 1 112 ? -39.714 10.182 -8.534 1.00 23.00 507 ARG B N 1
ATOM 3559 C CA . ARG B 1 112 ? -40.192 8.792 -8.719 1.00 22.60 507 ARG B CA 1
ATOM 3560 C C . ARG B 1 112 ? -41.360 8.568 -7.748 1.00 25.43 507 ARG B C 1
ATOM 3561 O O . ARG B 1 112 ? -42.405 8.023 -8.113 1.00 24.68 507 ARG B O 1
ATOM 3569 N N . GLN B 1 113 ? -41.164 9.045 -6.533 1.00 24.81 508 GLN B N 1
ATOM 3570 C CA . GLN B 1 113 ? -42.222 8.894 -5.529 1.00 27.55 508 GLN B CA 1
ATOM 3571 C C . GLN B 1 113 ? -43.466 9.756 -5.813 1.00 27.70 508 GLN B C 1
ATOM 3572 O O . GLN B 1 113 ? -44.586 9.364 -5.394 1.00 30.08 508 GLN B O 1
ATOM 3578 N N . ALA B 1 114 ? -43.327 10.894 -6.498 1.00 27.66 509 ALA B N 1
ATOM 3579 C CA . ALA B 1 114 ? -44.445 11.709 -6.927 1.00 28.68 509 ALA B CA 1
ATOM 3580 C C . ALA B 1 114 ? -45.164 11.136 -8.184 1.00 30.19 509 ALA B C 1
ATOM 3581 O O . ALA B 1 114 ? -46.206 11.659 -8.610 1.00 31.68 509 ALA B O 1
ATOM 3583 N N . GLY B 1 115 ? -44.600 10.084 -8.770 1.00 29.56 510 GLY B N 1
ATOM 3584 C CA . GLY B 1 115 ? -45.236 9.358 -9.870 1.00 29.83 510 GLY B CA 1
ATOM 3585 C C . GLY B 1 115 ? -44.682 9.720 -11.238 1.00 29.81 510 GLY B C 1
ATOM 3586 O O . GLY B 1 115 ? -45.291 9.387 -12.278 1.00 31.14 510 GLY B O 1
ATOM 3587 N N . VAL B 1 116 ? -43.525 10.379 -11.268 1.00 27.05 511 VAL B N 1
ATOM 3588 C CA . VAL B 1 116 ? -42.841 10.618 -12.577 1.00 25.24 511 VAL B CA 1
ATOM 3589 C C . VAL B 1 116 ? -42.113 9.333 -12.976 1.00 25.48 511 VAL B C 1
ATOM 3590 O O . VAL B 1 116 ? -41.342 8.721 -12.200 1.00 24.55 511 VAL B O 1
ATOM 3594 N N . GLU B 1 117 ? -42.312 8.883 -14.211 1.00 26.59 512 GLU B N 1
ATOM 3595 C CA . GLU B 1 117 ? -41.787 7.599 -14.583 1.00 27.25 512 GLU B CA 1
ATOM 3596 C C . GLU B 1 117 ? -40.270 7.554 -14.750 1.00 27.68 512 GLU B C 1
ATOM 3597 O O . GLU B 1 117 ? -39.626 6.639 -14.242 1.00 30.42 512 GLU B O 1
ATOM 3603 N N . LYS B 1 118 ? -39.708 8.495 -15.495 1.00 25.88 513 LYS B N 1
ATOM 3604 C CA . LYS B 1 118 ? -38.280 8.405 -15.829 1.00 25.82 513 LYS B CA 1
ATOM 3605 C C . LYS B 1 118 ? -37.619 9.757 -15.704 1.00 23.80 513 LYS B C 1
ATOM 3606 O O . LYS B 1 118 ? -37.178 10.335 -16.711 1.00 22.42 513 LYS B O 1
ATOM 3612 N N . PRO B 1 119 ? -37.438 10.260 -14.459 1.00 22.20 514 PRO B N 1
ATOM 3613 C CA . PRO B 1 119 ? -36.838 11.580 -14.328 1.00 20.37 514 PRO B CA 1
ATOM 3614 C C . PRO B 1 119 ? -35.398 11.564 -14.868 1.00 20.50 514 PRO B C 1
ATOM 3615 O O . PRO B 1 119 ? -34.708 10.575 -14.689 1.00 21.05 514 PRO B O 1
ATOM 3619 N N . GLU B 1 120 ? -35.002 12.648 -15.502 1.00 19.58 515 GLU B N 1
ATOM 3620 C CA . GLU B 1 120 ? -33.662 12.666 -16.153 1.00 20.03 515 GLU B CA 1
ATOM 3621 C C . GLU B 1 120 ? -32.739 13.538 -15.365 1.00 17.61 515 GLU B C 1
ATOM 3622 O O . GLU B 1 120 ? -32.874 14.768 -15.364 1.00 19.45 515 GLU B O 1
ATOM 3628 N N . ARG B 1 121 ? -31.783 12.895 -14.670 1.00 18.99 516 ARG B N 1
ATOM 3629 C CA . ARG B 1 121 ? -30.798 13.610 -13.895 1.00 19.17 516 ARG B CA 1
ATOM 3630 C C . ARG B 1 121 ? -29.974 14.473 -14.816 1.00 19.45 516 ARG B C 1
ATOM 3631 O O . ARG B 1 121 ? -29.349 13.934 -15.790 1.00 19.16 516 ARG B O 1
ATOM 3639 N N . GLU B 1 122 ? -30.004 15.782 -14.578 1.00 19.63 517 GLU B N 1
ATOM 3640 C CA . GLU B 1 122 ? -29.538 16.757 -15.587 1.00 20.22 517 GLU B CA 1
ATOM 3641 C C . GLU B 1 122 ? -28.095 16.573 -16.105 1.00 19.94 517 GLU B C 1
ATOM 3642 O O . GLU B 1 122 ? -27.842 16.866 -17.315 1.00 20.67 517 GLU B O 1
ATOM 3648 N N . THR B 1 123 ? -27.164 16.188 -15.224 1.00 18.14 518 THR B N 1
ATOM 3649 C CA . THR B 1 123 ? -25.744 16.084 -15.697 1.00 19.45 518 THR B CA 1
ATOM 3650 C C . THR B 1 123 ? -25.292 14.673 -15.996 1.00 19.18 518 THR B C 1
ATOM 3651 O O . THR B 1 123 ? -24.139 14.486 -16.358 1.00 19.12 518 THR B O 1
ATOM 3655 N N . PHE B 1 124 ? -26.166 13.673 -15.792 1.00 19.63 519 PHE B N 1
ATOM 3656 C CA . PHE B 1 124 ? -25.816 12.279 -15.747 1.00 18.38 519 PHE B CA 1
ATOM 3657 C C . PHE B 1 124 ? -25.254 11.799 -17.116 1.00 17.72 519 PHE B C 1
ATOM 3658 O O . PHE B 1 124 ? -24.133 11.205 -17.204 1.00 17.47 519 PHE B O 1
ATOM 3666 N N . GLU B 1 125 ? -26.000 12.090 -18.195 1.00 18.39 520 GLU B N 1
ATOM 3667 C CA . GLU B 1 125 ? -25.501 11.594 -19.472 1.00 20.42 520 GLU B CA 1
ATOM 3668 C C . GLU B 1 125 ? -24.265 12.359 -19.943 1.00 19.65 520 GLU B C 1
ATOM 3669 O O . GLU B 1 125 ? -23.363 11.755 -20.626 1.00 20.44 520 GLU B O 1
ATOM 3675 N N . GLY B 1 126 ? -24.172 13.645 -19.599 1.00 17.78 521 GLY B N 1
ATOM 3676 C CA . GLY B 1 126 ? -22.958 14.423 -19.940 1.00 19.10 521 GLY B CA 1
ATOM 3677 C C . GLY B 1 126 ? -21.758 13.915 -19.174 1.00 20.62 521 GLY B C 1
ATOM 3678 O O . GLY B 1 126 ? -20.647 13.833 -19.725 1.00 18.77 521 GLY B O 1
ATOM 3679 N N . ALA B 1 127 ? -21.946 13.553 -17.887 1.00 17.98 522 ALA B N 1
ATOM 3680 C CA . ALA B 1 127 ? -20.805 12.970 -17.146 1.00 18.43 522 ALA B CA 1
ATOM 3681 C C . ALA B 1 127 ? -20.324 11.618 -17.700 1.00 19.42 522 ALA B C 1
ATOM 3682 O O . ALA B 1 127 ? -19.125 11.303 -17.750 1.00 19.34 522 ALA B O 1
ATOM 3684 N N . LEU B 1 128 ? -21.251 10.798 -18.164 1.00 19.02 523 LEU B N 1
ATOM 3685 C CA . LEU B 1 128 ? -20.881 9.558 -18.791 1.00 21.55 523 LEU B CA 1
ATOM 3686 C C . LEU B 1 128 ? -20.079 9.791 -20.035 1.00 21.03 523 LEU B C 1
ATOM 3687 O O . LEU B 1 128 ? -19.089 9.031 -20.279 1.00 22.79 523 LEU B O 1
ATOM 3692 N N . LYS B 1 129 ? -20.504 10.754 -20.859 1.00 20.45 524 LYS B N 1
ATOM 3693 C CA . LYS B 1 129 ? -19.742 11.114 -22.068 1.00 21.68 524 LYS B CA 1
ATOM 3694 C C . LYS B 1 129 ? -18.323 11.547 -21.735 1.00 22.69 524 LYS B C 1
ATOM 3695 O O . LYS B 1 129 ? -17.395 11.218 -22.435 1.00 21.75 524 LYS B O 1
ATOM 3701 N N . THR B 1 130 ? -18.194 12.340 -20.689 1.00 19.79 525 THR B N 1
ATOM 3702 C CA . THR B 1 130 ? -16.889 12.760 -20.178 1.00 20.99 525 THR B CA 1
ATOM 3703 C C . THR B 1 130 ? -16.034 11.585 -19.738 1.00 20.05 525 THR B C 1
ATOM 3704 O O . THR B 1 130 ? -14.783 11.542 -20.042 1.00 19.83 525 THR B O 1
ATOM 3708 N N . GLY B 1 131 ? -16.663 10.622 -19.050 1.00 18.93 526 GLY B N 1
ATOM 3709 C CA . GLY B 1 131 ? -16.030 9.394 -18.538 1.00 18.94 526 GLY B CA 1
ATOM 3710 C C . GLY B 1 131 ? -15.520 8.599 -19.749 1.00 20.99 526 GLY B C 1
ATOM 3711 O O . GLY B 1 131 ? -14.381 8.124 -19.812 1.00 19.38 526 GLY B O 1
ATOM 3712 N N . ARG B 1 132 ? -16.374 8.542 -20.778 1.00 19.56 527 ARG B N 1
ATOM 3713 C CA . ARG B 1 132 ? -15.902 7.914 -22.045 1.00 20.52 527 ARG B CA 1
ATOM 3714 C C . ARG B 1 132 ? -14.708 8.600 -22.708 1.00 20.26 527 ARG B C 1
ATOM 3715 O O . ARG B 1 132 ? -13.785 7.897 -23.130 1.00 21.82 527 ARG B O 1
ATOM 3723 N N . LEU B 1 133 ? -14.701 9.926 -22.774 1.00 22.01 528 LEU B N 1
ATOM 3724 C CA . LEU B 1 133 ? -13.594 10.674 -23.390 1.00 21.25 528 LEU B CA 1
ATOM 3725 C C . LEU B 1 133 ? -12.307 10.435 -22.592 1.00 22.69 528 LEU B C 1
ATOM 3726 O O . LEU B 1 133 ? -11.225 10.272 -23.181 1.00 20.34 528 LEU B O 1
ATOM 3731 N N . ALA B 1 134 ? -12.427 10.368 -21.267 1.00 22.38 529 ALA B N 1
ATOM 3732 C CA . ALA B 1 134 ? -11.251 9.975 -20.440 1.00 23.02 529 ALA B CA 1
ATOM 3733 C C . ALA B 1 134 ? -10.688 8.599 -20.753 1.00 22.88 529 ALA B C 1
ATOM 3734 O O . ALA B 1 134 ? -9.458 8.427 -20.952 1.00 24.58 529 ALA B O 1
ATOM 3736 N N . LEU B 1 135 ? -11.572 7.623 -20.860 1.00 23.06 530 LEU B N 1
ATOM 3737 C CA . LEU B 1 135 ? -11.197 6.247 -21.161 1.00 23.21 530 LEU B CA 1
ATOM 3738 C C . LEU B 1 135 ? -10.536 6.214 -22.519 1.00 23.52 530 LEU B C 1
ATOM 3739 O O . LEU B 1 135 ? -9.500 5.548 -22.681 1.00 24.60 530 LEU B O 1
ATOM 3744 N N . GLU B 1 136 ? -11.102 6.938 -23.486 1.00 22.70 531 GLU B N 1
ATOM 3745 C CA . GLU B 1 136 ? -10.449 7.008 -24.832 1.00 24.18 531 GLU B CA 1
ATOM 3746 C C . GLU B 1 136 ? -9.057 7.618 -24.739 1.00 25.74 531 GLU B C 1
ATOM 3747 O O . GLU B 1 136 ? -8.122 7.104 -25.353 1.00 25.75 531 GLU B O 1
ATOM 3753 N N . SER B 1 137 ? -8.912 8.687 -23.967 1.00 26.33 532 SER B N 1
ATOM 3754 C CA . SER B 1 137 ? -7.596 9.325 -23.811 1.00 27.34 532 SER B CA 1
ATOM 3755 C C . SER B 1 137 ? -6.565 8.457 -23.054 1.00 27.42 532 SER B C 1
ATOM 3756 O O . SER B 1 137 ? -5.314 8.615 -23.280 1.00 29.19 532 SER B O 1
ATOM 3759 N N . LEU B 1 138 ? -7.041 7.484 -22.266 1.00 25.64 533 LEU B N 1
ATOM 3760 C CA . LEU B 1 138 ? -6.209 6.459 -21.621 1.00 26.73 533 LEU B CA 1
ATOM 3761 C C . LEU B 1 138 ? -5.895 5.253 -22.538 1.00 28.95 533 LEU B C 1
ATOM 3762 O O . LEU B 1 138 ? -5.070 4.408 -22.199 1.00 30.07 533 LEU B O 1
ATOM 3767 N N . GLY B 1 139 ? -6.546 5.204 -23.694 1.00 28.09 534 GLY B N 1
ATOM 3768 C CA . GLY B 1 139 ? -6.208 4.225 -24.753 1.00 28.41 534 GLY B CA 1
ATOM 3769 C C . GLY B 1 139 ? -7.325 3.249 -25.091 1.00 28.24 534 GLY B C 1
ATOM 3770 O O . GLY B 1 139 ? -7.122 2.284 -25.895 1.00 28.94 534 GLY B O 1
ATOM 3771 N N . LEU B 1 140 ? -8.524 3.429 -24.516 1.00 26.44 535 LEU B N 1
ATOM 3772 C CA . LEU B 1 140 ? -9.582 2.462 -24.806 1.00 24.85 535 LEU B CA 1
ATOM 3773 C C . LEU B 1 140 ? -10.237 2.867 -26.114 1.00 24.76 535 LEU B C 1
ATOM 3774 O O . LEU B 1 140 ? -10.249 4.041 -26.479 1.00 22.43 535 LEU B O 1
ATOM 3779 N N . GLY B 1 141 ? -10.739 1.885 -26.850 1.00 23.72 536 GLY B N 1
ATOM 3780 C CA . GLY B 1 141 ? -11.345 2.196 -28.142 1.00 24.69 536 GLY B CA 1
ATOM 3781 C C . GLY B 1 141 ? -12.701 2.837 -27.848 1.00 23.36 536 GLY B C 1
ATOM 3782 O O . GLY B 1 141 ? -13.339 2.466 -26.828 1.00 23.73 536 GLY B O 1
ATOM 3783 N N . PRO B 1 142 ? -13.124 3.821 -28.666 1.00 23.91 537 PRO B N 1
ATOM 3784 C CA . PRO B 1 142 ? -14.430 4.500 -28.372 1.00 23.18 537 PRO B CA 1
ATOM 3785 C C . PRO B 1 142 ? -15.620 3.547 -28.224 1.00 22.71 537 PRO B C 1
ATOM 3786 O O . PRO B 1 142 ? -16.482 3.779 -27.353 1.00 23.14 537 PRO B O 1
ATOM 3790 N N . TYR B 1 143 ? -15.720 2.504 -29.070 1.00 23.37 538 TYR B N 1
ATOM 3791 C CA . TYR B 1 143 ? -16.834 1.562 -28.930 1.00 21.49 538 TYR B CA 1
ATOM 3792 C C . TYR B 1 143 ? -16.792 0.777 -27.617 1.00 22.03 538 TYR B C 1
ATOM 3793 O O . TYR B 1 143 ? -17.766 0.747 -26.854 1.00 20.59 538 TYR B O 1
ATOM 3802 N N . GLU B 1 144 ? -15.638 0.238 -27.272 1.00 20.78 539 GLU B N 1
ATOM 3803 C CA . GLU B 1 144 ? -15.524 -0.504 -26.012 1.00 21.81 539 GLU B CA 1
ATOM 3804 C C . GLU B 1 144 ? -15.842 0.440 -24.812 1.00 21.06 539 GLU B C 1
ATOM 3805 O O . GLU B 1 144 ? -16.483 -0.003 -23.866 1.00 21.40 539 GLU B O 1
ATOM 3811 N N . ALA B 1 145 ? -15.423 1.688 -24.912 1.00 21.80 540 ALA B N 1
ATOM 3812 C CA . ALA B 1 145 ? -15.675 2.689 -23.847 1.00 22.06 540 ALA B CA 1
ATOM 3813 C C . ALA B 1 145 ? -17.197 2.976 -23.725 1.00 22.31 540 ALA B C 1
ATOM 3814 O O . ALA B 1 145 ? -17.746 3.062 -22.617 1.00 21.08 540 ALA B O 1
ATOM 3816 N N . ARG B 1 146 ? -17.864 3.145 -24.864 1.00 20.62 541 ARG B N 1
ATOM 3817 C CA . ARG B 1 146 ? -19.345 3.257 -24.835 1.00 20.79 541 ARG B CA 1
ATOM 3818 C C . ARG B 1 146 ? -20.029 2.042 -24.184 1.00 20.69 541 ARG B C 1
ATOM 3819 O O . ARG B 1 146 ? -21.021 2.198 -23.397 1.00 20.38 541 ARG B O 1
ATOM 3827 N N . GLU B 1 147 ? -19.574 0.821 -24.513 1.00 20.71 542 GLU B N 1
ATOM 3828 C CA . GLU B 1 147 ? -20.132 -0.368 -23.916 1.00 22.77 542 GLU B CA 1
ATOM 3829 C C . GLU B 1 147 ? -19.988 -0.395 -22.405 1.00 22.29 542 GLU B C 1
ATOM 3830 O O . GLU B 1 147 ? -20.897 -0.779 -21.713 1.00 22.32 542 GLU B O 1
ATOM 3836 N N . ARG B 1 148 ? -18.817 -0.018 -21.916 1.00 23.81 543 ARG B N 1
ATOM 3837 C CA . ARG B 1 148 ? -18.598 0.143 -20.470 1.00 22.97 543 ARG B CA 1
ATOM 3838 C C . ARG B 1 148 ? -19.554 1.165 -19.832 1.00 22.46 543 ARG B C 1
ATOM 3839 O O . ARG B 1 148 ? -20.073 0.898 -18.730 1.00 22.50 543 ARG B O 1
ATOM 3847 N N . ALA B 1 149 ? -19.800 2.288 -20.511 1.00 20.68 544 ALA B N 1
ATOM 3848 C CA . ALA B 1 149 ? -20.779 3.285 -20.046 1.00 20.47 544 ALA B CA 1
ATOM 3849 C C . ALA B 1 149 ? -22.198 2.692 -20.006 1.00 20.47 544 ALA B C 1
ATOM 3850 O O . ALA B 1 149 ? -22.964 2.994 -19.105 1.00 19.97 544 ALA B O 1
ATOM 3852 N N . ASP B 1 150 ? -22.561 1.862 -21.003 1.00 20.37 545 ASP B N 1
ATOM 3853 C CA . ASP B 1 150 ? -23.894 1.194 -21.037 1.00 21.75 545 ASP B CA 1
ATOM 3854 C C . ASP B 1 150 ? -24.097 0.271 -19.836 1.00 22.10 545 ASP B C 1
ATOM 3855 O O . ASP B 1 150 ? -25.159 0.270 -19.212 1.00 21.92 545 ASP B O 1
ATOM 3860 N N . VAL B 1 151 ? -23.051 -0.479 -19.474 1.00 23.15 546 VAL B N 1
ATOM 3861 C CA . VAL B 1 151 ? -23.134 -1.412 -18.350 1.00 23.30 546 VAL B CA 1
ATOM 3862 C C . VAL B 1 151 ? -23.260 -0.597 -17.057 1.00 22.30 546 VAL B C 1
ATOM 3863 O O . VAL B 1 151 ? -24.104 -0.932 -16.204 1.00 22.17 546 VAL B O 1
ATOM 3867 N N . PHE B 1 152 ? -22.431 0.433 -16.938 1.00 21.62 547 PHE B N 1
ATOM 3868 C CA . PHE B 1 152 ? -22.503 1.368 -15.795 1.00 22.01 547 PHE B CA 1
ATOM 3869 C C . PHE B 1 152 ? -23.914 1.978 -15.672 1.00 20.80 547 PHE B C 1
ATOM 3870 O O . PHE B 1 152 ? -24.522 1.981 -14.581 1.00 20.88 547 PHE B O 1
ATOM 3878 N N . ARG B 1 153 ? -24.483 2.447 -16.796 1.00 20.37 548 ARG B N 1
ATOM 3879 C CA . ARG B 1 153 ? -25.802 3.024 -16.742 1.00 20.69 548 ARG B CA 1
ATOM 3880 C C . ARG B 1 153 ? -26.838 2.065 -16.240 1.00 21.40 548 ARG B C 1
ATOM 3881 O O . ARG B 1 153 ? -27.683 2.452 -15.402 1.00 22.22 548 ARG B O 1
ATOM 3889 N N . ARG B 1 154 ? -26.808 0.830 -16.751 1.00 21.61 549 ARG B N 1
ATOM 3890 C CA . ARG B 1 154 ? -27.807 -0.186 -16.416 1.00 24.41 549 ARG B CA 1
ATOM 3891 C C . ARG B 1 154 ? -27.789 -0.436 -14.923 1.00 24.21 549 ARG B C 1
ATOM 3892 O O . ARG B 1 154 ? -28.844 -0.543 -14.284 1.00 25.35 549 ARG B O 1
ATOM 3900 N N . PHE B 1 155 ? -26.585 -0.584 -14.379 1.00 24.09 550 PHE B N 1
ATOM 3901 C CA . PHE B 1 155 ? -26.469 -0.832 -12.938 1.00 26.11 550 PHE B CA 1
ATOM 3902 C C . PHE B 1 155 ? -26.825 0.366 -12.104 1.00 26.05 550 PHE B C 1
ATOM 3903 O O . PHE B 1 155 ? -27.374 0.208 -10.982 1.00 26.31 550 PHE B O 1
ATOM 3911 N N . ASN B 1 156 ? -26.441 1.547 -12.571 1.00 23.95 551 ASN B N 1
ATOM 3912 C CA . ASN B 1 156 ? -26.736 2.771 -11.854 1.00 24.42 551 ASN B CA 1
ATOM 3913 C C . ASN B 1 156 ? -28.250 2.988 -11.740 1.00 24.48 551 ASN B C 1
ATOM 3914 O O . ASN B 1 156 ? -28.768 3.301 -10.670 1.00 24.39 551 ASN B O 1
ATOM 3919 N N . ILE B 1 157 ? -28.969 2.840 -12.864 1.00 23.40 552 ILE B N 1
ATOM 3920 C CA . ILE B 1 157 ? -30.415 2.962 -12.791 1.00 25.41 552 ILE B CA 1
ATOM 3921 C C . ILE B 1 157 ? -31.039 1.929 -11.862 1.00 27.22 552 ILE B C 1
ATOM 3922 O O . ILE B 1 157 ? -31.942 2.266 -11.076 1.00 28.15 552 ILE B O 1
ATOM 3927 N N . GLN B 1 158 ? -30.549 0.694 -11.896 1.00 27.88 553 GLN B N 1
ATOM 3928 C CA . GLN B 1 158 ? -31.048 -0.371 -10.998 1.00 30.41 553 GLN B CA 1
ATOM 3929 C C . GLN B 1 158 ? -30.858 0.090 -9.564 1.00 29.99 553 GLN B C 1
ATOM 3930 O O . GLN B 1 158 ? -31.779 -0.021 -8.731 1.00 30.06 553 GLN B O 1
ATOM 3936 N N . MET B 1 159 ? -29.664 0.595 -9.274 1.00 28.98 554 MET B N 1
ATOM 3937 C CA . MET B 1 159 ? -29.382 1.050 -7.906 1.00 29.37 554 MET B CA 1
ATOM 3938 C C . MET B 1 159 ? -30.294 2.199 -7.459 1.00 29.18 554 MET B C 1
ATOM 3939 O O . MET B 1 159 ? -30.851 2.173 -6.319 1.00 29.86 554 MET B O 1
ATOM 3944 N N . VAL B 1 160 ? -30.496 3.196 -8.324 1.00 27.54 555 VAL B N 1
ATOM 3945 C CA . VAL B 1 160 ? -31.294 4.352 -7.919 1.00 28.12 555 VAL B CA 1
ATOM 3946 C C . VAL B 1 160 ? -32.782 3.942 -7.786 1.00 28.72 555 VAL B C 1
ATOM 3947 O O . VAL B 1 160 ? -33.499 4.435 -6.876 1.00 30.22 555 VAL B O 1
ATOM 3951 N N . GLU B 1 161 ? -33.231 3.030 -8.658 1.00 29.25 556 GLU B N 1
ATOM 3952 C CA . GLU B 1 161 ? -34.589 2.469 -8.530 1.00 30.26 556 GLU B CA 1
ATOM 3953 C C . GLU B 1 161 ? -34.781 1.706 -7.202 1.00 32.34 556 GLU B C 1
ATOM 3954 O O . GLU B 1 161 ? -35.851 1.831 -6.535 1.00 32.12 556 GLU B O 1
ATOM 3960 N N . GLU B 1 162 ? -33.801 0.895 -6.830 1.00 33.45 557 GLU B N 1
ATOM 3961 C CA . GLU B 1 162 ? -33.841 0.241 -5.499 1.00 36.59 557 GLU B CA 1
ATOM 3962 C C . GLU B 1 162 ? -33.917 1.275 -4.377 1.00 37.19 557 GLU B C 1
ATOM 3963 O O . GLU B 1 162 ? -34.645 1.071 -3.408 1.00 37.66 557 GLU B O 1
ATOM 3969 N N . MET B 1 163 ? -33.164 2.377 -4.489 1.00 37.70 558 MET B N 1
ATOM 3970 C CA . MET B 1 163 ? -33.160 3.434 -3.465 1.00 38.47 558 MET B CA 1
ATOM 3971 C C . MET B 1 163 ? -34.493 4.158 -3.374 1.00 40.16 558 MET B C 1
ATOM 3972 O O . MET B 1 163 ? -34.883 4.594 -2.288 1.00 40.77 558 MET B O 1
ATOM 3977 N N . ALA B 1 164 ? -35.181 4.308 -4.505 1.00 40.94 559 ALA B N 1
ATOM 3978 C CA . ALA B 1 164 ? -36.468 4.990 -4.555 1.00 43.65 559 ALA B CA 1
ATOM 3979 C C . ALA B 1 164 ? -37.581 4.208 -3.839 1.00 46.67 559 ALA B C 1
ATOM 3980 O O . ALA B 1 164 ? -38.688 4.713 -3.684 1.00 46.83 559 ALA B O 1
ATOM 3982 N N . MET B 1 165 ? -37.274 2.991 -3.398 1.00 50.64 560 MET B N 1
ATOM 3983 C CA . MET B 1 165 ? -38.220 2.191 -2.606 1.00 54.92 560 MET B CA 1
ATOM 3984 C C . MET B 1 165 ? -37.873 2.115 -1.111 1.00 56.86 560 MET B C 1
ATOM 3985 O O . MET B 1 165 ? -38.761 1.876 -0.284 1.00 57.97 560 MET B O 1
ATOM 3990 N N . VAL B 1 166 ? -36.597 2.298 -0.764 1.00 59.26 561 VAL B N 1
ATOM 3991 C CA . VAL B 1 166 ? -36.180 2.390 0.642 1.00 61.66 561 VAL B CA 1
ATOM 3992 C C . VAL B 1 166 ? -36.425 3.841 1.127 1.00 62.97 561 VAL B C 1
ATOM 3993 O O . VAL B 1 166 ? -36.909 4.679 0.354 1.00 62.98 561 VAL B O 1
ATOM 3997 N N . GLU B 1 167 ? -36.137 4.146 2.397 1.00 64.84 562 GLU B N 1
ATOM 3998 C CA . GLU B 1 167 ? -36.356 5.518 2.892 1.00 66.40 562 GLU B CA 1
ATOM 3999 C C . GLU B 1 167 ? -35.090 6.366 2.747 1.00 67.05 562 GLU B C 1
ATOM 4000 O O . GLU B 1 167 ? -33.983 5.821 2.577 1.00 67.28 562 GLU B O 1
ATOM 4006 N N . ASN B 1 168 ? -35.269 7.692 2.790 1.00 67.67 563 ASN B N 1
ATOM 4007 C CA . ASN B 1 168 ? -34.203 8.672 2.515 1.00 68.54 563 ASN B CA 1
ATOM 4008 C C . ASN B 1 168 ? -32.950 8.472 3.382 1.00 68.82 563 ASN B C 1
ATOM 4009 O O . ASN B 1 168 ? -31.912 9.124 3.172 1.00 69.31 563 ASN B O 1
ATOM 4014 N N . ASP B 1 169 ? -33.060 7.545 4.334 1.00 68.69 564 ASP B N 1
ATOM 4015 C CA . ASP B 1 169 ? -31.997 7.207 5.274 1.00 68.39 564 ASP B CA 1
ATOM 4016 C C . ASP B 1 169 ? -30.688 6.725 4.617 1.00 67.23 564 ASP B C 1
ATOM 4017 O O . ASP B 1 169 ? -30.661 5.691 3.934 1.00 67.27 564 ASP B O 1
ATOM 4022 N N . THR B 1 170 ? -29.609 7.470 4.879 1.00 65.65 565 THR B N 1
ATOM 4023 C CA . THR B 1 170 ? -28.286 7.279 4.242 1.00 63.84 565 THR B CA 1
ATOM 4024 C C . THR B 1 170 ? -27.637 5.889 4.392 1.00 62.42 565 THR B C 1
ATOM 4025 O O . THR B 1 170 ? -26.994 5.402 3.450 1.00 61.52 565 THR B O 1
ATOM 4029 N N . LYS B 1 171 ? -27.786 5.255 5.558 1.00 60.65 566 LYS B N 1
ATOM 4030 C CA . LYS B 1 171 ? -27.156 3.944 5.772 1.00 59.12 566 LYS B CA 1
ATOM 4031 C C . LYS B 1 171 ? -27.774 2.862 4.892 1.00 57.59 566 LYS B C 1
ATOM 4032 O O . LYS B 1 171 ? -27.075 1.959 4.400 1.00 57.35 566 LYS B O 1
ATOM 4038 N N . ALA B 1 172 ? -29.085 2.972 4.701 1.00 55.56 567 ALA B N 1
ATOM 4039 C CA . ALA B 1 172 ? -29.818 2.114 3.804 1.00 53.48 567 ALA B CA 1
ATOM 4040 C C . ALA B 1 172 ? -29.304 2.342 2.373 1.00 52.00 567 ALA B C 1
ATOM 4041 O O . ALA B 1 172 ? -28.881 1.385 1.702 1.00 51.45 567 ALA B O 1
ATOM 4043 N N . ARG B 1 173 ? -29.299 3.605 1.931 1.00 49.97 568 ARG B N 1
ATOM 4044 C CA . ARG B 1 173 ? -28.833 3.952 0.579 1.00 48.11 568 ARG B CA 1
ATOM 4045 C C . ARG B 1 173 ? -27.395 3.469 0.370 1.00 47.87 568 ARG B C 1
ATOM 4046 O O . ARG B 1 173 ? -27.064 2.879 -0.667 1.00 46.76 568 ARG B O 1
ATOM 4054 N N . ALA B 1 174 ? -26.559 3.686 1.386 1.00 46.78 569 ALA B N 1
ATOM 4055 C CA . ALA B 1 174 ? -25.171 3.233 1.374 1.00 47.06 569 ALA B CA 1
ATOM 4056 C C . ALA B 1 174 ? -25.022 1.737 1.138 1.00 47.10 569 ALA B C 1
ATOM 4057 O O . ALA B 1 174 ? -24.116 1.323 0.408 1.00 47.34 569 ALA B O 1
ATOM 4059 N N . ALA B 1 175 ? -25.907 0.938 1.737 1.00 46.86 570 ALA B N 1
ATOM 4060 C CA . ALA B 1 175 ? -25.880 -0.529 1.562 1.00 47.33 570 ALA B CA 1
ATOM 4061 C C . ALA B 1 175 ? -26.189 -0.947 0.118 1.00 46.97 570 ALA B C 1
ATOM 4062 O O . ALA B 1 175 ? -25.523 -1.831 -0.447 1.00 47.11 570 ALA B O 1
ATOM 4064 N N . VAL B 1 176 ? -27.213 -0.317 -0.448 1.00 46.65 571 VAL B N 1
ATOM 4065 C CA . VAL B 1 176 ? -27.626 -0.535 -1.836 1.00 46.35 571 VAL B CA 1
ATOM 4066 C C . VAL B 1 176 ? -26.455 -0.235 -2.780 1.00 46.67 571 VAL B C 1
ATOM 4067 O O . VAL B 1 176 ? -26.157 -1.022 -3.700 1.00 45.90 571 VAL B O 1
ATOM 4071 N N . TYR B 1 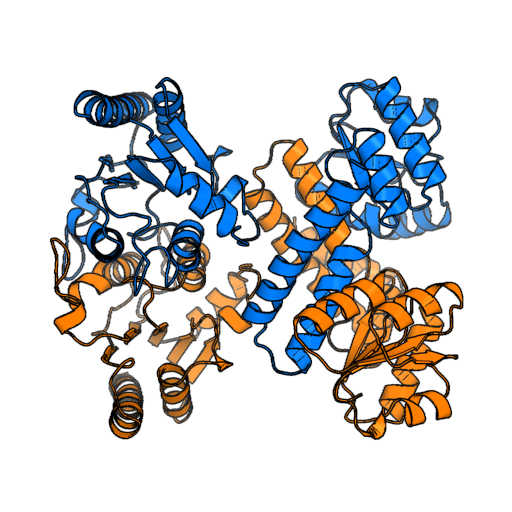177 ? -25.787 0.891 -2.542 1.00 46.59 572 TYR B N 1
ATOM 4072 C CA . TYR B 1 177 ? -24.662 1.276 -3.386 1.00 48.02 572 TYR B CA 1
ATOM 4073 C C . TYR B 1 177 ? -23.541 0.238 -3.311 1.00 48.85 572 TYR B C 1
ATOM 4074 O O . TYR B 1 177 ? -22.983 -0.151 -4.341 1.00 48.22 572 TYR B O 1
ATOM 4083 N N . LYS B 1 178 ? -23.218 -0.221 -2.101 1.00 50.06 573 LYS B N 1
ATOM 4084 C CA . LYS B 1 178 ? -22.123 -1.202 -1.925 1.00 51.79 573 LYS B CA 1
ATOM 4085 C C . LYS B 1 178 ? -22.410 -2.524 -2.632 1.00 51.94 573 LYS B C 1
ATOM 4086 O O . LYS B 1 178 ? -21.527 -3.108 -3.275 1.00 52.21 573 LYS B O 1
ATOM 4092 N N . ARG B 1 179 ? -23.656 -2.972 -2.512 1.00 52.54 574 ARG B N 1
ATOM 4093 C CA . ARG B 1 179 ? -24.125 -4.206 -3.120 1.00 53.02 574 ARG B CA 1
ATOM 4094 C C . ARG B 1 179 ? -24.103 -4.055 -4.648 1.00 53.26 574 ARG B C 1
ATOM 4095 O O . ARG B 1 179 ? -23.650 -4.957 -5.367 1.00 53.17 574 ARG B O 1
ATOM 4103 N N . THR B 1 180 ? -24.574 -2.907 -5.141 1.00 52.68 575 THR B N 1
ATOM 4104 C CA . THR B 1 180 ? -24.621 -2.679 -6.587 1.00 52.17 575 THR B CA 1
ATOM 4105 C C . THR B 1 180 ? -23.236 -2.427 -7.182 1.00 52.40 575 THR B C 1
ATOM 4106 O O . THR B 1 180 ? -22.931 -2.899 -8.279 1.00 52.02 575 THR B O 1
ATOM 4110 N N . SER B 1 181 ? -22.403 -1.686 -6.455 1.00 52.79 576 SER B N 1
ATOM 4111 C CA . SER B 1 181 ? -21.042 -1.400 -6.908 1.00 54.15 576 SER B CA 1
ATOM 4112 C C . SER B 1 181 ? -20.232 -2.698 -7.087 1.00 55.16 576 SER B C 1
ATOM 4113 O O . SER B 1 181 ? -19.483 -2.846 -8.079 1.00 55.09 576 SER B O 1
ATOM 4116 N N . ALA B 1 182 ? -20.402 -3.622 -6.133 1.00 55.96 577 ALA B N 1
ATOM 4117 C CA . ALA B 1 182 ? -19.751 -4.934 -6.159 1.00 56.78 577 ALA B CA 1
ATOM 4118 C C . ALA B 1 182 ? -20.184 -5.729 -7.400 1.00 57.10 577 ALA B C 1
ATOM 4119 O O . ALA B 1 182 ? -19.335 -6.172 -8.187 1.00 57.13 577 ALA B O 1
ATOM 4121 N N . MET B 1 183 ? -21.501 -5.859 -7.572 1.00 57.56 578 MET B N 1
ATOM 4122 C CA . MET B 1 183 ? -22.133 -6.446 -8.760 1.00 58.48 578 MET B CA 1
ATOM 4123 C C . MET B 1 183 ? -21.578 -5.927 -10.097 1.00 58.32 578 MET B C 1
ATOM 4124 O O . MET B 1 183 ? -21.454 -6.699 -11.047 1.00 58.53 578 MET B O 1
ATOM 4129 N N . LEU B 1 184 ? -21.272 -4.627 -10.170 1.00 57.75 579 LEU B N 1
ATOM 4130 C CA . LEU B 1 184 ? -20.748 -4.003 -11.395 1.00 57.39 579 LEU B CA 1
ATOM 4131 C C . LEU B 1 184 ? -19.269 -4.335 -11.621 1.00 58.06 579 LEU B C 1
ATOM 4132 O O . LEU B 1 184 ? -18.826 -4.460 -12.767 1.00 57.58 579 LEU B O 1
ATOM 4137 N N . SER B 1 185 ? -18.514 -4.443 -10.525 1.00 58.78 580 SER B N 1
ATOM 4138 C CA . SER B 1 185 ? -17.142 -4.979 -10.550 1.00 59.33 580 SER B CA 1
ATOM 4139 C C . SER B 1 185 ? -17.141 -6.500 -10.409 1.00 59.37 580 SER B C 1
ATOM 4140 O O . SER B 1 185 ? -17.255 -7.235 -11.392 1.00 59.63 580 SER B O 1
ATOM 4143 N N . GLY B 1 237 ? -45.483 -25.566 -25.634 1.00 45.27 1000 GLY B N 1
ATOM 4144 C CA . GLY B 1 237 ? -44.932 -24.956 -26.849 1.00 44.60 1000 GLY B CA 1
ATOM 4145 C C . GLY B 1 237 ? -44.999 -23.433 -26.827 1.00 43.68 1000 GLY B C 1
ATOM 4146 O O . GLY B 1 237 ? -45.876 -22.824 -27.456 1.00 44.37 1000 GLY B O 1
ATOM 4147 N N . MET B 1 238 ? -44.080 -22.822 -26.094 1.00 42.47 1001 MET B N 1
ATOM 4148 C CA . MET B 1 238 ? -44.045 -21.359 -25.942 1.00 41.44 1001 MET B CA 1
ATOM 4149 C C . MET B 1 238 ? -43.317 -20.714 -27.126 1.00 39.33 1001 MET B C 1
ATOM 4150 O O . MET B 1 238 ? -42.254 -21.174 -27.491 1.00 39.34 1001 MET B O 1
ATOM 4155 N N . ILE B 1 239 ? -43.920 -19.687 -27.718 1.00 37.01 1002 ILE B N 1
ATOM 4156 C CA . ILE B 1 239 ? -43.323 -18.936 -28.848 1.00 35.27 1002 ILE B CA 1
ATOM 4157 C C . ILE B 1 239 ? -42.760 -17.583 -28.379 1.00 34.43 1002 ILE B C 1
ATOM 4158 O O . ILE B 1 239 ? -43.449 -16.798 -27.723 1.00 34.28 1002 ILE B O 1
ATOM 4163 N N . LEU B 1 240 ? -41.516 -17.299 -28.769 1.00 32.58 1003 LEU B N 1
ATOM 4164 C CA . LEU B 1 240 ? -40.879 -16.014 -28.476 1.00 30.71 1003 LEU B CA 1
ATOM 4165 C C . LEU B 1 240 ? -40.527 -15.356 -29.798 1.00 29.43 1003 LEU B C 1
ATOM 4166 O O . LEU B 1 240 ? -39.640 -15.858 -30.471 1.00 29.89 1003 LEU B O 1
ATOM 4171 N N . ILE B 1 241 ? -41.247 -14.294 -30.170 1.00 28.32 1004 ILE B N 1
ATOM 4172 C CA . ILE B 1 241 ? -40.942 -13.527 -31.399 1.00 27.65 1004 ILE B CA 1
ATOM 4173 C C . ILE B 1 241 ? -39.937 -12.423 -31.022 1.00 27.46 1004 ILE B C 1
ATOM 4174 O O . ILE B 1 241 ? -40.257 -11.523 -30.227 1.00 26.54 1004 ILE B O 1
ATOM 4179 N N . ILE B 1 242 ? -38.727 -12.511 -31.598 1.00 26.27 1005 ILE B N 1
ATOM 4180 C CA . ILE B 1 242 ? -37.756 -11.415 -31.538 1.00 26.07 1005 ILE B CA 1
ATOM 4181 C C . ILE B 1 242 ? -38.061 -10.550 -32.768 1.00 25.64 1005 ILE B C 1
ATOM 4182 O O . ILE B 1 242 ? -37.782 -10.955 -33.932 1.00 25.66 1005 ILE B O 1
ATOM 4187 N N . TYR B 1 243 ? -38.743 -9.436 -32.516 1.00 24.45 1006 TYR B N 1
ATOM 4188 C CA . TYR B 1 243 ? -39.249 -8.576 -33.566 1.00 24.34 1006 TYR B CA 1
ATOM 4189 C C . TYR B 1 243 ? -38.240 -7.463 -33.806 1.00 24.12 1006 TYR B C 1
ATOM 4190 O O . TYR B 1 243 ? -37.826 -6.746 -32.862 1.00 24.57 1006 TYR B O 1
ATOM 4199 N N . ALA B 1 244 ? -37.807 -7.288 -35.054 1.00 24.37 1007 ALA B N 1
ATOM 4200 C CA . ALA B 1 244 ? -36.757 -6.304 -35.281 1.00 24.45 1007 ALA B CA 1
ATOM 4201 C C . ALA B 1 244 ? -37.028 -5.333 -36.422 1.00 24.86 1007 ALA B C 1
ATOM 4202 O O . ALA B 1 244 ? -36.149 -5.068 -37.185 1.00 25.60 1007 ALA B O 1
ATOM 4204 N N . HIS B 1 245 ? -38.229 -4.760 -36.511 1.00 24.58 1008 HIS B N 1
ATOM 4205 C CA . HIS B 1 245 ? -38.502 -3.650 -37.413 1.00 23.00 1008 HIS B CA 1
ATOM 4206 C C . HIS B 1 245 ? -37.938 -2.368 -36.789 1.00 24.13 1008 HIS B C 1
ATOM 4207 O O . HIS B 1 245 ? -38.293 -2.047 -35.639 1.00 22.87 1008 HIS B O 1
ATOM 4214 N N . PRO B 1 246 ? -37.120 -1.588 -37.539 1.00 24.34 1009 PRO B N 1
ATOM 4215 C CA . PRO B 1 246 ? -36.598 -0.322 -37.010 1.00 24.34 1009 PRO B CA 1
ATOM 4216 C C . PRO B 1 246 ? -37.686 0.729 -36.744 1.00 24.85 1009 PRO B C 1
ATOM 4217 O O . PRO B 1 246 ? -37.461 1.581 -35.885 1.00 23.17 1009 PRO B O 1
ATOM 4221 N N . TYR B 1 247 ? -38.860 0.615 -37.408 1.00 25.01 1010 TYR B N 1
ATOM 4222 C CA . TYR B 1 247 ? -39.924 1.634 -37.301 1.00 25.17 1010 TYR B CA 1
ATOM 4223 C C . TYR B 1 247 ? -41.288 0.959 -37.132 1.00 25.25 1010 TYR B C 1
ATOM 4224 O O . TYR B 1 247 ? -42.129 0.993 -38.069 1.00 24.98 1010 TYR B O 1
ATOM 4233 N N . PRO B 1 248 ? -41.473 0.290 -35.992 1.00 25.13 1011 PRO B N 1
ATOM 4234 C CA . PRO B 1 248 ? -42.666 -0.497 -35.793 1.00 26.08 1011 PRO B CA 1
ATOM 4235 C C . PRO B 1 248 ? -43.959 0.269 -36.039 1.00 27.28 1011 PRO B C 1
ATOM 4236 O O . PRO B 1 248 ? -44.914 -0.338 -36.556 1.00 26.99 1011 PRO B O 1
ATOM 4240 N N . HIS B 1 249 ? -43.995 1.554 -35.680 1.00 26.55 1012 HIS B N 1
ATOM 4241 C CA . HIS B 1 249 ? -45.239 2.299 -35.835 1.00 28.63 1012 HIS B CA 1
ATOM 4242 C C . HIS B 1 249 ? -45.514 2.551 -37.297 1.00 28.52 1012 HIS B C 1
ATOM 4243 O O . HIS B 1 249 ? -46.643 2.834 -37.644 1.00 31.49 1012 HIS B O 1
ATOM 4250 N N . HIS B 1 250 ? -44.520 2.438 -38.160 1.00 27.77 1013 HIS B N 1
ATOM 4251 C CA . HIS B 1 250 ? -44.702 2.721 -39.578 1.00 28.89 1013 HIS B CA 1
ATOM 4252 C C . HIS B 1 250 ? -44.966 1.452 -40.414 1.00 28.58 1013 HIS B C 1
ATOM 4253 O O . HIS B 1 250 ? -45.184 1.533 -41.620 1.00 29.38 1013 HIS B O 1
ATOM 4260 N N . SER B 1 251 ? -44.917 0.304 -39.770 1.00 29.08 1014 SER B N 1
ATOM 4261 C CA . SER B 1 251 ? -45.053 -0.980 -40.430 1.00 28.88 1014 SER B CA 1
ATOM 4262 C C . SER B 1 251 ? -46.483 -1.199 -40.900 1.00 30.35 1014 SER B C 1
ATOM 4263 O O . SER B 1 251 ? -47.404 -0.833 -40.193 1.00 28.80 1014 SER B O 1
ATOM 4266 N N . HIS B 1 252 ? -46.640 -1.850 -42.055 1.00 30.47 1015 HIS B N 1
ATOM 4267 C CA . HIS B 1 252 ? -47.972 -2.341 -42.510 1.00 32.61 1015 HIS B CA 1
ATOM 4268 C C . HIS B 1 252 ? -48.051 -3.865 -42.415 1.00 30.86 1015 HIS B C 1
ATOM 4269 O O . HIS B 1 252 ? -48.910 -4.414 -41.720 1.00 32.13 1015 HIS B O 1
ATOM 4276 N N . ALA B 1 253 ? -47.098 -4.545 -43.064 1.00 30.39 1016 ALA B N 1
ATOM 4277 C CA . ALA B 1 253 ? -47.051 -6.009 -43.137 1.00 28.35 1016 ALA B CA 1
ATOM 4278 C C . ALA B 1 253 ? -46.659 -6.694 -41.843 1.00 28.20 1016 ALA B C 1
ATOM 4279 O O . ALA B 1 253 ? -47.373 -7.561 -41.324 1.00 27.57 1016 ALA B O 1
ATOM 4281 N N . ASN B 1 254 ? -45.506 -6.313 -41.271 1.00 27.26 1017 ASN B N 1
ATOM 4282 C CA . ASN B 1 254 ? -45.165 -6.888 -39.981 1.00 26.55 1017 ASN B CA 1
ATOM 4283 C C . ASN B 1 254 ? -46.185 -6.584 -38.894 1.00 26.72 1017 ASN B C 1
ATOM 4284 O O . ASN B 1 254 ? -46.438 -7.391 -38.043 1.00 27.78 1017 ASN B O 1
ATOM 4289 N N . LYS B 1 255 ? -46.719 -5.381 -38.891 1.00 29.51 1018 LYS B N 1
ATOM 4290 C CA . LYS B 1 255 ? -47.669 -5.008 -37.831 1.00 31.97 1018 LYS B CA 1
ATOM 4291 C C . LYS B 1 255 ? -48.877 -5.974 -37.852 1.00 33.23 1018 LYS B C 1
ATOM 4292 O O . LYS B 1 255 ? -49.336 -6.424 -36.803 1.00 33.82 1018 LYS B O 1
ATOM 4298 N N . ARG B 1 256 ? -49.356 -6.273 -39.056 1.00 33.78 1019 ARG B N 1
ATOM 4299 C CA . ARG B 1 256 ? -50.491 -7.201 -39.236 1.00 35.69 1019 ARG B CA 1
ATOM 4300 C C . ARG B 1 256 ? -50.137 -8.626 -38.858 1.00 35.26 1019 ARG B C 1
ATOM 4301 O O . ARG B 1 256 ? -50.914 -9.316 -38.204 1.00 35.57 1019 ARG B O 1
ATOM 4309 N N . MET B 1 257 ? -48.935 -9.052 -39.227 1.00 33.94 1020 MET B N 1
ATOM 4310 C CA . MET B 1 257 ? -48.416 -10.330 -38.781 1.00 32.83 1020 MET B CA 1
ATOM 4311 C C . MET B 1 257 ? -48.384 -10.430 -37.268 1.00 32.52 1020 MET B C 1
ATOM 4312 O O . MET B 1 257 ? -48.705 -11.477 -36.720 1.00 33.17 1020 MET B O 1
ATOM 4317 N N . LEU B 1 258 ? -47.977 -9.364 -36.577 1.00 32.98 1021 LEU B N 1
ATOM 4318 C CA . LEU B 1 258 ? -47.918 -9.432 -35.126 1.00 34.42 1021 LEU B CA 1
ATOM 4319 C C . LEU B 1 258 ? -49.322 -9.464 -34.518 1.00 36.51 1021 LEU B C 1
ATOM 4320 O O . LEU B 1 258 ? -49.546 -10.177 -33.553 1.00 37.36 1021 LEU B O 1
ATOM 4325 N N . GLU B 1 259 ? -50.239 -8.689 -35.090 1.00 39.03 1022 GLU B N 1
ATOM 4326 C CA . GLU B 1 259 ? -51.645 -8.699 -34.625 1.00 41.68 1022 GLU B CA 1
ATOM 4327 C C . GLU B 1 259 ? -52.196 -10.131 -34.644 1.00 41.79 1022 GLU B C 1
ATOM 4328 O O . GLU B 1 259 ? -52.748 -10.597 -33.632 1.00 42.18 1022 GLU B O 1
ATOM 4334 N N . GLN B 1 260 ? -52.011 -10.828 -35.771 1.00 41.57 1023 GLN B N 1
ATOM 4335 C CA . GLN B 1 260 ? -52.425 -12.234 -35.919 1.00 41.56 1023 GLN B CA 1
ATOM 4336 C C . GLN B 1 260 ? -51.711 -13.159 -34.937 1.00 41.65 1023 GLN B C 1
ATOM 4337 O O . GLN B 1 260 ? -52.346 -13.991 -34.291 1.00 40.92 1023 GLN B O 1
ATOM 4343 N N . ALA B 1 261 ? -50.386 -13.026 -34.809 1.00 39.98 1024 ALA B N 1
ATOM 4344 C CA . ALA B 1 261 ? -49.648 -13.859 -33.868 1.00 40.18 1024 ALA B CA 1
ATOM 4345 C C . ALA B 1 261 ? -50.110 -13.659 -32.425 1.00 40.83 1024 ALA B C 1
ATOM 4346 O O . ALA B 1 261 ? -50.044 -14.588 -31.614 1.00 40.54 1024 ALA B O 1
ATOM 4348 N N . ARG B 1 262 ? -50.567 -12.447 -32.115 1.00 41.71 1025 ARG B N 1
ATOM 4349 C CA . ARG B 1 262 ? -51.043 -12.122 -30.763 1.00 43.88 1025 ARG B CA 1
ATOM 4350 C C . ARG B 1 262 ? -52.317 -12.903 -30.370 1.00 44.48 1025 ARG B C 1
ATOM 4351 O O . ARG B 1 262 ? -52.596 -13.084 -29.174 1.00 44.97 1025 ARG B O 1
ATOM 4359 N N . THR B 1 263 ? -53.056 -13.375 -31.374 1.00 45.00 1026 THR B N 1
ATOM 4360 C CA . THR B 1 263 ? -54.292 -14.168 -31.151 1.00 45.43 1026 THR B CA 1
ATOM 4361 C C . THR B 1 263 ? -54.040 -15.627 -30.766 1.00 45.62 1026 THR B C 1
ATOM 4362 O O . THR B 1 263 ? -54.972 -16.348 -30.378 1.00 46.13 1026 THR B O 1
ATOM 4366 N N . LEU B 1 264 ? -52.790 -16.067 -30.829 1.00 45.79 1027 LEU B N 1
ATOM 4367 C CA . LEU B 1 264 ? -52.439 -17.405 -30.365 1.00 45.23 1027 LEU B CA 1
ATOM 4368 C C . LEU B 1 264 ? -52.127 -17.367 -28.888 1.00 45.37 1027 LEU B C 1
ATOM 4369 O O . LEU B 1 264 ? -51.962 -16.304 -28.325 1.00 45.39 1027 LEU B O 1
ATOM 4374 N N . GLU B 1 265 ? -52.037 -18.536 -28.272 1.00 45.87 1028 GLU B N 1
ATOM 4375 C CA . GLU B 1 265 ? -51.697 -18.643 -26.860 1.00 46.43 1028 GLU B CA 1
ATOM 4376 C C . GLU B 1 265 ? -50.215 -18.916 -26.712 1.00 45.34 1028 GLU B C 1
ATOM 4377 O O . GLU B 1 265 ? -49.596 -19.515 -27.597 1.00 45.42 1028 GLU B O 1
ATOM 4383 N N . GLY B 1 266 ? -49.650 -18.483 -25.588 1.00 43.27 1029 GLY B N 1
ATOM 4384 C CA . GLY B 1 266 ? -48.250 -18.703 -25.302 1.00 41.94 1029 GLY B CA 1
ATOM 4385 C C . GLY B 1 266 ? -47.267 -17.906 -26.178 1.00 41.22 1029 GLY B C 1
ATOM 4386 O O . GLY B 1 266 ? -46.115 -18.318 -26.306 1.00 41.99 1029 GLY B O 1
ATOM 4387 N N . VAL B 1 267 ? -47.707 -16.790 -26.763 1.00 40.01 1030 VAL B N 1
ATOM 4388 C CA . VAL B 1 267 ? -46.802 -15.885 -27.549 1.00 39.03 1030 VAL B CA 1
ATOM 4389 C C . VAL B 1 267 ? -46.265 -14.683 -26.728 1.00 38.30 1030 VAL B C 1
ATOM 4390 O O . VAL B 1 267 ? -47.031 -13.955 -26.102 1.00 37.80 1030 VAL B O 1
ATOM 4394 N N . GLU B 1 268 ? -44.947 -14.472 -26.744 1.00 37.47 1031 GLU B N 1
ATOM 4395 C CA . GLU B 1 268 ? -44.334 -13.265 -26.204 1.00 35.86 1031 GLU B CA 1
ATOM 4396 C C . GLU B 1 268 ? -43.593 -12.602 -27.369 1.00 34.33 1031 GLU B C 1
ATOM 4397 O O . GLU B 1 268 ? -42.932 -13.301 -28.157 1.00 33.06 1031 GLU B O 1
ATOM 4403 N N . ILE B 1 269 ? -43.708 -11.283 -27.456 1.00 32.24 1032 ILE B N 1
ATOM 4404 C CA . ILE B 1 269 ? -43.028 -10.474 -28.498 1.00 30.79 1032 ILE B CA 1
ATOM 4405 C C . ILE B 1 269 ? -42.021 -9.529 -27.800 1.00 30.55 1032 ILE B C 1
ATOM 4406 O O . ILE B 1 269 ? -42.361 -8.834 -26.821 1.00 29.90 1032 ILE B O 1
ATOM 4411 N N . ARG B 1 270 ? -40.771 -9.527 -28.261 1.00 28.50 1033 ARG B N 1
ATOM 4412 C CA . ARG B 1 270 ? -39.769 -8.552 -27.788 1.00 26.90 1033 ARG B CA 1
ATOM 4413 C C . ARG B 1 270 ? -39.391 -7.704 -28.996 1.00 26.33 1033 ARG B C 1
ATOM 4414 O O . ARG B 1 270 ? -38.826 -8.232 -29.959 1.00 26.33 1033 ARG B O 1
ATOM 4422 N N . SER B 1 271 ? -39.770 -6.431 -28.989 1.00 24.92 1034 SER B N 1
ATOM 4423 C CA . SER B 1 271 ? -39.554 -5.545 -30.118 1.00 23.87 1034 SER B CA 1
ATOM 4424 C C . SER B 1 271 ? -38.204 -4.903 -29.855 1.00 24.17 1034 SER B C 1
ATOM 4425 O O . SER B 1 271 ? -38.088 -4.020 -28.991 1.00 21.67 1034 SER B O 1
ATOM 4428 N N . LEU B 1 272 ? -37.173 -5.338 -30.592 1.00 21.58 1035 LEU B N 1
ATOM 4429 C CA . LEU B 1 272 ? -35.813 -4.887 -30.237 1.00 21.11 1035 LEU B CA 1
ATOM 4430 C C . LEU B 1 272 ? -35.623 -3.378 -30.306 1.00 20.63 1035 LEU B C 1
ATOM 4431 O O . LEU B 1 272 ? -34.936 -2.803 -29.419 1.00 22.03 1035 LEU B O 1
ATOM 4436 N N . TYR B 1 273 ? -36.200 -2.731 -31.342 1.00 19.76 1036 TYR B N 1
ATOM 4437 C CA . TYR B 1 273 ? -36.003 -1.315 -31.550 1.00 20.90 1036 TYR B CA 1
ATOM 4438 C C . TYR B 1 273 ? -36.830 -0.468 -30.581 1.00 22.04 1036 TYR B C 1
ATOM 4439 O O . TYR B 1 273 ? -36.587 0.708 -30.468 1.00 23.24 1036 TYR B O 1
ATOM 4448 N N . GLN B 1 274 ? -37.784 -1.087 -29.903 1.00 22.53 1037 GLN B N 1
ATOM 4449 C CA . GLN B 1 274 ? -38.471 -0.427 -28.772 1.00 24.38 1037 GLN B CA 1
ATOM 4450 C C . GLN B 1 274 ? -37.663 -0.516 -27.477 1.00 23.48 1037 GLN B C 1
ATOM 4451 O O . GLN B 1 274 ? -37.542 0.498 -26.733 1.00 23.42 1037 GLN B O 1
ATOM 4457 N N . LEU B 1 275 ? -37.105 -1.698 -27.227 1.00 22.10 1038 LEU B N 1
ATOM 4458 C CA . LEU B 1 275 ? -36.357 -2.005 -26.009 1.00 22.78 1038 LEU B CA 1
ATOM 4459 C C . LEU B 1 275 ? -34.965 -1.411 -26.003 1.00 23.91 1038 LEU B C 1
ATOM 4460 O O . LEU B 1 275 ? -34.469 -0.965 -24.959 1.00 23.42 1038 LEU B O 1
ATOM 4465 N N . TYR B 1 276 ? -34.328 -1.396 -27.172 1.00 22.28 1039 TYR B N 1
ATOM 4466 C CA . TYR B 1 276 ? -32.924 -0.957 -27.245 1.00 23.42 1039 TYR B CA 1
ATOM 4467 C C . TYR B 1 276 ? -32.648 0.098 -28.314 1.00 22.55 1039 TYR B C 1
ATOM 4468 O O . TYR B 1 276 ? -31.779 -0.140 -29.184 1.00 24.20 1039 TYR B O 1
ATOM 4477 N N . PRO B 1 277 ? -33.333 1.264 -28.292 1.00 23.07 1040 PRO B N 1
ATOM 4478 C CA . PRO B 1 277 ? -33.067 2.243 -29.349 1.00 23.01 1040 PRO B CA 1
ATOM 4479 C C . PRO B 1 277 ? -31.608 2.754 -29.367 1.00 23.87 1040 PRO B C 1
ATOM 4480 O O . PRO B 1 277 ? -31.170 3.295 -30.343 1.00 22.95 1040 PRO B O 1
ATOM 4484 N N . ASP B 1 278 ? -30.894 2.598 -28.254 1.00 23.96 1041 ASP B N 1
ATOM 4485 C CA . ASP B 1 278 ? -29.483 2.992 -28.203 1.00 25.48 1041 ASP B CA 1
ATOM 4486 C C . ASP B 1 278 ? -28.507 1.810 -28.449 1.00 24.92 1041 ASP B C 1
ATOM 4487 O O . ASP B 1 278 ? -27.320 1.894 -28.086 1.00 24.93 1041 ASP B O 1
ATOM 4492 N N . PHE B 1 279 ? -28.988 0.679 -28.997 1.00 25.02 1042 PHE B N 1
ATOM 4493 C CA . PHE B 1 279 ? -28.140 -0.502 -29.268 1.00 23.97 1042 PHE B CA 1
ATOM 4494 C C . PHE B 1 279 ? -27.308 -0.993 -28.056 1.00 24.43 1042 PHE B C 1
ATOM 4495 O O . PHE B 1 279 ? -26.122 -1.360 -28.184 1.00 23.92 1042 PHE B O 1
ATOM 4503 N N . ASN B 1 280 ? -27.955 -0.993 -26.888 1.00 24.59 1043 ASN B N 1
ATOM 4504 C CA . ASN B 1 280 ? -27.323 -1.481 -25.648 1.00 25.55 1043 ASN B CA 1
ATOM 4505 C C . ASN B 1 280 ? -28.096 -2.698 -25.123 1.00 25.70 1043 ASN B C 1
ATOM 4506 O O . ASN B 1 280 ? -28.941 -2.627 -24.183 1.00 25.18 1043 ASN B O 1
ATOM 4511 N N . ILE B 1 281 ? -27.881 -3.838 -25.760 1.00 26.17 1044 ILE B N 1
ATOM 4512 C CA . ILE B 1 281 ? -28.646 -5.019 -25.428 1.00 26.96 1044 ILE B CA 1
ATOM 4513 C C . ILE B 1 281 ? -28.341 -5.497 -23.998 1.00 28.71 1044 ILE B C 1
ATOM 4514 O O . ILE B 1 281 ? -27.180 -5.535 -23.593 1.00 28.53 1044 ILE B O 1
ATOM 4519 N N . ASP B 1 282 ? -29.401 -5.852 -23.271 1.00 28.10 1045 ASP B N 1
ATOM 4520 C CA . ASP B 1 282 ? -29.301 -6.484 -21.952 1.00 28.96 1045 ASP B CA 1
ATOM 4521 C C . ASP B 1 282 ? -29.247 -7.995 -22.164 1.00 28.43 1045 ASP B C 1
ATOM 4522 O O . ASP B 1 282 ? -30.288 -8.649 -22.286 1.00 29.08 1045 ASP B O 1
ATOM 4527 N N . ILE B 1 283 ? -28.048 -8.554 -22.198 1.00 28.95 1046 ILE B N 1
ATOM 4528 C CA . ILE B 1 283 ? -27.865 -9.957 -22.566 1.00 29.42 1046 ILE B CA 1
ATOM 4529 C C . ILE B 1 283 ? -28.610 -10.903 -21.588 1.00 31.18 1046 ILE B C 1
ATOM 4530 O O . ILE B 1 283 ? -29.284 -11.857 -22.002 1.00 30.40 1046 ILE B O 1
ATOM 4535 N N . ALA B 1 284 ? -28.516 -10.608 -20.295 1.00 31.38 1047 ALA B N 1
ATOM 4536 C CA . ALA B 1 284 ? -29.190 -11.465 -19.312 1.00 31.39 1047 ALA B CA 1
ATOM 4537 C C . ALA B 1 284 ? -30.694 -11.515 -19.504 1.00 30.77 1047 ALA B C 1
ATOM 4538 O O . ALA B 1 284 ? -31.276 -12.591 -19.382 1.00 33.20 1047 ALA B O 1
ATOM 4540 N N . ALA B 1 285 ? -31.339 -10.380 -19.796 1.00 30.49 1048 ALA B N 1
ATOM 4541 C CA . ALA B 1 285 ? -32.782 -10.337 -20.005 1.00 29.00 1048 ALA B CA 1
ATOM 4542 C C . ALA B 1 285 ? -33.167 -11.130 -21.264 1.00 29.12 1048 ALA B C 1
ATOM 4543 O O . ALA B 1 285 ? -34.181 -11.863 -21.286 1.00 28.61 1048 ALA B O 1
ATOM 4545 N N . GLU B 1 286 ? -32.342 -10.986 -22.308 1.00 28.47 1049 GLU B N 1
ATOM 4546 C CA . GLU B 1 286 ? -32.587 -11.737 -23.559 1.00 27.54 1049 GLU B CA 1
ATOM 4547 C C . GLU B 1 286 ? -32.431 -13.238 -23.356 1.00 28.99 1049 GLU B C 1
ATOM 4548 O O . GLU B 1 286 ? -33.274 -13.995 -23.824 1.00 30.48 1049 GLU B O 1
ATOM 4554 N N . GLN B 1 287 ? -31.363 -13.650 -22.682 1.00 29.53 1050 GLN B N 1
ATOM 4555 C CA . GLN B 1 287 ? -31.109 -15.051 -22.401 1.00 31.02 1050 GLN B CA 1
ATOM 4556 C C . GLN B 1 287 ? -32.159 -15.654 -21.487 1.00 32.49 1050 GLN B C 1
ATOM 4557 O O . GLN B 1 287 ? -32.570 -16.779 -21.710 1.00 32.88 1050 GLN B O 1
ATOM 4563 N N . GLU B 1 288 ? -32.611 -14.898 -20.486 1.00 33.87 1051 GLU B N 1
ATOM 4564 C CA . GLU B 1 288 ? -33.751 -15.361 -19.671 1.00 35.18 1051 GLU B CA 1
ATOM 4565 C C . GLU B 1 288 ? -34.986 -15.638 -20.519 1.00 34.27 1051 GLU B C 1
ATOM 4566 O O . GLU B 1 288 ? -35.625 -16.675 -20.359 1.00 33.92 1051 GLU B O 1
ATOM 4572 N N . ALA B 1 289 ? -35.339 -14.728 -21.425 1.00 32.55 1052 ALA B N 1
ATOM 4573 C CA . ALA B 1 289 ? -36.535 -14.943 -22.220 1.00 32.47 1052 ALA B CA 1
ATOM 4574 C C . ALA B 1 289 ? -36.376 -16.151 -23.154 1.00 32.57 1052 ALA B C 1
ATOM 4575 O O . ALA B 1 289 ? -37.326 -16.878 -23.334 1.00 32.24 1052 ALA B O 1
ATOM 4577 N N . LEU B 1 290 ? -35.188 -16.343 -23.740 1.00 34.00 1053 LEU B N 1
ATOM 4578 C CA . LEU B 1 290 ? -34.906 -17.510 -24.616 1.00 34.49 1053 LEU B CA 1
ATOM 4579 C C . LEU B 1 290 ? -35.032 -18.841 -23.865 1.00 36.63 1053 LEU B C 1
ATOM 4580 O O . LEU B 1 290 ? -35.485 -19.839 -24.439 1.00 36.75 1053 LEU B O 1
ATOM 4585 N N . SER B 1 291 ? -34.659 -18.826 -22.583 1.00 38.12 1054 SER B N 1
ATOM 4586 C CA . SER B 1 291 ? -34.689 -20.011 -21.705 1.00 39.86 1054 SER B CA 1
ATOM 4587 C C . SER B 1 291 ? -36.115 -20.525 -21.587 1.00 39.53 1054 SER B C 1
ATOM 4588 O O . SER B 1 291 ? -36.330 -21.723 -21.446 1.00 41.15 1054 SER B O 1
ATOM 4591 N N . ARG B 1 292 ? -37.078 -19.618 -21.681 1.00 39.15 1055 ARG B N 1
ATOM 4592 C CA . ARG B 1 292 ? -38.478 -19.971 -21.548 1.00 39.46 1055 ARG B CA 1
ATOM 4593 C C . ARG B 1 292 ? -39.138 -20.378 -22.858 1.00 39.16 1055 ARG B C 1
ATOM 4594 O O . ARG B 1 292 ? -40.229 -20.944 -22.853 1.00 39.93 1055 ARG B O 1
ATOM 4602 N N . ALA B 1 293 ? -38.471 -20.128 -23.986 1.00 37.43 1056 ALA B N 1
ATOM 4603 C CA . ALA B 1 293 ? -39.115 -20.308 -25.278 1.00 35.87 1056 ALA B CA 1
ATOM 4604 C C . ALA B 1 293 ? -38.842 -21.695 -25.838 1.00 34.24 1056 ALA B C 1
ATOM 4605 O O . ALA B 1 293 ? -37.795 -22.224 -25.605 1.00 33.30 1056 ALA B O 1
ATOM 4607 N N . ASP B 1 294 ? -39.789 -22.232 -26.606 1.00 34.20 1057 ASP B N 1
ATOM 4608 C CA . ASP B 1 294 ? -39.596 -23.480 -27.353 1.00 34.78 1057 ASP B CA 1
ATOM 4609 C C . ASP B 1 294 ? -39.350 -23.201 -28.841 1.00 33.23 1057 ASP B C 1
ATOM 4610 O O . ASP B 1 294 ? -38.440 -23.759 -29.439 1.00 34.28 1057 ASP B O 1
ATOM 4615 N N . LEU B 1 295 ? -40.195 -22.361 -29.413 1.00 32.02 1058 LEU B N 1
ATOM 4616 C CA . LEU B 1 295 ? -39.947 -21.764 -30.729 1.00 30.67 1058 LEU B CA 1
ATOM 4617 C C . LEU B 1 295 ? -39.465 -20.346 -30.560 1.00 30.78 1058 LEU B C 1
ATOM 4618 O O . LEU B 1 295 ? -40.110 -19.524 -29.872 1.00 31.53 1058 LEU B O 1
ATOM 4623 N N . ILE B 1 296 ? -38.356 -20.036 -31.229 1.00 29.83 1059 ILE B N 1
ATOM 4624 C CA . ILE B 1 296 ? -37.877 -18.667 -31.341 1.00 29.03 1059 ILE B CA 1
ATOM 4625 C C . ILE B 1 296 ? -38.121 -18.206 -32.781 1.00 28.13 1059 ILE B C 1
ATOM 4626 O O . ILE B 1 296 ? -37.783 -18.939 -33.725 1.00 28.00 1059 ILE B O 1
ATOM 4631 N N . VAL B 1 297 ? -38.742 -17.040 -32.956 1.00 27.53 1060 VAL B N 1
ATOM 4632 C CA . VAL B 1 297 ? -38.946 -16.450 -34.291 1.00 26.91 1060 VAL B CA 1
ATOM 4633 C C . VAL B 1 297 ? -38.094 -15.183 -34.453 1.00 26.91 1060 VAL B C 1
ATOM 4634 O O . VAL B 1 297 ? -38.087 -14.325 -33.576 1.00 25.76 1060 VAL B O 1
ATOM 4638 N N . TRP B 1 298 ? -37.381 -15.070 -35.565 1.00 26.04 1061 TRP B N 1
ATOM 4639 C CA . TRP B 1 298 ? -36.754 -13.802 -35.935 1.00 26.09 1061 TRP B CA 1
ATOM 4640 C C . TRP B 1 298 ? -37.647 -13.191 -36.972 1.00 25.29 1061 TRP B C 1
ATOM 4641 O O . TRP B 1 298 ? -37.646 -13.631 -38.146 1.00 24.88 1061 TRP B O 1
ATOM 4652 N N . GLN B 1 299 ? -38.403 -12.171 -36.582 1.00 23.71 1062 GLN B N 1
ATOM 4653 C CA . GLN B 1 299 ? -39.342 -11.502 -37.490 1.00 23.64 1062 GLN B CA 1
ATOM 4654 C C . GLN B 1 299 ? -38.937 -10.082 -37.842 1.00 23.97 1062 GLN B C 1
ATOM 4655 O O . GLN B 1 299 ? -38.728 -9.230 -36.942 1.00 23.52 1062 GLN B O 1
ATOM 4661 N N . HIS B 1 300 ? -38.833 -9.771 -39.142 1.00 23.10 1063 HIS B N 1
ATOM 4662 C CA . HIS B 1 300 ? -38.404 -8.445 -39.537 1.00 23.01 1063 HIS B CA 1
ATOM 4663 C C . HIS B 1 300 ? -38.634 -8.213 -41.034 1.00 22.67 1063 HIS B C 1
ATOM 4664 O O . HIS B 1 300 ? -38.780 -9.188 -41.771 1.00 23.77 1063 HIS B O 1
ATOM 4671 N N . PRO B 1 301 ? -38.637 -6.943 -41.460 1.00 23.39 1064 PRO B N 1
ATOM 4672 C CA . PRO B 1 301 ? -38.592 -6.600 -42.869 1.00 23.57 1064 PRO B CA 1
ATOM 4673 C C . PRO B 1 301 ? -37.172 -6.812 -43.349 1.00 23.86 1064 PRO B C 1
ATOM 4674 O O . PRO B 1 301 ? -36.179 -6.497 -42.659 1.00 23.56 1064 PRO B O 1
ATOM 4678 N N . MET B 1 302 ? -37.062 -7.420 -44.520 1.00 21.93 1065 MET B N 1
ATOM 4679 C CA . MET B 1 302 ? -35.742 -7.562 -45.121 1.00 22.65 1065 MET B CA 1
ATOM 4680 C C . MET B 1 302 ? -35.133 -6.243 -45.534 1.00 22.40 1065 MET B C 1
ATOM 4681 O O . MET B 1 302 ? -35.778 -5.388 -46.126 1.00 22.68 1065 MET B O 1
ATOM 4686 N N . GLN B 1 303 ? -33.834 -6.082 -45.246 1.00 22.41 1066 GLN B N 1
ATOM 4687 C CA . GLN B 1 303 ? -33.128 -4.880 -45.602 1.00 24.24 1066 GLN B CA 1
ATOM 4688 C C . GLN B 1 303 ? -31.825 -5.287 -46.266 1.00 21.79 1066 GLN B C 1
ATOM 4689 O O . GLN B 1 303 ? -31.069 -6.009 -45.668 1.00 22.07 1066 GLN B O 1
ATOM 4695 N N . TRP B 1 304 ? -31.632 -4.855 -47.509 1.00 22.45 1067 TRP B N 1
ATOM 4696 C CA . TRP B 1 304 ? -30.430 -5.147 -48.266 1.00 21.69 1067 TRP B CA 1
ATOM 4697 C C . TRP B 1 304 ? -30.088 -6.662 -48.214 1.00 21.49 1067 TRP B C 1
ATOM 4698 O O . TRP B 1 304 ? -28.950 -7.105 -47.794 1.00 21.04 1067 TRP B O 1
ATOM 4709 N N . TYR B 1 305 ? -31.105 -7.474 -48.583 1.00 20.96 1068 TYR B N 1
ATOM 4710 C CA . TYR B 1 305 ? -30.926 -8.932 -48.725 1.00 21.15 1068 TYR B CA 1
ATOM 4711 C C . TYR B 1 305 ? -30.560 -9.653 -47.415 1.00 21.96 1068 TYR B C 1
ATOM 4712 O O . TYR B 1 305 ? -30.031 -10.759 -47.419 1.00 20.56 1068 TYR B O 1
ATOM 4721 N N . SER B 1 306 ? -30.864 -9.028 -46.279 1.00 20.75 1069 SER B N 1
ATOM 4722 C CA . SER B 1 306 ? -30.320 -9.513 -45.024 1.00 21.58 1069 SER B CA 1
ATOM 4723 C C . SER B 1 306 ? -31.202 -8.971 -43.884 1.00 22.50 1069 SER B C 1
ATOM 4724 O O . SER B 1 306 ? -32.391 -8.675 -44.106 1.00 22.42 1069 SER B O 1
ATOM 4727 N N . ILE B 1 307 ? -30.607 -8.843 -42.703 1.00 22.40 1070 ILE B N 1
ATOM 4728 C CA . ILE B 1 307 ? -31.353 -8.586 -41.480 1.00 22.89 1070 ILE B CA 1
ATOM 4729 C C . ILE B 1 307 ? -31.011 -7.181 -40.924 1.00 23.30 1070 ILE B C 1
ATOM 4730 O O . ILE B 1 307 ? -30.031 -6.552 -41.303 1.00 22.75 1070 ILE B O 1
ATOM 4735 N N . PRO B 1 308 ? -31.858 -6.650 -40.036 1.00 22.08 1071 PRO B N 1
ATOM 4736 C CA . PRO B 1 308 ? -31.585 -5.292 -39.534 1.00 21.75 1071 PRO B CA 1
ATOM 4737 C C . PRO B 1 308 ? -30.378 -5.269 -38.575 1.00 19.62 1071 PRO B C 1
ATOM 4738 O O . PRO B 1 308 ? -30.085 -6.250 -37.933 1.00 20.93 1071 PRO B O 1
ATOM 4742 N N . PRO B 1 309 ? -29.686 -4.140 -38.513 1.00 19.69 1072 PRO B N 1
ATOM 4743 C CA . PRO B 1 309 ? -28.466 -4.037 -37.692 1.00 19.88 1072 PRO B CA 1
ATOM 4744 C C . PRO B 1 309 ? -28.682 -4.495 -36.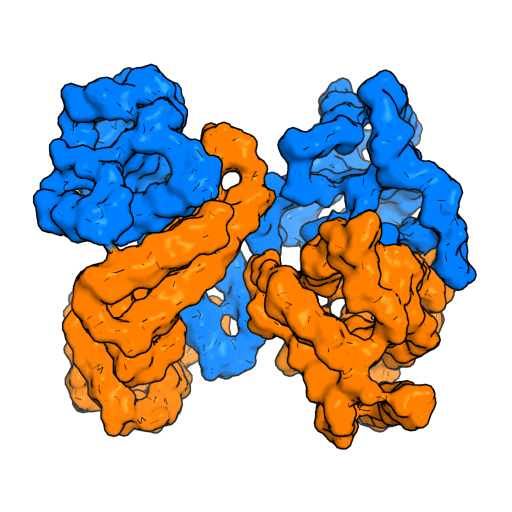239 1.00 19.81 1072 PRO B C 1
ATOM 4745 O O . PRO B 1 309 ? -27.803 -5.123 -35.647 1.00 18.16 1072 PRO B O 1
ATOM 4749 N N . LEU B 1 310 ? -29.827 -4.145 -35.655 1.00 17.82 1073 LEU B N 1
ATOM 4750 C CA . LEU B 1 310 ? -30.019 -4.431 -34.221 1.00 19.16 1073 LEU B CA 1
ATOM 4751 C C . LEU B 1 310 ? -30.270 -5.911 -34.006 1.00 20.19 1073 LEU B C 1
ATOM 4752 O O . LEU B 1 310 ? -29.882 -6.472 -33.007 1.00 20.38 1073 LEU B O 1
ATOM 4757 N N . LEU B 1 311 ? -30.862 -6.592 -34.984 1.00 19.88 1074 LEU B N 1
ATOM 4758 C CA . LEU B 1 311 ? -30.973 -8.041 -34.853 1.00 20.38 1074 LEU B CA 1
ATOM 4759 C C . LEU B 1 311 ? -29.571 -8.698 -34.944 1.00 19.99 1074 LEU B C 1
ATOM 4760 O O . LEU B 1 311 ? -29.284 -9.644 -34.209 1.00 19.66 1074 LEU B O 1
ATOM 4765 N N . LYS B 1 312 ? -28.717 -8.197 -35.829 1.00 19.87 1075 LYS B N 1
ATOM 4766 C CA . LYS B 1 312 ? -27.348 -8.719 -35.941 1.00 20.65 1075 LYS B CA 1
ATOM 4767 C C . LYS B 1 312 ? -26.598 -8.493 -34.633 1.00 20.37 1075 LYS B C 1
ATOM 4768 O O . LYS B 1 312 ? -25.892 -9.393 -34.172 1.00 22.42 1075 LYS B O 1
ATOM 4774 N N . LEU B 1 313 ? -26.795 -7.334 -34.028 1.00 20.45 1076 LEU B N 1
ATOM 4775 C CA . LEU B 1 313 ? -26.161 -7.079 -32.739 1.00 20.67 1076 LEU B CA 1
ATOM 4776 C C . LEU B 1 313 ? -26.685 -8.036 -31.681 1.00 21.32 1076 LEU B C 1
ATOM 4777 O O . LEU B 1 313 ? -25.908 -8.524 -30.833 1.00 21.94 1076 LEU B O 1
ATOM 4782 N N . TRP B 1 314 ? -28.001 -8.262 -31.676 1.00 21.45 1077 TRP B N 1
ATOM 4783 C CA . TRP B 1 314 ? -28.632 -9.218 -30.763 1.00 22.53 1077 TRP B CA 1
ATOM 4784 C C . TRP B 1 314 ? -28.040 -10.601 -30.928 1.00 22.42 1077 TRP B C 1
ATOM 4785 O O . TRP B 1 314 ? -27.684 -11.255 -29.962 1.00 22.04 1077 TRP B O 1
ATOM 4796 N N . ILE B 1 315 ? -27.865 -11.059 -32.160 1.00 22.54 1078 ILE B N 1
ATOM 4797 C CA . ILE B 1 315 ? -27.185 -12.342 -32.350 1.00 22.14 1078 ILE B CA 1
ATOM 4798 C C . ILE B 1 315 ? -25.756 -12.335 -31.807 1.00 23.03 1078 ILE B C 1
ATOM 4799 O O . ILE B 1 315 ? -25.371 -13.287 -31.108 1.00 25.22 1078 ILE B O 1
ATOM 4804 N N . ASP B 1 316 ? -24.994 -11.307 -32.146 1.00 24.37 1079 ASP B N 1
ATOM 4805 C CA . ASP B 1 316 ? -23.558 -11.219 -31.801 1.00 24.07 1079 ASP B CA 1
ATOM 4806 C C . ASP B 1 316 ? -23.392 -11.227 -30.283 1.00 24.93 1079 ASP B C 1
ATOM 4807 O O . ASP B 1 316 ? -22.428 -11.776 -29.759 1.00 25.24 1079 ASP B O 1
ATOM 4812 N N . LYS B 1 317 ? -24.348 -10.637 -29.589 1.00 25.37 1080 LYS B N 1
ATOM 4813 C CA . LYS B 1 317 ? -24.263 -10.403 -28.131 1.00 26.00 1080 LYS B CA 1
ATOM 4814 C C . LYS B 1 317 ? -24.917 -11.510 -27.298 1.00 27.59 1080 LYS B C 1
ATOM 4815 O O . LYS B 1 317 ? -24.386 -11.896 -26.250 1.00 28.79 1080 LYS B O 1
ATOM 4821 N N . VAL B 1 318 ? -26.073 -12.003 -27.759 1.00 27.41 1081 VAL B N 1
ATOM 4822 C CA . VAL B 1 318 ? -26.912 -12.933 -26.993 1.00 28.53 1081 VAL B CA 1
ATOM 4823 C C . VAL B 1 318 ? -26.487 -14.382 -27.201 1.00 29.32 1081 VAL B C 1
ATOM 4824 O O . VAL B 1 318 ? -26.517 -15.181 -26.244 1.00 29.73 1081 VAL B O 1
ATOM 4828 N N . PHE B 1 319 ? -26.030 -14.724 -28.421 1.00 28.99 1082 PHE B N 1
ATOM 4829 C CA . PHE B 1 319 ? -25.566 -16.098 -28.687 1.00 30.35 1082 PHE B CA 1
ATOM 4830 C C . PHE B 1 319 ? -24.112 -16.200 -28.213 1.00 31.59 1082 PHE B C 1
ATOM 4831 O O . PHE B 1 319 ? -23.195 -16.226 -28.992 1.00 31.82 1082 PHE B O 1
ATOM 4839 N N . SER B 1 320 ? -23.920 -16.191 -26.887 1.00 32.07 1083 SER B N 1
ATOM 4840 C CA . SER B 1 320 ? -22.603 -15.932 -26.334 1.00 32.90 1083 SER B CA 1
ATOM 4841 C C . SER B 1 320 ? -21.824 -17.247 -26.174 1.00 34.64 1083 SER B C 1
ATOM 4842 O O . SER B 1 320 ? -22.443 -18.307 -26.025 1.00 34.06 1083 SER B O 1
ATOM 4845 N N . HIS B 1 321 ? -20.489 -17.161 -26.192 1.00 36.19 1084 HIS B N 1
ATOM 4846 C CA . HIS B 1 321 ? -19.628 -18.306 -25.935 1.00 38.52 1084 HIS B CA 1
ATOM 4847 C C . HIS B 1 321 ? -19.896 -18.854 -24.545 1.00 38.10 1084 HIS B C 1
ATOM 4848 O O . HIS B 1 321 ? -19.902 -18.116 -23.560 1.00 38.71 1084 HIS B O 1
ATOM 4855 N N . GLY B 1 322 ? -20.176 -20.147 -24.495 1.00 38.22 1085 GLY B N 1
ATOM 4856 C CA . GLY B 1 322 ? -20.405 -20.841 -23.253 1.00 37.30 1085 GLY B CA 1
ATOM 4857 C C . GLY B 1 322 ? -21.868 -20.895 -22.911 1.00 36.91 1085 GLY B C 1
ATOM 4858 O O . GLY B 1 322 ? -22.229 -21.505 -21.913 1.00 37.40 1085 GLY B O 1
ATOM 4859 N N . TRP B 1 323 ? -22.711 -20.268 -23.738 1.00 35.46 1086 TRP B N 1
ATOM 4860 C CA . TRP B 1 323 ? -24.161 -20.290 -23.540 1.00 34.18 1086 TRP B CA 1
ATOM 4861 C C . TRP B 1 323 ? -24.839 -20.881 -24.787 1.00 34.30 1086 TRP B C 1
ATOM 4862 O O . TRP B 1 323 ? -25.606 -21.831 -24.688 1.00 34.79 1086 TRP B O 1
ATOM 4873 N N . ALA B 1 324 ? -24.536 -20.320 -25.955 1.00 33.67 1087 ALA B N 1
ATOM 4874 C CA . ALA B 1 324 ? -25.164 -20.755 -27.212 1.00 33.95 1087 ALA B CA 1
ATOM 4875 C C . ALA B 1 324 ? -24.261 -21.724 -27.960 1.00 34.76 1087 ALA B C 1
ATOM 4876 O O . ALA B 1 324 ? -24.732 -22.494 -28.810 1.00 34.46 1087 ALA B O 1
ATOM 4878 N N . TYR B 1 325 ? -22.962 -21.650 -27.668 1.00 36.41 1088 TYR B N 1
ATOM 4879 C CA . TYR B 1 325 ? -21.962 -22.473 -28.323 1.00 38.25 1088 TYR B CA 1
ATOM 4880 C C . TYR B 1 325 ? -20.717 -22.596 -27.434 1.00 40.41 1088 TYR B C 1
ATOM 4881 O O . TYR B 1 325 ? -20.638 -21.981 -26.348 1.00 39.89 1088 TYR B O 1
ATOM 4890 N N . GLY B 1 326 ? -19.740 -23.375 -27.909 1.00 42.07 1089 GLY B N 1
ATOM 4891 C CA . GLY B 1 326 ? -18.555 -23.680 -27.109 1.00 44.09 1089 GLY B CA 1
ATOM 4892 C C . GLY B 1 326 ? -18.838 -24.732 -26.052 1.00 45.30 1089 GLY B C 1
ATOM 4893 O O . GLY B 1 326 ? -19.977 -25.205 -25.892 1.00 45.30 1089 GLY B O 1
ATOM 4894 N N . HIS B 1 327 ? -17.780 -25.114 -25.336 1.00 47.34 1090 HIS B N 1
ATOM 4895 C CA . HIS B 1 327 ? -17.883 -26.042 -24.215 1.00 48.89 1090 HIS B CA 1
ATOM 4896 C C . HIS B 1 327 ? -18.968 -25.517 -23.281 1.00 48.15 1090 HIS B C 1
ATOM 4897 O O . HIS B 1 327 ? -18.923 -24.352 -22.869 1.00 49.32 1090 HIS B O 1
ATOM 4904 N N . GLY B 1 328 ? -19.962 -26.358 -23.008 1.00 47.00 1091 GLY B N 1
ATOM 4905 C CA . GLY B 1 328 ? -21.033 -26.056 -22.049 1.00 46.23 1091 GLY B CA 1
ATOM 4906 C C . GLY B 1 328 ? -22.153 -25.166 -22.568 1.00 45.08 1091 GLY B C 1
ATOM 4907 O O . GLY B 1 328 ? -23.102 -24.850 -21.839 1.00 44.52 1091 GLY B O 1
ATOM 4908 N N . GLY B 1 329 ? -22.043 -24.782 -23.835 1.00 44.72 1092 GLY B N 1
ATOM 4909 C CA . GLY B 1 329 ? -22.979 -23.853 -24.458 1.00 43.80 1092 GLY B CA 1
ATOM 4910 C C . GLY B 1 329 ? -24.146 -24.536 -25.133 1.00 43.40 1092 GLY B C 1
ATOM 4911 O O . GLY B 1 329 ? -24.291 -24.475 -26.358 1.00 43.85 1092 GLY B O 1
ATOM 4912 N N . THR B 1 330 ? -25.020 -25.117 -24.320 1.00 42.49 1093 THR B N 1
ATOM 4913 C CA . THR B 1 330 ? -26.119 -25.959 -24.770 1.00 41.68 1093 THR B CA 1
ATOM 4914 C C . THR B 1 330 ? -27.491 -25.354 -24.486 1.00 40.81 1093 THR B C 1
ATOM 4915 O O . THR B 1 330 ? -28.525 -26.035 -24.605 1.00 40.17 1093 THR B O 1
ATOM 4919 N N . ALA B 1 331 ? -27.526 -24.069 -24.149 1.00 39.57 1094 ALA B N 1
ATOM 4920 C CA . ALA B 1 331 ? -28.781 -23.440 -23.718 1.00 38.53 1094 ALA B CA 1
ATOM 4921 C C . ALA B 1 331 ? -29.903 -23.431 -24.768 1.00 38.08 1094 ALA B C 1
ATOM 4922 O O . ALA B 1 331 ? -31.089 -23.404 -24.428 1.00 37.20 1094 ALA B O 1
ATOM 4924 N N . LEU B 1 332 ? -29.514 -23.462 -26.042 1.00 37.78 1095 LEU B N 1
ATOM 4925 C CA . LEU B 1 332 ? -30.463 -23.425 -27.142 1.00 38.39 1095 LEU B CA 1
ATOM 4926 C C . LEU B 1 332 ? -30.820 -24.826 -27.698 1.00 39.01 1095 LEU B C 1
ATOM 4927 O O . LEU B 1 332 ? -31.722 -24.964 -28.535 1.00 38.80 1095 LEU B O 1
ATOM 4932 N N . HIS B 1 333 ? -30.137 -25.861 -27.214 1.00 40.21 1096 HIS B N 1
ATOM 4933 C CA . HIS B 1 333 ? -30.351 -27.236 -27.739 1.00 41.55 1096 HIS B CA 1
ATOM 4934 C C . HIS B 1 333 ? -31.771 -27.733 -27.539 1.00 41.26 1096 HIS B C 1
ATOM 4935 O O . HIS B 1 333 ? -32.357 -27.588 -26.464 1.00 41.19 1096 HIS B O 1
ATOM 4942 N N . GLY B 1 334 ? -32.353 -28.268 -28.607 1.00 41.29 1097 GLY B N 1
ATOM 4943 C CA . GLY B 1 334 ? -33.736 -28.707 -28.537 1.00 40.59 1097 GLY B CA 1
ATOM 4944 C C . GLY B 1 334 ? -34.744 -27.662 -28.980 1.00 39.84 1097 GLY B C 1
ATOM 4945 O O . GLY B 1 334 ? -35.892 -27.991 -29.289 1.00 41.50 1097 GLY B O 1
ATOM 4946 N N . LYS B 1 335 ? -34.338 -26.399 -29.002 1.00 37.82 1098 LYS B N 1
ATOM 4947 C CA . LYS B 1 335 ? -35.256 -25.338 -29.359 1.00 36.16 1098 LYS B CA 1
ATOM 4948 C C . LYS B 1 335 ? -35.332 -25.215 -30.870 1.00 35.16 1098 LYS B C 1
ATOM 4949 O O . LYS B 1 335 ? -34.473 -25.717 -31.563 1.00 34.46 1098 LYS B O 1
ATOM 4955 N N . HIS B 1 336 ? -36.357 -24.545 -31.358 1.00 34.36 1099 HIS B N 1
ATOM 4956 C CA . HIS B 1 336 ? -36.537 -24.346 -32.797 1.00 34.42 1099 HIS B CA 1
ATOM 4957 C C . HIS B 1 336 ? -36.416 -22.878 -33.153 1.00 33.37 1099 HIS B C 1
ATOM 4958 O O . HIS B 1 336 ? -36.668 -22.014 -32.310 1.00 32.38 1099 HIS B O 1
ATOM 4965 N N . LEU B 1 337 ? -36.040 -22.605 -34.404 1.00 32.21 1100 LEU B N 1
ATOM 4966 C CA . LEU B 1 337 ? -35.921 -21.232 -34.907 1.00 30.61 1100 LEU B CA 1
ATOM 4967 C C . LEU B 1 337 ? -36.701 -21.091 -36.200 1.00 30.86 1100 LEU B C 1
ATOM 4968 O O . LEU B 1 337 ? -36.512 -21.896 -37.146 1.00 30.13 1100 LEU B O 1
ATOM 4973 N N . LEU B 1 338 ? -37.575 -20.087 -36.246 1.00 29.74 1101 LEU B N 1
ATOM 4974 C CA . LEU B 1 338 ? -38.256 -19.695 -37.484 1.00 29.41 1101 LEU B CA 1
ATOM 4975 C C . LEU B 1 338 ? -37.810 -18.313 -37.959 1.00 28.63 1101 LEU B C 1
ATOM 4976 O O . LEU B 1 338 ? -37.892 -17.329 -37.209 1.00 27.55 1101 LEU B O 1
ATOM 4981 N N . TRP B 1 339 ? -37.332 -18.226 -39.204 1.00 27.08 1102 TRP B N 1
ATOM 4982 C CA . TRP B 1 339 ? -37.128 -16.928 -39.819 1.00 26.12 1102 TRP B CA 1
ATOM 4983 C C . TRP B 1 339 ? -38.418 -16.445 -40.435 1.00 26.71 1102 TRP B C 1
ATOM 4984 O O . TRP B 1 339 ? -38.991 -17.123 -41.305 1.00 26.96 1102 TRP B O 1
ATOM 4995 N N . ALA B 1 340 ? -38.922 -15.295 -39.995 1.00 25.74 1103 ALA B N 1
ATOM 4996 C CA . ALA B 1 340 ? -40.171 -14.760 -40.567 1.00 25.32 1103 ALA B CA 1
ATOM 4997 C C . ALA B 1 340 ? -39.888 -13.406 -41.122 1.00 25.57 1103 ALA B C 1
ATOM 4998 O O . ALA B 1 340 ? -39.723 -12.431 -40.365 1.00 26.02 1103 ALA B O 1
ATOM 5000 N N . VAL B 1 341 ? -39.837 -13.314 -42.440 1.00 24.64 1104 VAL B N 1
ATOM 5001 C CA . VAL B 1 341 ? -39.335 -12.108 -43.091 1.00 25.43 1104 VAL B CA 1
ATOM 5002 C C . VAL B 1 341 ? -40.297 -11.586 -44.144 1.00 26.80 1104 VAL B C 1
ATOM 5003 O O . VAL B 1 341 ? -40.959 -12.378 -44.840 1.00 29.34 1104 VAL B O 1
ATOM 5007 N N . THR B 1 342 ? -40.376 -10.272 -44.264 1.00 26.16 1105 THR B N 1
ATOM 5008 C CA . THR B 1 342 ? -41.195 -9.583 -45.285 1.00 26.39 1105 THR B CA 1
ATOM 5009 C C . THR B 1 342 ? -40.302 -8.917 -46.283 1.00 26.69 1105 THR B C 1
ATOM 5010 O O . THR B 1 342 ? -39.228 -8.371 -45.946 1.00 25.05 1105 THR B O 1
ATOM 5014 N N . THR B 1 343 ? -40.689 -8.960 -47.556 1.00 26.55 1106 THR B N 1
ATOM 5015 C CA . THR B 1 343 ? -39.825 -8.366 -48.565 1.00 27.18 1106 THR B CA 1
ATOM 5016 C C . THR B 1 343 ? -40.690 -7.480 -49.434 1.00 27.92 1106 THR B C 1
ATOM 5017 O O . THR B 1 343 ? -41.883 -7.735 -49.569 1.00 29.33 1106 THR B O 1
ATOM 5021 N N . GLY B 1 344 ? -40.101 -6.408 -49.952 1.00 30.21 1107 GLY B N 1
ATOM 5022 C CA . GLY B 1 344 ? -40.764 -5.473 -50.840 1.00 32.41 1107 GLY B CA 1
ATOM 5023 C C . GLY B 1 344 ? -40.969 -6.105 -52.201 1.00 34.35 1107 GLY B C 1
ATOM 5024 O O . GLY B 1 344 ? -42.076 -6.010 -52.790 1.00 34.07 1107 GLY B O 1
ATOM 5025 N N . GLY B 1 345 ? -39.920 -6.748 -52.704 1.00 34.77 1108 GLY B N 1
ATOM 5026 C CA . GLY B 1 345 ? -39.998 -7.446 -54.002 1.00 35.68 1108 GLY B CA 1
ATOM 5027 C C . GLY B 1 345 ? -40.645 -8.814 -53.972 1.00 36.01 1108 GLY B C 1
ATOM 5028 O O . GLY B 1 345 ? -40.808 -9.464 -52.917 1.00 35.68 1108 GLY B O 1
ATOM 5029 N N . GLY B 1 346 ? -41.030 -9.289 -55.152 1.00 36.53 1109 GLY B N 1
ATOM 5030 C CA . GLY B 1 346 ? -41.435 -10.682 -55.243 1.00 36.18 1109 GLY B CA 1
ATOM 5031 C C . GLY B 1 346 ? -40.217 -11.542 -55.517 1.00 36.32 1109 GLY B C 1
ATOM 5032 O O . GLY B 1 346 ? -39.084 -11.053 -55.469 1.00 36.54 1109 GLY B O 1
ATOM 5033 N N . GLU B 1 347 ? -40.451 -12.828 -55.777 1.00 36.60 1110 GLU B N 1
ATOM 5034 C CA . GLU B 1 347 ? -39.386 -13.803 -56.034 1.00 36.66 1110 GLU B CA 1
ATOM 5035 C C . GLU B 1 347 ? -38.485 -13.354 -57.164 1.00 35.07 1110 GLU B C 1
ATOM 5036 O O . GLU B 1 347 ? -37.268 -13.543 -57.111 1.00 33.24 1110 GLU B O 1
ATOM 5042 N N . SER B 1 348 ? -39.075 -12.692 -58.155 1.00 33.48 1111 SER B N 1
ATOM 5043 C CA . SER B 1 348 ? -38.301 -12.178 -59.282 1.00 33.50 1111 SER B CA 1
ATOM 5044 C C . SER B 1 348 ? -37.227 -11.178 -58.863 1.00 33.03 1111 SER B C 1
ATOM 5045 O O . SER B 1 348 ? -36.203 -11.035 -59.532 1.00 32.51 1111 SER B O 1
ATOM 5048 N N . HIS B 1 349 ? -37.459 -10.510 -57.735 1.00 31.40 1112 HIS B N 1
ATOM 5049 C CA . HIS B 1 349 ? -36.521 -9.516 -57.220 1.00 31.69 1112 HIS B CA 1
ATOM 5050 C C . HIS B 1 349 ? -35.168 -10.104 -56.819 1.00 30.29 1112 HIS B C 1
ATOM 5051 O O . HIS B 1 349 ? -34.162 -9.386 -56.756 1.00 31.45 1112 HIS B O 1
ATOM 5058 N N . PHE B 1 350 ? -35.127 -11.397 -56.547 1.00 27.36 1113 PHE B N 1
ATOM 5059 C CA . PHE B 1 350 ? -33.905 -12.000 -56.028 1.00 26.85 1113 PHE B CA 1
ATOM 5060 C C . PHE B 1 350 ? -33.056 -12.672 -57.118 1.00 27.19 1113 PHE B C 1
ATOM 5061 O O . PHE B 1 350 ? -32.144 -13.446 -56.826 1.00 26.66 1113 PHE B O 1
ATOM 5069 N N . GLU B 1 351 ? -33.384 -12.349 -58.375 1.00 27.49 1114 GLU B N 1
ATOM 5070 C CA . GLU B 1 351 ? -32.600 -12.798 -59.530 1.00 27.62 1114 GLU B CA 1
ATOM 5071 C C . GLU B 1 351 ? -31.484 -11.829 -59.743 1.00 27.86 1114 GLU B C 1
ATOM 5072 O O . GLU B 1 351 ? -31.483 -11.009 -60.667 1.00 28.85 1114 GLU B O 1
ATOM 5078 N N . ILE B 1 352 ? -30.478 -11.930 -58.878 1.00 26.66 1115 ILE B N 1
ATOM 5079 C CA . ILE B 1 352 ? -29.385 -10.999 -58.863 1.00 26.09 1115 ILE B CA 1
ATOM 5080 C C . ILE B 1 352 ? -28.207 -11.703 -58.201 1.00 25.70 1115 ILE B C 1
ATOM 5081 O O . ILE B 1 352 ? -28.411 -12.620 -57.400 1.00 24.77 1115 ILE B O 1
ATOM 5086 N N . GLY B 1 353 ? -26.972 -11.347 -58.584 1.00 25.25 1116 GLY B N 1
ATOM 5087 C CA . GLY B 1 353 ? -25.800 -11.999 -57.978 1.00 26.59 1116 GLY B CA 1
ATOM 5088 C C . GLY B 1 353 ? -25.428 -13.380 -58.548 1.00 26.25 1116 GLY B C 1
ATOM 5089 O O . GLY B 1 353 ? -26.167 -13.934 -59.347 1.00 26.47 1116 GLY B O 1
ATOM 5090 N N . ALA B 1 354 ? -24.288 -13.934 -58.135 1.00 26.17 1117 ALA B N 1
ATOM 5091 C CA . ALA B 1 354 ? -23.858 -15.271 -58.593 1.00 26.19 1117 ALA B CA 1
ATOM 5092 C C . ALA B 1 354 ? -24.708 -16.392 -58.014 1.00 26.50 1117 ALA B C 1
ATOM 5093 O O . ALA B 1 354 ? -24.709 -17.519 -58.526 1.00 26.97 1117 ALA B O 1
ATOM 5095 N N . HIS B 1 355 ? -25.398 -16.105 -56.906 1.00 25.00 1118 HIS B N 1
ATOM 5096 C CA . HIS B 1 355 ? -26.210 -17.108 -56.205 1.00 25.18 1118 HIS B CA 1
ATOM 5097 C C . HIS B 1 355 ? -27.650 -16.632 -56.022 1.00 25.14 1118 HIS B C 1
ATOM 5098 O O . HIS B 1 355 ? -28.127 -16.424 -54.874 1.00 24.72 1118 HIS B O 1
ATOM 5105 N N . PRO B 1 356 ? -28.375 -16.500 -57.147 1.00 24.30 1119 PRO B N 1
ATOM 5106 C CA . PRO B 1 356 ? -29.728 -15.971 -57.132 1.00 24.45 1119 PRO B CA 1
ATOM 5107 C C . PRO B 1 356 ? -30.744 -16.856 -56.450 1.00 24.68 1119 PRO B C 1
ATOM 5108 O O . PRO B 1 356 ? -30.564 -18.066 -56.313 1.00 24.49 1119 PRO B O 1
ATOM 5112 N N . GLY B 1 357 ? -31.809 -16.209 -55.997 1.00 25.56 1120 GLY B N 1
ATOM 5113 C CA . GLY B 1 357 ? -32.968 -16.876 -55.450 1.00 25.94 1120 GLY B CA 1
ATOM 5114 C C . GLY B 1 357 ? -33.074 -16.564 -53.978 1.00 27.03 1120 GLY B C 1
ATOM 5115 O O . GLY B 1 357 ? -32.082 -16.555 -53.270 1.00 27.45 1120 GLY B O 1
ATOM 5116 N N . PHE B 1 358 ? -34.302 -16.372 -53.510 1.00 27.95 1121 PHE B N 1
ATOM 5117 C CA . PHE B 1 358 ? -34.515 -15.992 -52.133 1.00 28.11 1121 PHE B CA 1
ATOM 5118 C C . PHE B 1 358 ? -33.963 -16.961 -51.110 1.00 28.14 1121 PHE B C 1
ATOM 5119 O O . PHE B 1 358 ? -33.384 -16.534 -50.118 1.00 27.73 1121 PHE B O 1
ATOM 5127 N N . ASP B 1 359 ? -34.083 -18.259 -51.380 1.00 27.95 1122 ASP B N 1
ATOM 5128 C CA . ASP B 1 359 ? -33.752 -19.272 -50.374 1.00 30.48 1122 ASP B CA 1
ATOM 5129 C C . ASP B 1 359 ? -32.278 -19.229 -49.983 1.00 27.92 1122 ASP B C 1
ATOM 5130 O O . ASP B 1 359 ? -31.926 -19.571 -48.842 1.00 27.96 1122 ASP B O 1
ATOM 5135 N N . VAL B 1 360 ? -31.435 -18.773 -50.907 1.00 25.44 1123 VAL B N 1
ATOM 5136 C CA . VAL B 1 360 ? -29.982 -18.642 -50.639 1.00 24.80 1123 VAL B CA 1
ATOM 5137 C C . VAL B 1 360 ? -29.697 -17.664 -49.472 1.00 24.37 1123 VAL B C 1
ATOM 5138 O O . VAL B 1 360 ? -28.722 -17.820 -48.712 1.00 25.04 1123 VAL B O 1
ATOM 5142 N N . LEU B 1 361 ? -30.564 -16.662 -49.347 1.00 24.11 1124 LEU B N 1
ATOM 5143 C CA . LEU B 1 361 ? -30.338 -15.572 -48.403 1.00 23.95 1124 LEU B CA 1
ATOM 5144 C C . LEU B 1 361 ? -30.530 -16.041 -46.968 1.00 24.52 1124 LEU B C 1
ATOM 5145 O O . LEU B 1 361 ? -30.120 -15.359 -46.022 1.00 24.31 1124 LEU B O 1
ATOM 5150 N N . SER B 1 362 ? -31.132 -17.196 -46.792 1.00 25.07 1125 SER B N 1
ATOM 5151 C CA . SER B 1 362 ? -31.265 -17.752 -45.419 1.00 25.75 1125 SER B CA 1
ATOM 5152 C C . SER B 1 362 ? -29.962 -18.387 -44.888 1.00 25.51 1125 SER B C 1
ATOM 5153 O O . SER B 1 362 ? -29.860 -18.684 -43.692 1.00 25.41 1125 SER B O 1
ATOM 5156 N N . GLN B 1 363 ? -28.979 -18.616 -45.768 1.00 24.49 1126 GLN B N 1
ATOM 5157 C CA . GLN B 1 363 ? -27.815 -19.405 -45.394 1.00 24.96 1126 GLN B CA 1
ATOM 5158 C C . GLN B 1 363 ? -27.076 -18.937 -44.104 1.00 25.17 1126 GLN B C 1
ATOM 5159 O O . GLN B 1 363 ? -26.823 -19.781 -43.213 1.00 24.38 1126 GLN B O 1
ATOM 5165 N N . PRO B 1 364 ? -26.733 -17.633 -44.000 1.00 25.21 1127 PRO B N 1
ATOM 5166 C CA . PRO B 1 364 ? -25.992 -17.195 -42.788 1.00 25.74 1127 PRO B CA 1
ATOM 5167 C C . PRO B 1 364 ? -26.806 -17.443 -41.546 1.00 26.34 1127 PRO B C 1
ATOM 5168 O O . PRO B 1 364 ? -26.213 -17.709 -40.485 1.00 27.59 1127 PRO B O 1
ATOM 5172 N N . LEU B 1 365 ? -28.137 -17.334 -41.677 1.00 25.68 1128 LEU B N 1
ATOM 5173 C CA . LEU B 1 365 ? -29.057 -17.565 -40.545 1.00 25.84 1128 LEU B CA 1
ATOM 5174 C C . LEU B 1 365 ? -29.221 -19.031 -40.196 1.00 26.68 1128 LEU B C 1
ATOM 5175 O O . LEU B 1 365 ? -29.183 -19.412 -39.019 1.00 26.93 1128 LEU B O 1
ATOM 5180 N N . GLN B 1 366 ? -29.385 -19.877 -41.221 1.00 26.32 1129 GLN B N 1
ATOM 5181 C CA . GLN B 1 366 ? -29.437 -21.299 -40.978 1.00 26.57 1129 GLN B CA 1
ATOM 5182 C C . GLN B 1 366 ? -28.118 -21.801 -40.384 1.00 26.98 1129 GLN B C 1
ATOM 5183 O O . GLN B 1 366 ? -28.120 -22.599 -39.451 1.00 27.46 1129 GLN B O 1
ATOM 5189 N N . ALA B 1 367 ? -27.002 -21.301 -40.898 1.00 25.60 1130 ALA B N 1
ATOM 5190 C CA . ALA B 1 367 ? -25.677 -21.695 -40.379 1.00 26.78 1130 ALA B CA 1
ATOM 5191 C C . ALA B 1 367 ? -25.484 -21.278 -38.909 1.00 27.67 1130 ALA B C 1
ATOM 5192 O O . ALA B 1 367 ? -24.932 -22.043 -38.105 1.00 27.65 1130 ALA B O 1
ATOM 5194 N N . THR B 1 368 ? -25.910 -20.055 -38.594 1.00 26.81 1131 THR B N 1
ATOM 5195 C CA . THR B 1 368 ? -25.931 -19.566 -37.210 1.00 28.34 1131 THR B CA 1
ATOM 5196 C C . THR B 1 368 ? -26.762 -20.523 -36.314 1.00 28.71 1131 THR B C 1
ATOM 5197 O O . THR B 1 368 ? -26.295 -20.955 -35.263 1.00 30.47 1131 THR B O 1
ATOM 5201 N N . ALA B 1 369 ? -27.991 -20.853 -36.724 1.00 29.52 1132 ALA B N 1
ATOM 5202 C CA . ALA B 1 369 ? -28.866 -21.806 -35.977 1.00 30.66 1132 ALA B CA 1
ATOM 5203 C C . ALA B 1 369 ? -28.186 -23.144 -35.708 1.00 31.49 1132 ALA B C 1
ATOM 5204 O O . ALA B 1 369 ? -28.168 -23.638 -34.575 1.00 32.82 1132 ALA B O 1
ATOM 5206 N N . ILE B 1 370 ? -27.637 -23.743 -36.763 1.00 31.87 1133 ILE B N 1
ATOM 5207 C CA . ILE B 1 370 ? -27.046 -25.064 -36.691 1.00 32.78 1133 ILE B CA 1
ATOM 5208 C C . ILE B 1 370 ? -25.882 -25.050 -35.745 1.00 32.83 1133 ILE B C 1
ATOM 5209 O O . ILE B 1 370 ? -25.769 -25.939 -34.897 1.00 33.84 1133 ILE B O 1
ATOM 5214 N N . TYR B 1 371 ? -25.047 -24.023 -35.844 1.00 32.29 1134 TYR B N 1
ATOM 5215 C CA . TYR B 1 371 ? -23.898 -23.889 -34.967 1.00 33.99 1134 TYR B CA 1
ATOM 5216 C C . TYR B 1 371 ? -24.319 -23.778 -33.498 1.00 34.62 1134 TYR B C 1
ATOM 5217 O O . TYR B 1 371 ? -23.601 -24.255 -32.622 1.00 35.06 1134 TYR B O 1
ATOM 5226 N N . CYS B 1 372 ? -25.486 -23.188 -33.239 1.00 35.13 1135 CYS B N 1
ATOM 5227 C CA . CYS B 1 372 ? -25.969 -23.001 -31.860 1.00 35.29 1135 CYS B CA 1
ATOM 5228 C C . CYS B 1 372 ? -26.922 -24.105 -31.382 1.00 36.18 1135 CYS B C 1
ATOM 5229 O O . CYS B 1 372 ? -27.443 -24.047 -30.249 1.00 36.48 1135 CYS B O 1
ATOM 5232 N N . GLY B 1 373 ? -27.159 -25.096 -32.248 1.00 35.82 1136 GLY B N 1
ATOM 5233 C CA . GLY B 1 373 ? -27.901 -26.295 -31.889 1.00 35.24 1136 GLY B CA 1
ATOM 5234 C C . GLY B 1 373 ? -29.388 -26.078 -32.000 1.00 35.31 1136 GLY B C 1
ATOM 5235 O O . GLY B 1 373 ? -30.181 -26.834 -31.422 1.00 35.20 1136 GLY B O 1
ATOM 5236 N N . LEU B 1 374 ? -29.767 -25.043 -32.744 1.00 34.59 1137 LEU B N 1
ATOM 5237 C CA . LEU B 1 374 ? -31.160 -24.770 -32.978 1.00 34.62 1137 LEU B CA 1
ATOM 5238 C C . LEU B 1 374 ? -31.676 -25.584 -34.152 1.00 34.95 1137 LEU B C 1
ATOM 5239 O O . LEU B 1 374 ? -30.925 -25.867 -35.102 1.00 36.31 1137 LEU B O 1
ATOM 5244 N N . ASN B 1 375 ? -32.935 -25.995 -34.053 1.00 34.79 1138 ASN B N 1
ATOM 5245 C CA . ASN B 1 375 ? -33.585 -26.671 -35.162 1.00 35.53 1138 ASN B CA 1
ATOM 5246 C C . ASN B 1 375 ? -34.237 -25.657 -36.096 1.00 33.78 1138 ASN B C 1
ATOM 5247 O O . ASN B 1 375 ? -35.277 -25.090 -35.801 1.00 34.04 1138 ASN B O 1
ATOM 5252 N N . TRP B 1 376 ? -33.601 -25.453 -37.242 1.00 33.68 1139 TRP B N 1
ATOM 5253 C CA . TRP B 1 376 ? -34.106 -24.561 -38.275 1.00 33.30 1139 TRP B CA 1
ATOM 5254 C C . TRP B 1 376 ? -35.401 -25.053 -38.935 1.00 34.43 1139 TRP B C 1
ATOM 5255 O O . TRP B 1 376 ? -35.449 -26.164 -39.480 1.00 35.36 1139 TRP B O 1
ATOM 5266 N N . LEU B 1 377 ? -36.438 -24.219 -38.924 1.00 33.19 1140 LEU B N 1
ATOM 5267 C CA . LEU B 1 377 ? -37.700 -24.515 -39.635 1.00 33.78 1140 LEU B CA 1
ATOM 5268 C C . LEU B 1 377 ? -37.707 -23.890 -41.033 1.00 33.75 1140 LEU B C 1
ATOM 5269 O O . LEU B 1 377 ? -36.927 -22.989 -41.293 1.00 32.26 1140 LEU B O 1
ATOM 5274 N N . PRO B 1 378 ? -38.559 -24.398 -41.961 1.00 33.62 1141 PRO B N 1
ATOM 5275 C CA . PRO B 1 378 ? -38.688 -23.660 -43.246 1.00 33.35 1141 PRO B CA 1
ATOM 5276 C C . PRO B 1 378 ? -39.111 -22.214 -42.975 1.00 31.63 1141 PRO B C 1
ATOM 5277 O O . PRO B 1 378 ? -40.079 -22.011 -42.210 1.00 30.74 1141 PRO B O 1
ATOM 5281 N N . PRO B 1 379 ? -38.380 -21.227 -43.540 1.00 31.09 1142 PRO B N 1
ATOM 5282 C CA . PRO B 1 379 ? -38.736 -19.805 -43.367 1.00 31.39 1142 PRO B CA 1
ATOM 5283 C C . PRO B 1 379 ? -40.154 -19.462 -43.736 1.00 31.03 1142 PRO B C 1
ATOM 5284 O O . PRO B 1 379 ? -40.742 -20.070 -44.637 1.00 30.89 1142 PRO B O 1
ATOM 5288 N N . PHE B 1 380 ? -40.710 -18.481 -43.042 1.00 29.84 1143 PHE B N 1
ATOM 5289 C CA . PHE B 1 380 ? -41.906 -17.844 -43.490 1.00 30.81 1143 PHE B CA 1
ATOM 5290 C C . PHE B 1 380 ? -41.532 -16.584 -44.259 1.00 31.07 1143 PHE B C 1
ATOM 5291 O O . PHE B 1 380 ? -40.843 -15.694 -43.743 1.00 30.73 1143 PHE B O 1
ATOM 5299 N N . ALA B 1 381 ? -41.942 -16.495 -45.503 1.00 31.42 1144 ALA B N 1
ATOM 5300 C CA . ALA B 1 381 ? -41.596 -15.319 -46.245 1.00 32.58 1144 ALA B CA 1
ATOM 5301 C C . ALA B 1 381 ? -42.821 -14.683 -46.876 1.00 35.17 1144 ALA B C 1
ATOM 5302 O O . ALA B 1 381 ? -43.561 -15.357 -47.598 1.00 35.30 1144 ALA B O 1
ATOM 5304 N N . MET B 1 382 ? -43.073 -13.404 -46.579 1.00 35.60 1145 MET B N 1
ATOM 5305 C CA . MET B 1 382 ? -44.141 -12.654 -47.253 1.00 38.08 1145 MET B CA 1
ATOM 5306 C C . MET B 1 382 ? -43.544 -11.693 -48.294 1.00 39.13 1145 MET B C 1
ATOM 5307 O O . MET B 1 382 ? -42.912 -10.697 -47.946 1.00 39.05 1145 MET B O 1
ATOM 5312 N N . HIS B 1 383 ? -43.721 -12.006 -49.576 1.00 40.49 1146 HIS B N 1
ATOM 5313 C CA . HIS B 1 383 ? -43.114 -11.212 -50.643 1.00 43.37 1146 HIS B CA 1
ATOM 5314 C C . HIS B 1 383 ? -44.058 -10.145 -51.191 1.00 46.29 1146 HIS B C 1
ATOM 5315 O O . HIS B 1 383 ? -45.237 -10.149 -50.887 1.00 46.45 1146 HIS B O 1
ATOM 5322 N N . CYS B 1 384 ? -43.525 -9.218 -51.979 1.00 51.08 1147 CYS B N 1
ATOM 5323 C CA . CYS B 1 384 ? -44.344 -8.272 -52.774 1.00 56.28 1147 CYS B CA 1
ATOM 5324 C C . CYS B 1 384 ? -45.014 -7.113 -52.021 1.00 58.44 1147 CYS B C 1
ATOM 5325 O O . CYS B 1 384 ? -45.993 -6.560 -52.519 1.00 59.02 1147 CYS B O 1
ATOM 5328 N N . THR B 1 385 ? -44.498 -6.727 -50.852 1.00 60.94 1148 THR B N 1
ATOM 5329 C CA . THR B 1 385 ? -45.121 -5.633 -50.093 1.00 63.30 1148 THR B CA 1
ATOM 5330 C C . THR B 1 385 ? -45.184 -4.312 -50.882 1.00 65.58 1148 THR B C 1
ATOM 5331 O O . THR B 1 385 ? -46.131 -3.543 -50.710 1.00 65.91 1148 THR B O 1
ATOM 5335 N N . PHE B 1 386 ? -44.196 -4.056 -51.745 1.00 68.28 1149 PHE B N 1
ATOM 5336 C CA . PHE B 1 386 ? -44.200 -2.853 -52.599 1.00 70.72 1149 PHE B CA 1
ATOM 5337 C C . PHE B 1 386 ? -45.461 -2.807 -53.472 1.00 72.65 1149 PHE B C 1
ATOM 5338 O O . PHE B 1 386 ? -46.072 -1.750 -53.619 1.00 73.04 1149 PHE B O 1
ATOM 5346 N N . ILE B 1 387 ? -45.831 -3.955 -54.045 1.00 74.66 1150 ILE B N 1
ATOM 5347 C CA . ILE B 1 387 ? -46.933 -4.043 -55.010 1.00 76.71 1150 ILE B CA 1
ATOM 5348 C C . ILE B 1 387 ? -47.989 -5.086 -54.627 1.00 77.80 1150 ILE B C 1
ATOM 5349 O O . ILE B 1 387 ? -48.540 -5.771 -55.491 1.00 78.38 1150 ILE B O 1
ATOM 5354 N N . CYS B 1 388 ? -48.269 -5.206 -53.334 1.00 79.03 1151 CYS B N 1
ATOM 5355 C CA . CYS B 1 388 ? -49.335 -6.086 -52.861 1.00 80.30 1151 CYS B CA 1
ATOM 5356 C C . CYS B 1 388 ? -50.477 -5.225 -52.367 1.00 80.81 1151 CYS B C 1
ATOM 5357 O O . CYS B 1 388 ? -50.251 -4.099 -51.915 1.00 81.11 1151 CYS B O 1
ATOM 5360 N N . ASP B 1 389 ? -51.695 -5.762 -52.444 1.00 81.51 1152 ASP B N 1
ATOM 5361 C CA . ASP B 1 389 ? -52.894 -5.067 -51.968 1.00 81.93 1152 ASP B CA 1
ATOM 5362 C C . ASP B 1 389 ? -52.991 -5.091 -50.437 1.00 81.87 1152 ASP B C 1
ATOM 5363 O O . ASP B 1 389 ? -51.980 -5.224 -49.746 1.00 81.85 1152 ASP B O 1
ATOM 5368 N N . ASP B 1 390 ? -54.207 -4.941 -49.915 1.00 81.70 1153 ASP B N 1
ATOM 5369 C CA . ASP B 1 390 ? -54.463 -5.104 -48.487 1.00 81.52 1153 ASP B CA 1
ATOM 5370 C C . ASP B 1 390 ? -55.176 -6.431 -48.225 1.00 80.91 1153 ASP B C 1
ATOM 5371 O O . ASP B 1 390 ? -55.249 -6.900 -47.087 1.00 80.93 1153 ASP B O 1
ATOM 5376 N N . GLU B 1 391 ? -55.711 -7.022 -49.290 1.00 80.23 1154 GLU B N 1
ATOM 5377 C CA . GLU B 1 391 ? -56.257 -8.377 -49.240 1.00 79.48 1154 GLU B CA 1
ATOM 5378 C C . GLU B 1 391 ? -55.102 -9.369 -49.116 1.00 78.48 1154 GLU B C 1
ATOM 5379 O O . GLU B 1 391 ? -55.090 -10.212 -48.214 1.00 78.23 1154 GLU B O 1
ATOM 5385 N N . THR B 1 392 ? -54.132 -9.238 -50.025 1.00 77.23 1155 THR B N 1
ATOM 5386 C CA . THR B 1 392 ? -52.968 -10.123 -50.092 1.00 75.91 1155 THR B CA 1
ATOM 5387 C C . THR B 1 392 ? -52.162 -10.009 -48.798 1.00 74.69 1155 THR B C 1
ATOM 5388 O O . THR B 1 392 ? -51.633 -11.000 -48.295 1.00 74.58 1155 THR B O 1
ATOM 5392 N N . LEU B 1 393 ? -52.118 -8.796 -48.256 1.00 73.28 1156 LEU B N 1
ATOM 5393 C CA . LEU B 1 393 ? -51.358 -8.490 -47.045 1.00 71.88 1156 LEU B CA 1
ATOM 5394 C C . LEU B 1 393 ? -52.049 -8.963 -45.767 1.00 70.59 1156 LEU B C 1
ATOM 5395 O O . LEU B 1 393 ? -51.384 -9.214 -44.756 1.00 70.66 1156 LEU B O 1
ATOM 5400 N N . GLU B 1 394 ? -53.374 -9.082 -45.796 1.00 68.73 1157 GLU B N 1
ATOM 5401 C CA . GLU B 1 394 ? -54.076 -9.646 -44.647 1.00 66.77 1157 GLU B CA 1
ATOM 5402 C C . GLU B 1 394 ? -54.039 -11.164 -44.692 1.00 64.60 1157 GLU B C 1
ATOM 5403 O O . GLU B 1 394 ? -53.979 -11.814 -43.647 1.00 64.23 1157 GLU B O 1
ATOM 5409 N N . GLY B 1 395 ? -54.066 -11.715 -45.903 1.00 62.32 1158 GLY B N 1
ATOM 5410 C CA . GLY B 1 395 ? -54.004 -13.165 -46.112 1.00 59.73 1158 GLY B CA 1
ATOM 5411 C C . GLY B 1 395 ? -52.656 -13.762 -45.728 1.00 57.82 1158 GLY B C 1
ATOM 5412 O O . GLY B 1 395 ? -52.581 -14.819 -45.078 1.00 56.96 1158 GLY B O 1
ATOM 5413 N N . GLN B 1 396 ? -51.585 -13.081 -46.132 1.00 56.27 1159 GLN B N 1
ATOM 5414 C CA . GLN B 1 396 ? -50.240 -13.526 -45.775 1.00 54.46 1159 GLN B CA 1
ATOM 5415 C C . GLN B 1 396 ? -50.061 -13.542 -44.268 1.00 52.40 1159 GLN B C 1
ATOM 5416 O O . GLN B 1 396 ? -49.485 -14.479 -43.733 1.00 52.10 1159 GLN B O 1
ATOM 5422 N N . ALA B 1 397 ? -50.598 -12.530 -43.589 1.00 50.56 1160 ALA B N 1
ATOM 5423 C CA . ALA B 1 397 ? -50.588 -12.469 -42.128 1.00 48.86 1160 ALA B CA 1
ATOM 5424 C C . ALA B 1 397 ? -51.373 -13.595 -41.466 1.00 48.15 1160 ALA B C 1
ATOM 5425 O O . ALA B 1 397 ? -51.006 -14.070 -40.388 1.00 47.19 1160 ALA B O 1
ATOM 5427 N N . ARG B 1 398 ? -52.478 -14.010 -42.100 1.00 47.24 1161 ARG B N 1
ATOM 5428 C CA . ARG B 1 398 ? -53.235 -15.157 -41.613 1.00 45.88 1161 ARG B CA 1
ATOM 5429 C C . ARG B 1 398 ? -52.397 -16.408 -41.771 1.00 44.08 1161 ARG B C 1
ATOM 5430 O O . ARG B 1 398 ? -52.372 -17.236 -40.869 1.00 42.97 1161 ARG B O 1
ATOM 5438 N N . HIS B 1 399 ? -51.695 -16.538 -42.901 1.00 42.68 1162 HIS B N 1
ATOM 5439 C CA . HIS B 1 399 ? -50.823 -17.701 -43.139 1.00 42.36 1162 HIS B CA 1
ATOM 5440 C C . HIS B 1 399 ? -49.709 -17.802 -42.072 1.00 41.75 1162 HIS B C 1
ATOM 5441 O O . HIS B 1 399 ? -49.384 -18.907 -41.594 1.00 40.74 1162 HIS B O 1
ATOM 5448 N N . TYR B 1 400 ? -49.159 -16.644 -41.681 1.00 40.28 1163 TYR B N 1
ATOM 5449 C CA . TYR B 1 400 ? -48.184 -16.570 -40.572 1.00 39.34 1163 TYR B CA 1
ATOM 5450 C C . TYR B 1 400 ? -48.766 -17.180 -39.310 1.00 39.19 1163 TYR B C 1
ATOM 5451 O O . TYR B 1 400 ? -48.142 -18.022 -38.678 1.00 38.75 1163 TYR B O 1
ATOM 5460 N N . LYS B 1 401 ? -49.956 -16.733 -38.931 1.00 39.89 1164 LYS B N 1
ATOM 5461 C CA . LYS B 1 401 ? -50.643 -17.322 -37.786 1.00 41.41 1164 LYS B CA 1
ATOM 5462 C C . LYS B 1 401 ? -50.801 -18.851 -37.943 1.00 41.41 1164 LYS B C 1
ATOM 5463 O O . LYS B 1 401 ? -50.568 -19.595 -36.997 1.00 42.29 1164 LYS B O 1
ATOM 5469 N N . GLN B 1 402 ? -51.187 -19.300 -39.138 1.00 42.27 1165 GLN B N 1
ATOM 5470 C CA . GLN B 1 402 ? -51.292 -20.737 -39.430 1.00 42.76 1165 GLN B CA 1
ATOM 5471 C C . GLN B 1 402 ? -49.961 -21.480 -39.240 1.00 42.36 1165 GLN B C 1
ATOM 5472 O O . GLN B 1 402 ? -49.951 -22.580 -38.679 1.00 42.19 1165 GLN B O 1
ATOM 5478 N N . ARG B 1 403 ? -48.839 -20.887 -39.681 1.00 41.24 1166 ARG B N 1
ATOM 5479 C CA . ARG B 1 403 ? -47.525 -21.509 -39.465 1.00 40.49 1166 ARG B CA 1
ATOM 5480 C C . ARG B 1 403 ? -47.242 -21.730 -37.991 1.00 39.46 1166 ARG B C 1
ATOM 5481 O O . ARG B 1 403 ? -46.727 -22.763 -37.602 1.00 38.98 1166 ARG B O 1
ATOM 5489 N N . LEU B 1 404 ? -47.508 -20.711 -37.185 1.00 39.14 1167 LEU B N 1
ATOM 5490 C CA . LEU B 1 404 ? -47.212 -20.778 -35.749 1.00 38.74 1167 LEU B CA 1
ATOM 5491 C C . LEU B 1 404 ? -48.120 -21.773 -35.030 1.00 39.24 1167 LEU B C 1
ATOM 5492 O O . LEU B 1 404 ? -47.672 -22.532 -34.173 1.00 37.82 1167 LEU B O 1
ATOM 5497 N N . LEU B 1 405 ? -49.391 -21.748 -35.403 1.00 40.32 1168 LEU B N 1
ATOM 5498 C CA . LEU B 1 405 ? -50.382 -22.688 -34.867 1.00 42.32 1168 LEU B CA 1
ATOM 5499 C C . LEU B 1 405 ? -49.989 -24.124 -35.223 1.00 42.96 1168 LEU B C 1
ATOM 5500 O O . LEU B 1 405 ? -49.887 -24.973 -34.338 1.00 43.94 1168 LEU B O 1
ATOM 5505 N N . GLU B 1 406 ? -49.720 -24.385 -36.506 1.00 44.13 1169 GLU B N 1
ATOM 5506 C CA . GLU B 1 406 ? -49.290 -25.719 -36.924 1.00 44.34 1169 GLU B CA 1
ATOM 5507 C C . GLU B 1 406 ? -48.070 -26.171 -36.147 1.00 44.64 1169 GLU B C 1
ATOM 5508 O O . GLU B 1 406 ? -47.988 -27.338 -35.753 1.00 44.29 1169 GLU B O 1
ATOM 5514 N N . TRP B 1 407 ? -47.124 -25.259 -35.889 1.00 44.33 1170 TRP B N 1
ATOM 5515 C CA . TRP B 1 407 ? -45.965 -25.616 -35.072 1.00 44.51 1170 TRP B CA 1
ATOM 5516 C C . TRP B 1 407 ? -46.384 -25.997 -33.644 1.00 45.49 1170 TRP B C 1
ATOM 5517 O O . TRP B 1 407 ? -45.852 -26.952 -33.059 1.00 45.37 1170 TRP B O 1
ATOM 5528 N N . GLN B 1 408 ? -47.324 -25.247 -33.082 1.00 46.97 1171 GLN B N 1
ATOM 5529 C CA . GLN B 1 408 ? -47.771 -25.512 -31.721 1.00 48.99 1171 GLN B CA 1
ATOM 5530 C C . GLN B 1 408 ? -48.461 -26.876 -31.624 1.00 50.52 1171 GLN B C 1
ATOM 5531 O O . GLN B 1 408 ? -48.292 -27.601 -30.641 1.00 50.82 1171 GLN B O 1
ATOM 5537 N N . GLU B 1 409 ? -49.229 -27.215 -32.653 1.00 52.36 1172 GLU B N 1
ATOM 5538 C CA . GLU B 1 409 ? -49.895 -28.522 -32.720 1.00 54.23 1172 GLU B CA 1
ATOM 5539 C C . GLU B 1 409 ? -48.915 -29.703 -32.762 1.00 55.08 1172 GLU B C 1
ATOM 5540 O O . GLU B 1 409 ? -49.155 -30.720 -32.125 1.00 55.43 1172 GLU B O 1
ATOM 5546 N N . ALA B 1 410 ? -47.802 -29.562 -33.479 1.00 56.36 1173 ALA B N 1
ATOM 5547 C CA . ALA B 1 410 ? -46.787 -30.617 -33.549 1.00 57.18 1173 ALA B CA 1
ATOM 5548 C C . ALA B 1 410 ? -45.906 -30.726 -32.295 1.00 58.36 1173 ALA B C 1
ATOM 5549 O O . ALA B 1 410 ? -45.069 -31.631 -32.197 1.00 58.55 1173 ALA B O 1
ATOM 5551 N N . HIS B 1 411 ? -46.081 -29.810 -31.339 1.00 59.39 1174 HIS B N 1
ATOM 5552 C CA . HIS B 1 411 ? -45.216 -29.766 -30.151 1.00 60.34 1174 HIS B CA 1
ATOM 5553 C C . HIS B 1 411 ? -46.026 -29.476 -28.897 1.00 60.90 1174 HIS B C 1
ATOM 5554 O O . HIS B 1 411 ? -47.043 -30.129 -28.642 1.00 61.27 1174 HIS B O 1
#

GO terms:
  GO:0005515 protein binding (F, IPI)
  GO:0003955 NAD(P)H dehydrogenase (quinone) activity (F, IDA)
  GO:0042803 protein homodimerization activity (F, IDA)
  GO:0010181 FMN binding (F, IDA)
  GO:1901381 positive regulation of potassium ion transmembrane transport (P, IMP)
  GO:0009055 electron transfer activity (F, IMP)

Organism: Escherichia coli (strain K12) (NCBI:txid83333)

Radius of gyration: 27.28 Å; Cα contacts (8 Å, |Δi|>4): 1291; chains: 2; bounding box: 60×69×69 Å

Solvent-accessible surface area: 29228 Å² total; per-residue (Å²): 29,148,96,0,0,0,0,11,0,19,55,0,0,40,13,0,0,41,1,0,74,44,33,57,17,132,29,26,3,9,12,125,44,83,102,83,30,102,66,17,135,103,44,60,21,135,14,101,137,7,55,6,16,115,53,78,40,0,101,99,12,27,1,84,190,6,59,0,0,0,0,3,22,90,64,42,136,40,0,10,92,0,0,102,28,0,91,134,96,19,105,157,10,80,16,16,1,10,0,95,39,45,90,3,12,28,133,0,60,122,28,41,4,130,116,7,22,21,11,5,8,15,0,0,3,52,0,0,22,16,0,5,43,30,23,44,38,10,10,9,30,0,11,29,81,1,13,99,7,34,76,99,7,72,133,82,0,46,117,93,8,168,149,52,92,2,2,0,0,3,0,25,10,65,31,97,112,6,132,10,4,81,73,0,7,72,32,0,132,88,25,152,26,32,52,48,37,23,0,2,92,81,15,14,44,5,31,15,37,63,76,35,1,29,93,1,0,66,120,3,56,0,0,0,0,0,0,22,29,43,40,11,22,7,0,2,0,0,5,6,0,1,34,53,0,1,31,129,33,46,0,64,43,178,60,2,80,35,0,99,63,28,38,0,3,1,0,0,6,5,15,13,13,103,97,65,7,117,30,29,70,40,62,16,18,69,21,7,1,4,14,12,25,0,1,0,69,96,0,29,10,76,37,27,94,32,4,26,3,43,37,40,163,146,40,94,75,138,70,14,44,40,43,0,138,90,0,58,82,48,0,49,85,20,28,132,86,118,38,145,86,0,0,0,0,12,1,24,61,0,0,51,25,0,0,56,2,0,59,80,29,57,18,115,15,9,0,1,13,113,49,88,123,29,82,92,40,2,156,153,89,69,18,121,45,39,100,5,60,8,7,102,59,82,21,0,105,72,4,26,1,80,184,8,67,0,0,0,0,3,25,64,73,37,128,42,0,22,83,0,0,94,52,0,86,126,89,13,109,156,7,81,14,14,0,10,0,90,47,43,56,4,14,4,92,0,70,110,18,38,2,133,124,7,18,19,2,5,10,29,0,0,2,48,0,0,24,34,0,6,49,31,23,46,33,12,12,10,32,0,12,28,82,1,12,65,8,50,72,38,6,73,64,11,0,54,53,8,13,172,64,141,76,86,51,179,31,18,10,48,5,38,126,130,5,42,69,117,37,114,57,94,3,3,0,0,5,0,25,9,64,29,100,112,5,141,8,3,78,77,0,9,94,20,0,140,91,20,151,33,36,52,44,37,21,0,3,94,81,17,15,53,5,32,15,38,63,75,36,1,28,90,2,0,67,115,3,54,0,0,0,0,0,0,22,29,40,40,11,21,10,0,3,0,0,6,6,0,2,35,55,0,1,34,130,35,52,0,65,38,181,57,2,81,37,0,98,67,30,31,0,2,1,0,0,6,5,15,9,13,128,96,64,6,124,29,23,66,42,64,18,24,84,13,6,9,3,12,10,26,0,2,0,71,87,0,29,9,81,43,26,96,46,6,30,2,36,43,43,166,153,29,108,76,132,75,17,39,30,50,0,140,83,0,55,83,48,0,60,79,18,37,126,78,113

Secondary structure (DSSP, 8-state):
--SEEEE--SHHHHHHHHHHHHTT--EEEEE--HHHHHHHHHTT---EES-TT-HHHHHHTTTTT-SEEEE--SSHHHHHHHHHHHHHH-TT-EEEEEESSHHHHHHHHHTT-SS-EETTHHHHHHHHHHHHHHTT--HHHHHHHHHHHHHHHHHHHHHHHH---EEEEE--S-GGG-SHHHHHHHHHHTSSSEEEEEHHHH-TTS---HHHHHHHHHT-SEEEEEEE-BTTB--HHHHHHHHHHS-BTTTBSTT--TTTT-EEEEEEE-SS-GGGG--SSS-SGGGGGHHHHHHHHHTT-EEPPPEEE--STT--HHHHHHHHHHHHHHHHHHHHT-/--SEEEE--SHHHHHHHHHHHHTT--EEEEE--GGGHHHHHHHT-EEEES-TT-HHHHHHTTTTT-SEEEE--SSHHHHHHHHHHHHHH-TT-EEEEEESSHHHHHHHHHTT-SS-EETTHHHHHHHHHHHHHHHT--HHHHHHHHHHHHHHHHHHHHHHTTS-S-HHHHHHHHHHHHHHH---EEEEE--S-GGG-SHHHHHHHHHHTSSSEEEEEHHHH-TTS---HHHHHHHHHH-SEEEEEEE-BTTB--HHHHHHHHHHS-BTTTBSTT--TTTT-EEEEEEE-SS-GGGG--SSS-SGGGGGHHHHHHHHHHT-EEPPPEEE--GGG--SHHHHHHHHHHHHHHHHHHHT-

InterPro domains:
  IPR003680 Flavodoxin-like fold [PF02525] (2-167)
  IPR023948 Glutathione-regulated potassium-efflux system ancillary protein KefF [MF_01414] (1-173)
  IPR023948 Glutathione-regulated potassium-efflux system ancillary protein KefF [NF002044] (1-176)
  IPR029039 Flavoprotein-like superfamily [G3DSA:3.40.50.360] (1-176)
  IPR029039 Flavoprotein-like superfamily [SSF52218] (2-170)
  IPR046980 Glutathione-regulated potassium-efflux system ancillary protein KefG/KefF [PTHR47307] (2-173)

Sequence (695 aa):
GMRVIIAGFGRFGQITGRLLLSSGVKMVVLDHDPDHIETLRKFGMKVFYGDATRMDLLESAGAAKAEVLINAIDDPQTNLQLTEMVKEHFPHLQIIARARDVDHYIRLRQAGVEKPERETFEGALKTGRLALESLGLGPYEARERADVFRRFNIQMVEEMAMVGMILIIYAHPYPHHSHANKRMLEQARTLEGVEIRSLYQLYPDFNIDIAAEQEALSRADLIVWQHPMQWYSIPPLLKLWIDKVFSHGWAYGHGGTALHGKHLLWAVTTGGGESHFEIGAHPGFDVLSQPLQATAIYCGLNWLPPFAMHCTFICDDETLEGQARHYKQRLLEWQEAHGMRVIIAGFGRFGQITGRLLLSSGVKMVVLDHDPDHIETLRKFGMKVFYGDATRMDLLESAGAAKAEVLINAIDDPQTNLQLTEMVKEHFPHLQIIARARDVDHYIRLRQAGVEKPERETFEGALKTGRLALESLGLGPYEARERADVFRRFNIQMVEEMAMVENDTKARAAVYKRTSAMLSGMILIIYAHPYPHHSHANKRMLEQARTLEGVEIRSLYQLYPDFNIDIAAEQEALSRADLIVWQHPMQWYSIPPLLKLWIDKVFSHGWAYGHGGTALHGKHLLWAVTTGGGESHFEIGAHPGFDVLSQPLQATAIYCGLNWLPPFAMHCTFICDDETLEGQARHYKQRLLEWQEAH

Foldseek 3Di:
DQAEEEEACPPQNVVVVVVCVVVVHDYAYEHADVVVVVVCVVVPDDHHHDLLLDPVVCVVRPLQNYQEYEQEDQDLVSSLSNLLVSVVPRVRYQYAYEACDLVSVLSVVVSPRPDHHRRCLVVVLVVQLVVCVVVPDDSVVSVLVSLVVVVVVVVVSVVVSVCLAEEEEEEELCQVPDQQVVLLVVLQVVDPRYHYDYQCVVCVVLRDPLVVVLVVLLSGQEYEHEYEDDPLADDPSVVSNLVRNCDDCCQADVVNQSAANGAYEYEYEYQAPQVVQQDDDDGTSVVSCVVVVVSQVRSNHHYDYYHYHHNNVPDDSVSSNVSSVVSSVVSVVSSVVD/DQAEEEEACPPQSVVVVVVVVVVVDQYAYEYADPVCVVVCVVVVHHYDHDQLLDPVSCVVRPLLNYQEYEQEDQDLVSSLSSLLSCVVPRVRYQYAYEACDLVSVLSSVVSPHPGHHHVCVVVVLVVQLVVVVVVPDDSVVSVLLSLLVVVLVVVLSVVVSPPDPDPVVSVVSCVVSVVVSCCAEEEAAEELCQVPDDQVVLLVVLLVPDPRYDYDYQCVVCVPLRDPLVVVLVVLLPYQEYEHEYEDDPLAHDPSVVSCLVRNCDDCCQAHVVNQSQANGAYEYEYEYQADQVVQCDDPDGTSVVSCVVVVVSCVRSNHHYDPYLYHYNNNNDDVVSSNVSSNVSSVVSVVVVVVD

Nearest PDB structures (foldseek):
  3l9w-assembly1_A  TM=1.003E+00  e=1.485E-66  Escherichia coli K-12
  3l9w-assembly1_B  TM=9.859E-01  e=2.165E-61  Escherichia coli K-12
  3l9x-assembly1_B  TM=9.888E-01  e=7.108E-61  Escherichia coli K-12
  3eyw-assembly1_A  TM=9.974E-01  e=1.161E-58  Escherichia coli K-12
  3eyw-assembly1_B  TM=9.804E-01  e=3.217E-58  Escherichia coli K-12

B-factor: mean 33.95, std 13.29, range [15.61, 85.98]